Protein AF-0000000080309948 (afdb_homodimer)

Sequence (492 aa):
MNAFPRSSKAASVVRYSEANVPTEYGTFRVVVYREDLGARNGFHDHVAVVKGDVRGDDVLVRVHSECMTGEVLHSMKCDCREQLDLGLRRIAEEGRGAVFYLRQEGRGIGLGDKIRAYALQERGVDTVDANRMLGLPDDSRRYDVAAFMCADLGIRSVVLLTNNPLKVQALRAEGVPVARRVSAFVEPNEHNRGYLIAKTRRMGHHLDIAALVAGDHVGPIEPMMTETADGEPIAPDGDTKVRPLRMNAFPRSSKAASVVRYSEANVPTEYGTFRVVVYREDLGARNGFHDHVAVVKGDVRGDDVLVRVHSECMTGEVLHSMKCDCREQLDLGLRRIAEEGRGAVFYLRQEGRGIGLGDKIRAYALQERGVDTVDANRMLGLPDDSRRYDVAAFMCADLGIRSVVLLTNNPLKVQALRAEGVPVARRVSAFVEPNEHNRGYLIAKTRRMGHHLDIAALVAGDHVGPIEPMMTETADGEPIAPDGDTKVRPLR

Structure (mmCIF, N/CA/C/O backbone):
data_AF-0000000080309948-model_v1
#
loop_
_entity.id
_entity.type
_entity.pdbx_description
1 polymer 'GTP cyclohydrolase-2'
#
loop_
_atom_site.group_PDB
_atom_site.id
_atom_site.type_symbol
_atom_site.label_atom_id
_atom_site.label_alt_id
_atom_site.label_comp_id
_atom_site.label_asym_id
_atom_site.label_entity_id
_atom_site.label_seq_id
_atom_site.pdbx_PDB_ins_code
_atom_site.Cartn_x
_atom_site.Cartn_y
_atom_site.Cartn_z
_atom_site.occupancy
_atom_site.B_iso_or_equiv
_atom_site.auth_seq_id
_atom_site.auth_comp_id
_atom_site.auth_asym_id
_atom_site.auth_atom_id
_atom_site.pdbx_PDB_model_num
ATOM 1 N N . MET A 1 1 ? 0.689 27.828 25.781 1 27.39 1 MET A N 1
ATOM 2 C CA . MET A 1 1 ? 1.138 26.516 25.328 1 27.39 1 MET A CA 1
ATOM 3 C C . MET A 1 1 ? -0.052 25.594 25.062 1 27.39 1 MET A C 1
ATOM 5 O O . MET A 1 1 ? -0.622 25.016 25.984 1 27.39 1 MET A O 1
ATOM 9 N N . ASN A 1 2 ? -0.892 26.062 24.25 1 33.38 2 ASN A N 1
ATOM 10 C CA . ASN A 1 2 ? -2.201 25.469 24 1 33.38 2 ASN A CA 1
ATOM 11 C C . ASN A 1 2 ? -2.078 24.016 23.531 1 33.38 2 ASN A C 1
ATOM 13 O O . ASN A 1 2 ? -1.681 23.766 22.391 1 33.38 2 ASN A O 1
ATOM 17 N N . ALA A 1 3 ? -1.574 23.188 24.484 1 37.47 3 ALA A N 1
ATOM 18 C CA . ALA A 1 3 ? -1.369 21.75 24.312 1 37.47 3 ALA A CA 1
ATOM 19 C C . ALA A 1 3 ? -2.67 21.062 23.906 1 37.47 3 ALA A C 1
ATOM 21 O O . ALA A 1 3 ? -3.715 21.281 24.531 1 37.47 3 ALA A O 1
ATOM 22 N N . PHE A 1 4 ? -2.809 20.734 22.656 1 43.47 4 PHE A N 1
ATOM 23 C CA . PHE A 1 4 ? -3.939 19.875 22.312 1 43.47 4 PHE A CA 1
ATOM 24 C C . PHE A 1 4 ? -4.125 18.781 23.359 1 43.47 4 PHE A C 1
ATOM 26 O O . PHE A 1 4 ? -3.148 18.281 23.938 1 43.47 4 PHE A O 1
ATOM 33 N N . PRO A 1 5 ? -5.207 18.797 24.109 1 41.66 5 PRO A N 1
ATOM 34 C CA . PRO A 1 5 ? -5.387 17.688 25.047 1 41.66 5 PRO A CA 1
ATOM 35 C C . PRO A 1 5 ? -4.996 16.344 24.438 1 41.66 5 PRO A C 1
ATOM 37 O O . PRO A 1 5 ? -5.277 16.078 23.266 1 41.66 5 PRO A O 1
ATOM 40 N N . ARG A 1 6 ? -3.814 15.789 24.844 1 43.53 6 ARG A N 1
ATOM 41 C CA . ARG A 1 6 ? -3.359 14.477 24.406 1 43.53 6 ARG A CA 1
ATOM 42 C C . ARG A 1 6 ? -4.398 13.406 24.719 1 43.53 6 ARG A C 1
ATOM 44 O O . ARG A 1 6 ? -4.809 13.25 25.875 1 43.53 6 ARG A O 1
ATOM 51 N N . SER A 1 7 ? -5.242 13.141 23.969 1 42.81 7 SER A N 1
ATOM 52 C CA . SER A 1 7 ? -6.105 11.992 24.234 1 42.81 7 SER A CA 1
ATOM 53 C C . SER A 1 7 ? -5.297 10.789 24.719 1 42.81 7 SER A C 1
ATOM 55 O O . SER A 1 7 ? -4.148 10.609 24.312 1 42.81 7 SER A O 1
ATOM 57 N N . SER A 1 8 ? -5.602 10.25 25.922 1 46.5 8 SER A N 1
ATOM 58 C CA . SER A 1 8 ? -5.023 9.094 26.594 1 46.5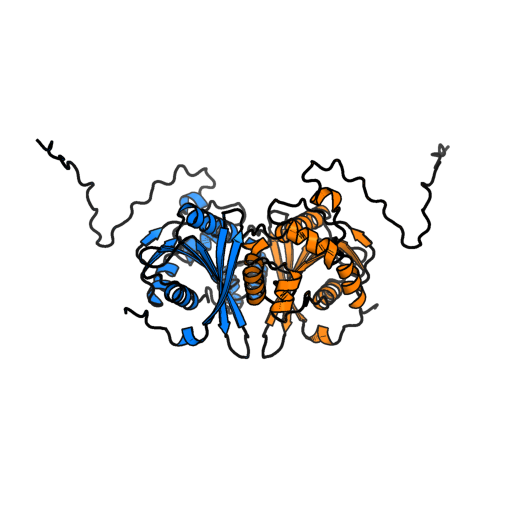 8 SER A CA 1
ATOM 59 C C . SER A 1 8 ? -4.586 8.031 25.594 1 46.5 8 SER A C 1
ATOM 61 O O . SER A 1 8 ? -3.617 7.305 25.828 1 46.5 8 SER A O 1
ATOM 63 N N . LYS A 1 9 ? -5.293 7.789 24.641 1 50.41 9 LYS A N 1
ATOM 64 C CA . LYS A 1 9 ? -5.051 6.695 23.703 1 50.41 9 LYS A CA 1
ATOM 65 C C . LYS A 1 9 ? -3.875 7.012 22.781 1 50.41 9 LYS A C 1
ATOM 67 O O . LYS A 1 9 ? -3.434 6.152 22.016 1 50.41 9 LYS A O 1
ATOM 72 N N . ALA A 1 10 ? -3.439 8.32 22.688 1 55.09 10 ALA A N 1
ATOM 73 C CA . ALA A 1 10 ? -2.289 8.781 21.922 1 55.09 10 ALA A CA 1
ATOM 74 C C . ALA A 1 10 ? -0.984 8.258 22.516 1 55.09 10 ALA A C 1
ATOM 76 O O . ALA A 1 10 ? 0.063 8.305 21.859 1 55.09 10 ALA A O 1
ATOM 77 N N . ALA A 1 11 ? -1.127 7.676 23.594 1 60.62 11 ALA A N 1
ATOM 78 C CA . ALA A 1 11 ? 0.062 7.203 24.297 1 60.62 11 ALA A CA 1
ATOM 79 C C . ALA A 1 11 ? 0.687 6.012 23.578 1 60.62 11 ALA A C 1
ATOM 81 O O . ALA A 1 11 ? 1.831 5.645 23.859 1 60.62 11 ALA A O 1
ATOM 82 N N . SER A 1 12 ? 0.131 5.719 22.422 1 87.94 12 SER A N 1
ATOM 83 C CA . SER A 1 12 ? 0.681 4.504 21.828 1 87.94 12 SER A CA 1
ATOM 84 C C . SER A 1 12 ? 1.293 4.781 20.469 1 87.94 12 SER A C 1
ATOM 86 O O . SER A 1 12 ? 1.782 3.865 19.797 1 87.94 12 SER A O 1
ATOM 88 N N . VAL A 1 13 ? 1.356 6.094 20.156 1 94.69 13 VAL A N 1
ATOM 89 C CA . VAL A 1 13 ? 1.908 6.457 18.859 1 94.69 13 VAL A CA 1
ATOM 90 C C . VAL A 1 13 ? 3.201 7.246 19.047 1 94.69 13 VAL A C 1
ATOM 92 O O . VAL A 1 13 ? 3.27 8.148 19.891 1 94.69 13 VAL A O 1
ATOM 95 N N . VAL A 1 14 ? 4.215 6.906 18.312 1 96.44 14 VAL A N 1
ATOM 96 C CA . VAL A 1 14 ? 5.477 7.629 18.375 1 96.44 14 VAL A CA 1
ATOM 97 C C . VAL A 1 14 ? 5.957 7.977 16.969 1 96.44 14 VAL A C 1
ATOM 99 O O . VAL A 1 14 ? 5.668 7.25 16.016 1 96.44 14 VAL A O 1
ATOM 102 N N . ARG A 1 15 ? 6.582 9.156 16.859 1 97.88 15 ARG A N 1
ATOM 103 C CA . ARG A 1 15 ? 7.336 9.43 15.633 1 97.88 15 ARG A CA 1
ATOM 104 C C . ARG A 1 15 ? 8.539 8.508 15.516 1 97.88 15 ARG A C 1
ATOM 106 O O . ARG A 1 15 ? 9.453 8.555 16.344 1 97.88 15 ARG A O 1
ATOM 113 N N . TYR A 1 16 ? 8.602 7.715 14.508 1 97.56 16 TYR A N 1
ATOM 114 C CA . TYR A 1 16 ? 9.578 6.633 14.445 1 97.56 16 TYR A CA 1
ATOM 115 C C . TYR A 1 16 ? 10.75 7.012 13.547 1 97.56 16 TYR A C 1
ATOM 117 O O . TYR A 1 16 ? 11.906 6.727 13.867 1 97.56 16 TYR A O 1
ATOM 125 N N . SER A 1 17 ? 10.492 7.594 12.406 1 97.81 17 SER A N 1
ATOM 126 C CA . SER A 1 17 ? 11.523 7.945 11.43 1 97.81 17 SER A CA 1
ATOM 127 C C . SER A 1 17 ? 11.008 8.984 10.438 1 97.81 17 SER A C 1
ATOM 129 O O . SER A 1 17 ? 9.805 9.234 10.359 1 97.81 17 SER A O 1
ATOM 131 N N . GLU A 1 18 ? 11.906 9.672 9.742 1 98.19 18 GLU A N 1
ATOM 132 C CA . GLU A 1 18 ? 11.562 10.586 8.664 1 98.19 18 GLU A CA 1
ATOM 133 C C . GLU A 1 18 ? 12.695 10.703 7.648 1 98.19 18 GLU A C 1
ATOM 135 O O . GLU A 1 18 ? 13.859 10.492 7.984 1 98.19 18 GLU A O 1
ATOM 140 N N . ALA A 1 19 ? 12.352 10.93 6.465 1 97.75 19 ALA A N 1
ATOM 141 C CA . ALA A 1 19 ? 13.297 11.172 5.375 1 97.75 19 ALA A CA 1
ATOM 142 C C . ALA A 1 19 ? 12.617 11.891 4.215 1 97.75 19 ALA A C 1
ATOM 144 O O . ALA A 1 19 ? 11.383 11.906 4.117 1 97.75 19 ALA A O 1
ATOM 145 N N . ASN A 1 20 ? 13.461 12.508 3.406 1 96.94 20 ASN A N 1
ATOM 146 C CA . ASN A 1 20 ? 12.938 13.062 2.16 1 96.94 20 ASN A CA 1
ATOM 147 C C . ASN A 1 20 ? 12.812 11.992 1.08 1 96.94 20 ASN A C 1
ATOM 149 O O . ASN A 1 20 ? 13.703 11.156 0.926 1 96.94 20 ASN A O 1
ATOM 153 N N . VAL A 1 21 ? 11.68 12.047 0.372 1 96.56 21 VAL A N 1
ATOM 154 C CA . VAL A 1 21 ? 11.422 11.086 -0.694 1 96.56 21 VAL A CA 1
ATOM 155 C C . VAL A 1 21 ? 11.016 11.828 -1.969 1 96.56 21 VAL A C 1
ATOM 157 O O . VAL A 1 21 ? 9.984 12.508 -1.999 1 96.56 21 VAL A O 1
ATOM 160 N N . PRO A 1 22 ? 11.812 11.68 -3.037 1 95.62 22 PRO A N 1
ATOM 161 C CA . PRO A 1 22 ? 11.367 12.211 -4.328 1 95.62 22 PRO A CA 1
ATOM 162 C C . PRO A 1 22 ? 10.234 11.406 -4.945 1 95.62 22 PRO A C 1
ATOM 164 O O . PRO A 1 22 ? 10.297 10.172 -4.973 1 95.62 22 PRO A O 1
ATOM 167 N N . THR A 1 23 ? 9.156 12.07 -5.363 1 96.69 23 THR A N 1
ATOM 168 C CA . THR A 1 23 ? 8.008 11.445 -6.008 1 96.69 23 THR A CA 1
ATOM 169 C C . THR A 1 23 ? 7.707 12.109 -7.344 1 96.69 23 THR A C 1
ATOM 171 O O . THR A 1 23 ? 8.336 13.109 -7.703 1 96.69 23 THR A O 1
ATOM 174 N N . GLU A 1 24 ? 6.73 11.539 -8.047 1 94.75 24 GLU A N 1
ATOM 175 C CA . GLU A 1 24 ? 6.266 12.133 -9.297 1 94.75 24 GLU A CA 1
ATOM 176 C C . GLU A 1 24 ? 5.652 13.508 -9.055 1 94.75 24 GLU A C 1
ATOM 178 O O . GLU A 1 24 ? 5.535 14.312 -9.984 1 94.75 24 GLU A O 1
ATOM 183 N N . TYR A 1 25 ? 5.328 13.875 -7.82 1 96.5 25 TYR A N 1
ATOM 184 C CA . TYR A 1 25 ? 4.648 15.125 -7.5 1 96.5 25 TYR A CA 1
ATOM 185 C C . TYR A 1 25 ? 5.62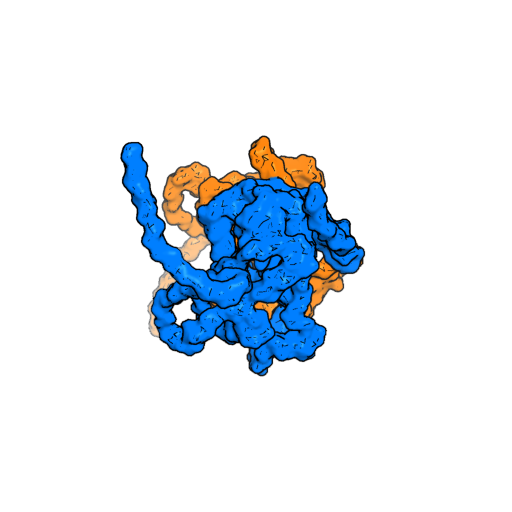1 16.141 -6.902 1 96.5 25 TYR A C 1
ATOM 187 O O . TYR A 1 25 ? 5.242 17.281 -6.621 1 96.5 25 TYR A O 1
ATOM 195 N N . GLY A 1 26 ? 6.828 15.711 -6.746 1 95.38 26 GLY A N 1
ATOM 196 C CA . GLY A 1 26 ? 7.836 16.484 -6.035 1 95.38 26 GLY A CA 1
ATOM 197 C C . GLY A 1 26 ? 8.406 15.766 -4.832 1 95.38 26 GLY A C 1
ATOM 198 O O . GLY A 1 26 ? 8.047 14.617 -4.559 1 95.38 26 GLY A O 1
ATOM 199 N N . THR A 1 27 ? 9.32 16.453 -4.16 1 96.75 27 THR A N 1
ATOM 200 C CA . THR A 1 27 ? 9.938 15.867 -2.979 1 96.75 27 THR A CA 1
ATOM 201 C C . THR A 1 27 ? 9.102 16.156 -1.732 1 96.75 27 THR A C 1
ATOM 203 O O . THR A 1 27 ? 8.672 17.297 -1.516 1 96.75 27 THR A O 1
ATOM 206 N N . PHE A 1 28 ? 8.812 15.117 -0.971 1 98.56 28 PHE A N 1
ATOM 207 C CA . PHE A 1 28 ? 8.086 15.234 0.29 1 98.56 28 PHE A CA 1
ATOM 208 C C . PHE A 1 28 ? 8.945 14.742 1.452 1 98.56 28 PHE A C 1
ATOM 210 O O . PHE A 1 28 ? 9.789 13.859 1.281 1 98.56 28 PHE A O 1
ATOM 217 N N . ARG A 1 29 ? 8.789 15.383 2.582 1 98.69 29 ARG A N 1
ATOM 218 C CA . ARG A 1 29 ? 9.242 14.781 3.83 1 98.69 29 ARG A CA 1
ATOM 219 C C . ARG A 1 29 ? 8.258 13.719 4.312 1 98.69 29 ARG A C 1
ATOM 221 O O . ARG A 1 29 ? 7.102 14.023 4.602 1 98.69 29 ARG A O 1
ATOM 228 N N . VAL A 1 30 ? 8.734 12.484 4.344 1 98.75 30 VAL A N 1
ATOM 229 C CA . VAL A 1 30 ? 7.914 11.367 4.789 1 98.75 30 VAL A CA 1
ATOM 230 C C . VAL A 1 30 ? 8.227 11.039 6.25 1 98.75 30 VAL A C 1
ATOM 232 O O . VAL A 1 30 ? 9.367 10.742 6.594 1 98.75 30 VAL A O 1
ATOM 235 N N . VAL A 1 31 ? 7.199 11.148 7.098 1 98.81 31 VAL A N 1
ATOM 236 C CA . VAL A 1 31 ? 7.344 10.891 8.523 1 98.81 31 VAL A CA 1
ATOM 237 C C . VAL A 1 31 ? 6.535 9.648 8.906 1 98.81 31 VAL A C 1
ATOM 239 O O . VAL A 1 31 ? 5.332 9.586 8.656 1 98.81 31 VAL A O 1
ATOM 242 N N . VAL A 1 32 ? 7.195 8.672 9.492 1 98.69 32 VAL A N 1
ATOM 243 C CA . VAL A 1 32 ? 6.531 7.441 9.906 1 98.69 32 VAL A CA 1
ATOM 244 C C . VAL A 1 32 ? 6.148 7.539 11.383 1 98.69 32 VAL A C 1
ATOM 246 O O . VAL A 1 32 ? 6.984 7.863 12.234 1 98.69 32 VAL A O 1
ATOM 249 N N . TYR A 1 33 ? 4.895 7.34 11.656 1 98.25 33 TYR A N 1
ATOM 250 C CA . TYR A 1 33 ? 4.371 7.234 13.008 1 98.25 33 TYR A CA 1
ATOM 251 C C . TYR A 1 33 ? 3.979 5.801 13.336 1 98.25 33 TYR A C 1
ATOM 253 O O . TYR A 1 33 ? 3.166 5.195 12.633 1 98.25 33 TYR A O 1
ATOM 261 N N . ARG A 1 34 ? 4.559 5.258 14.352 1 96.31 34 ARG A N 1
ATOM 262 C CA . ARG A 1 34 ? 4.309 3.875 14.742 1 96.31 34 ARG A CA 1
ATOM 263 C C . ARG A 1 34 ? 3.334 3.803 15.914 1 96.31 34 ARG A C 1
ATOM 265 O O . ARG A 1 34 ? 3.535 4.461 16.938 1 96.31 34 ARG A O 1
ATOM 272 N N . GLU A 1 35 ? 2.318 3.078 15.68 1 93.75 35 GLU A N 1
ATOM 273 C CA . GLU A 1 35 ? 1.316 2.846 16.719 1 93.75 35 GLU A CA 1
ATOM 274 C C . GLU A 1 35 ? 1.476 1.46 17.328 1 93.75 35 GLU A C 1
ATOM 276 O O . GLU A 1 35 ? 1.612 0.465 16.609 1 93.75 35 GLU A O 1
ATOM 281 N N . ASP A 1 36 ? 1.536 1.441 18.594 1 89.5 36 ASP A N 1
ATOM 282 C CA . ASP A 1 36 ? 1.519 0.178 19.312 1 89.5 36 ASP A CA 1
ATOM 283 C C . ASP A 1 36 ? 0.087 -0.261 19.625 1 89.5 36 ASP A C 1
ATOM 285 O O . ASP A 1 36 ? -0.596 0.355 20.438 1 89.5 36 ASP A O 1
ATOM 289 N N . LEU A 1 37 ? -0.361 -1.28 18.953 1 82.56 37 LEU A N 1
ATOM 290 C CA . LEU A 1 37 ? -1.734 -1.747 19.109 1 82.56 37 LEU A CA 1
ATOM 291 C C . LEU A 1 37 ? -1.811 -2.881 20.125 1 82.56 37 LEU A C 1
ATOM 293 O O . LEU A 1 37 ? -2.818 -3.586 20.203 1 82.56 37 LEU A O 1
ATOM 297 N N . GLY A 1 38 ? -0.724 -3.072 20.844 1 77.5 38 GLY A N 1
ATOM 298 C CA . GLY A 1 38 ? -0.697 -4.082 21.891 1 77.5 38 GLY A CA 1
ATOM 299 C C . GLY A 1 38 ? -0.249 -5.445 21.391 1 77.5 38 GLY A C 1
ATOM 300 O O . GLY A 1 38 ? 0.042 -5.613 20.203 1 77.5 38 GLY A O 1
ATOM 301 N N . ALA A 1 39 ? -0.14 -6.344 22.312 1 67.81 39 ALA A N 1
ATOM 302 C CA . ALA A 1 39 ? 0.476 -7.652 22.109 1 67.81 39 ALA A CA 1
ATOM 303 C C . ALA A 1 39 ? -0.248 -8.438 21.016 1 67.81 39 ALA A C 1
ATOM 305 O O . ALA A 1 39 ? 0.379 -9.188 20.266 1 67.81 39 ALA A O 1
ATOM 306 N N . ARG A 1 40 ? -1.497 -8.25 20.906 1 65.12 40 ARG A N 1
ATOM 307 C CA . ARG A 1 40 ? -2.262 -9.086 19.984 1 65.12 40 ARG A CA 1
ATOM 308 C C . ARG A 1 40 ? -2.191 -8.539 18.562 1 65.12 40 ARG A C 1
ATOM 310 O O . ARG A 1 40 ? -2.238 -9.305 17.594 1 65.12 40 ARG A O 1
ATOM 317 N N . ASN A 1 41 ? -1.987 -7.223 18.422 1 73.44 41 ASN A N 1
ATOM 318 C CA . ASN A 1 41 ? -2.109 -6.613 17.109 1 73.44 41 ASN A CA 1
ATOM 319 C C . ASN A 1 41 ? -0.778 -6.035 16.625 1 73.44 41 ASN A C 1
ATOM 321 O O . ASN A 1 41 ? -0.612 -5.746 15.438 1 73.44 41 ASN A O 1
ATOM 325 N N . GLY A 1 42 ? 0.136 -5.949 17.547 1 79.56 42 GLY A N 1
ATOM 326 C CA . GLY A 1 42 ? 1.486 -5.551 17.188 1 79.56 42 GLY A CA 1
ATOM 327 C C . GLY A 1 42 ? 1.605 -4.078 16.844 1 79.56 42 GLY A C 1
ATOM 328 O O . GLY A 1 42 ? 0.953 -3.238 17.469 1 79.56 42 GLY A O 1
ATOM 329 N N . PHE A 1 43 ? 2.553 -3.777 15.953 1 85.75 43 PHE A N 1
ATOM 330 C CA . PHE A 1 43 ? 2.828 -2.396 15.578 1 85.75 43 PHE A CA 1
ATOM 331 C C . PHE A 1 43 ? 2.277 -2.09 14.195 1 85.75 43 PHE A C 1
ATOM 333 O O . PHE A 1 43 ? 2.254 -2.963 13.32 1 85.75 43 PHE A O 1
ATOM 340 N N . HIS A 1 44 ? 1.794 -0.859 14.094 1 89.69 44 HIS A N 1
ATOM 341 C CA . HIS A 1 44 ? 1.301 -0.375 12.805 1 89.69 44 HIS A CA 1
ATOM 342 C C . HIS A 1 44 ? 1.913 0.978 12.453 1 89.69 44 HIS A C 1
ATOM 344 O O . HIS A 1 44 ? 1.918 1.894 13.281 1 89.69 44 HIS A O 1
ATOM 350 N N . ASP A 1 45 ? 2.428 1.045 11.242 1 95.5 45 ASP A N 1
ATOM 351 C CA . ASP A 1 45 ? 3.033 2.301 10.812 1 95.5 45 ASP A CA 1
ATOM 352 C C . ASP A 1 45 ? 2.055 3.121 9.977 1 95.5 45 ASP A C 1
ATOM 354 O O . ASP A 1 45 ? 1.456 2.607 9.023 1 95.5 45 ASP A O 1
ATOM 358 N N . HIS A 1 46 ? 1.797 4.34 10.398 1 98.12 46 HIS A N 1
ATOM 359 C CA . HIS A 1 46 ? 1.135 5.367 9.602 1 98.12 46 HIS A CA 1
ATOM 360 C C . HIS A 1 46 ? 2.141 6.383 9.07 1 98.12 46 HIS A C 1
ATOM 362 O O . HIS A 1 46 ? 3.287 6.418 9.516 1 98.12 46 HIS A O 1
ATOM 368 N N . VAL A 1 47 ? 1.64 7.219 8.102 1 98.81 47 VAL A N 1
ATOM 369 C CA . VAL A 1 47 ? 2.625 8.07 7.441 1 98.81 47 VAL A CA 1
ATOM 370 C C . VAL A 1 47 ? 2.061 9.477 7.281 1 98.81 47 VAL A C 1
ATOM 372 O O . VAL A 1 47 ? 0.896 9.648 6.914 1 98.81 47 VAL A O 1
ATOM 375 N N . ALA A 1 48 ? 2.863 10.461 7.625 1 98.94 48 ALA A N 1
ATOM 376 C CA . ALA A 1 48 ? 2.609 11.828 7.18 1 98.94 48 ALA A CA 1
ATOM 377 C C . ALA A 1 48 ? 3.512 12.203 6.012 1 98.94 48 ALA A C 1
ATOM 379 O O . ALA A 1 48 ? 4.734 12.062 6.09 1 98.94 48 ALA A O 1
ATOM 380 N N . VAL A 1 49 ? 2.934 12.586 4.934 1 98.88 49 VAL A N 1
ATOM 381 C CA . VAL A 1 49 ? 3.637 13.078 3.752 1 98.88 49 VAL A CA 1
ATOM 382 C C . VAL A 1 49 ? 3.588 14.602 3.715 1 98.88 49 VAL A C 1
ATOM 384 O O . VAL A 1 49 ? 2.551 15.188 3.391 1 98.88 49 VAL A O 1
ATOM 387 N N . VAL A 1 50 ? 4.711 15.258 3.959 1 98.94 50 VAL A N 1
ATOM 388 C CA . VAL A 1 50 ? 4.699 16.672 4.352 1 98.94 50 VAL A CA 1
ATOM 389 C C . VAL A 1 50 ? 5.426 17.5 3.297 1 98.94 50 VAL A C 1
ATOM 391 O O . VAL A 1 50 ? 6.484 17.109 2.803 1 98.94 50 VAL A O 1
ATOM 394 N N . LYS A 1 51 ? 4.855 18.594 2.941 1 98.81 51 LYS A N 1
ATOM 395 C CA . LYS A 1 51 ? 5.48 19.594 2.092 1 98.81 51 LYS A CA 1
ATOM 396 C C . LYS A 1 51 ? 5.633 20.922 2.832 1 98.81 51 LYS A C 1
ATOM 398 O O . LYS A 1 51 ? 4.668 21.438 3.402 1 98.81 51 LYS A O 1
ATOM 403 N N . GLY A 1 52 ? 6.895 21.438 2.85 1 98.56 52 GLY A N 1
ATOM 404 C CA . GLY A 1 52 ? 7.129 22.75 3.443 1 98.56 52 GLY A CA 1
ATOM 405 C C . GLY A 1 52 ? 7.086 22.734 4.961 1 98.56 52 GLY A C 1
ATOM 406 O O . GLY A 1 52 ? 7.102 21.656 5.574 1 98.56 52 GLY A O 1
ATOM 407 N N . ASP A 1 53 ? 7.172 23.906 5.539 1 98.62 53 ASP A N 1
ATOM 408 C CA . ASP A 1 53 ? 7.051 24.078 6.984 1 98.62 53 ASP A CA 1
ATOM 409 C C . ASP A 1 53 ? 5.586 24.188 7.398 1 98.62 53 ASP A C 1
ATOM 411 O O . ASP A 1 53 ? 4.953 25.219 7.18 1 98.62 53 ASP A O 1
ATOM 415 N N . VAL A 1 54 ? 5.098 23.141 8.086 1 98.81 54 VAL A N 1
ATOM 416 C CA . VAL A 1 54 ? 3.66 23.062 8.312 1 98.81 54 VAL A CA 1
ATOM 417 C C . VAL A 1 54 ? 3.332 23.547 9.727 1 98.81 54 VAL A C 1
ATOM 419 O O . VAL A 1 54 ? 2.193 23.422 10.18 1 98.81 54 VAL A O 1
ATOM 422 N N . ARG A 1 55 ? 4.266 24.062 10.414 1 98.62 55 ARG A N 1
ATOM 423 C CA . ARG A 1 55 ? 3.982 24.641 11.727 1 98.62 55 ARG A CA 1
ATOM 424 C C . ARG A 1 55 ? 3.051 25.828 11.617 1 98.62 55 ARG A C 1
ATOM 426 O O . ARG A 1 55 ? 3.246 26.703 10.766 1 98.62 55 ARG A O 1
ATOM 433 N N . GLY A 1 56 ? 2.012 25.828 12.406 1 98.25 56 GLY A N 1
ATOM 434 C CA . GLY A 1 56 ? 1.171 27.016 12.445 1 98.25 56 GLY A CA 1
ATOM 435 C C . GLY A 1 56 ? -0.271 26.734 12.062 1 98.25 56 GLY A C 1
ATOM 436 O O . GLY A 1 56 ? -0.789 25.641 12.328 1 98.25 56 GLY A O 1
ATOM 437 N N . ASP A 1 57 ? -0.976 27.812 11.547 1 98.44 57 ASP A N 1
ATOM 438 C CA . ASP A 1 57 ? -2.424 27.766 11.367 1 98.44 57 ASP A CA 1
ATOM 439 C C . ASP A 1 57 ? -2.789 27.484 9.906 1 98.44 57 ASP A C 1
ATOM 441 O O . ASP A 1 57 ? -1.997 27.75 9.008 1 98.44 57 ASP A O 1
ATOM 445 N N . ASP A 1 58 ? -3.92 26.953 9.766 1 98.44 58 ASP A N 1
ATOM 446 C CA . ASP A 1 58 ? -4.59 26.828 8.477 1 98.44 58 ASP A CA 1
ATOM 447 C C . ASP A 1 58 ? -3.711 26.078 7.469 1 98.44 58 ASP A C 1
ATOM 449 O O . ASP A 1 58 ? -3.494 26.562 6.355 1 98.44 58 ASP A O 1
ATOM 453 N N . VAL A 1 59 ? -3.209 24.969 7.926 1 98.81 59 VAL A N 1
ATOM 454 C CA . VAL A 1 59 ? -2.375 24.125 7.066 1 98.81 59 VAL A CA 1
ATOM 455 C C . VAL A 1 59 ? -3.258 23.219 6.211 1 98.81 59 VAL A C 1
ATOM 457 O O . VAL A 1 59 ? -4.207 22.609 6.715 1 98.81 59 VAL A O 1
ATOM 460 N N . LEU A 1 60 ? -3.035 23.125 4.898 1 98.81 60 LEU A N 1
ATOM 461 C CA . LEU A 1 60 ? -3.76 22.219 4.016 1 98.81 60 LEU A CA 1
ATOM 462 C C . LEU A 1 60 ? -3.434 20.766 4.344 1 98.81 60 LEU A C 1
ATOM 464 O O . LEU A 1 60 ? -2.27 20.359 4.285 1 98.81 60 LEU A O 1
ATOM 468 N N . VAL A 1 61 ? -4.484 20.016 4.699 1 98.81 61 VAL A N 1
ATOM 469 C CA . VAL A 1 61 ? -4.254 18.641 5.117 1 98.81 61 VAL A CA 1
ATOM 470 C C . VAL A 1 61 ? -5.297 17.719 4.477 1 98.81 61 VAL A C 1
ATOM 472 O O . VAL A 1 61 ? -6.48 18.062 4.414 1 98.81 61 VAL A O 1
ATOM 475 N N . ARG A 1 62 ? -4.887 16.672 3.996 1 98.44 62 ARG A N 1
ATOM 476 C CA . ARG A 1 62 ? -5.777 15.57 3.652 1 98.44 62 ARG A CA 1
ATOM 477 C C . ARG A 1 62 ? -5.539 14.367 4.566 1 98.44 62 ARG A C 1
ATOM 479 O O . ARG A 1 62 ? -4.398 13.945 4.762 1 98.44 62 ARG A O 1
ATOM 486 N N . VAL A 1 63 ? -6.609 13.852 5.125 1 98.38 63 VAL A N 1
ATOM 487 C CA . VAL A 1 63 ? -6.566 12.578 5.848 1 98.38 63 VAL A CA 1
ATOM 488 C C . VAL A 1 63 ? -7.074 11.453 4.949 1 98.38 63 VAL A C 1
ATOM 490 O O . VAL A 1 63 ? -8.211 11.492 4.48 1 98.38 63 VAL A O 1
ATOM 493 N N . HIS A 1 64 ? -6.227 10.516 4.691 1 98 64 HIS A N 1
ATOM 494 C CA . HIS A 1 64 ? -6.496 9.453 3.725 1 98 64 HIS A CA 1
ATOM 495 C C . HIS A 1 64 ? -6.277 8.078 4.34 1 98 64 HIS A C 1
ATOM 497 O O . HIS A 1 64 ? -5.242 7.828 4.961 1 98 64 HIS A O 1
ATOM 503 N N . SER A 1 65 ? -7.266 7.207 4.211 1 97.56 65 SER A N 1
ATOM 504 C CA . SER A 1 65 ? -7.121 5.832 4.684 1 97.56 65 SER A CA 1
ATOM 505 C C . SER A 1 65 ? -6.629 4.918 3.566 1 97.56 65 SER A C 1
ATOM 507 O O . SER A 1 65 ? -7.07 5.035 2.422 1 97.56 65 SER A O 1
ATOM 509 N N . GLU A 1 66 ? -5.785 4.055 3.895 1 97.88 66 GLU A N 1
ATOM 510 C CA . GLU A 1 66 ? -5.16 3.098 2.99 1 97.88 66 GLU A CA 1
ATOM 511 C C . GLU A 1 66 ? -6.207 2.309 2.209 1 97.88 66 GLU A C 1
ATOM 513 O O . GLU A 1 66 ? -7.215 1.876 2.773 1 97.88 66 GLU A O 1
ATOM 518 N N . CYS A 1 67 ? -5.93 2.145 0.959 1 97.38 67 CYS A N 1
ATOM 519 C CA . CYS A 1 67 ? -6.715 1.277 0.086 1 97.38 67 CYS A CA 1
ATOM 520 C C . CYS A 1 67 ? -5.812 0.519 -0.88 1 97.38 67 CYS A C 1
ATOM 522 O O . CYS A 1 67 ? -5.59 0.963 -2.008 1 97.38 67 CYS A O 1
ATOM 524 N N . MET A 1 68 ? -5.387 -0.593 -0.509 1 97.5 68 MET A N 1
ATOM 525 C CA . MET A 1 68 ? -4.418 -1.358 -1.285 1 97.5 68 MET A CA 1
ATOM 526 C C . MET A 1 68 ? -4.977 -1.718 -2.656 1 97.5 68 MET A C 1
ATOM 528 O O . MET A 1 68 ? -4.285 -1.586 -3.668 1 97.5 68 MET A O 1
ATOM 532 N N . THR A 1 69 ? -6.238 -2.148 -2.754 1 97.44 69 THR A N 1
ATOM 533 C CA . THR A 1 69 ? -6.801 -2.561 -4.035 1 97.44 69 THR A CA 1
ATOM 534 C C . THR A 1 69 ? -6.801 -1.398 -5.023 1 97.44 69 THR A C 1
ATOM 536 O O . THR A 1 69 ? -6.527 -1.588 -6.211 1 97.44 69 THR A O 1
ATOM 539 N N . GLY A 1 70 ? -7.113 -0.213 -4.535 1 96.88 70 GLY A N 1
ATOM 540 C CA . GLY A 1 70 ? -7.117 0.953 -5.406 1 96.88 70 GLY A CA 1
ATOM 541 C C . GLY A 1 70 ? -5.723 1.463 -5.727 1 96.88 70 GLY A C 1
ATOM 542 O O . GLY A 1 70 ? -5.355 1.588 -6.895 1 96.88 70 GLY A O 1
ATOM 543 N N . GLU A 1 71 ? -4.945 1.629 -4.711 1 98 71 GLU A N 1
ATOM 544 C CA . GLU A 1 71 ? -3.68 2.348 -4.832 1 98 71 GLU A CA 1
ATOM 545 C C . GLU A 1 71 ? -2.594 1.457 -5.422 1 98 71 GLU A C 1
ATOM 547 O O . GLU A 1 71 ? -1.738 1.929 -6.176 1 98 71 GLU A O 1
ATOM 552 N N . VAL A 1 72 ? -2.631 0.183 -5.145 1 98.06 72 VAL A N 1
ATOM 553 C CA . VAL A 1 72 ? -1.559 -0.725 -5.535 1 98.06 72 VAL A CA 1
ATOM 554 C C . VAL A 1 72 ? -1.98 -1.526 -6.766 1 98.06 72 VAL A C 1
ATOM 556 O O . VAL A 1 72 ? -1.225 -1.632 -7.734 1 98.06 72 VAL A O 1
ATOM 559 N N . LEU A 1 73 ? -3.258 -1.99 -6.793 1 97.62 73 LEU A N 1
ATOM 560 C CA . LEU A 1 73 ? -3.697 -2.879 -7.867 1 97.62 73 LEU A CA 1
ATOM 561 C C . LEU A 1 73 ? -4.457 -2.104 -8.938 1 97.62 73 LEU A C 1
ATOM 563 O O . LEU A 1 73 ? -4.852 -2.672 -9.961 1 97.62 73 LEU A O 1
ATOM 567 N N . HIS A 1 74 ? -4.75 -0.849 -8.672 1 96.94 74 HIS A N 1
ATOM 568 C CA . HIS A 1 74 ? -5.465 0.017 -9.602 1 96.94 74 HIS A CA 1
ATOM 569 C C . HIS A 1 74 ? -6.895 -0.466 -9.82 1 96.94 74 HIS A C 1
ATOM 571 O O . HIS A 1 74 ? -7.383 -0.49 -10.953 1 96.94 74 HIS A O 1
ATOM 577 N N . SER A 1 75 ? -7.441 -0.852 -8.75 1 96.12 75 SER A N 1
ATOM 578 C CA . SER A 1 75 ? -8.852 -1.221 -8.797 1 96.12 75 SER A CA 1
ATOM 579 C C . SER A 1 75 ? -9.711 -0.07 -9.32 1 96.12 75 SER A C 1
ATOM 581 O O . SER A 1 75 ? -9.445 1.095 -9.016 1 96.12 75 SER A O 1
ATOM 583 N N . MET A 1 76 ? -10.781 -0.432 -9.938 1 92.06 76 MET A N 1
ATOM 584 C CA . MET A 1 76 ? -11.703 0.553 -10.508 1 92.06 76 MET A CA 1
ATOM 585 C C . MET A 1 76 ? -13 0.601 -9.719 1 92.06 76 MET A C 1
ATOM 587 O O . MET A 1 76 ? -13.953 1.28 -10.117 1 92.06 76 MET A O 1
ATOM 591 N N . LYS A 1 77 ? -13.055 -0.054 -8.594 1 90.5 77 LYS A N 1
ATOM 592 C CA . LYS A 1 77 ? -14.266 -0.15 -7.789 1 90.5 77 LYS A CA 1
ATOM 593 C C . LYS A 1 77 ? -14.445 1.088 -6.91 1 90.5 77 LYS A C 1
ATOM 595 O O . LYS A 1 77 ? -15.539 1.333 -6.391 1 90.5 77 LYS A O 1
ATOM 600 N N . CYS A 1 78 ? -13.375 1.781 -6.73 1 89.38 78 CYS A N 1
ATOM 601 C CA . CYS A 1 78 ? -13.406 2.957 -5.867 1 89.38 78 CYS A CA 1
ATOM 602 C C . CYS A 1 78 ? -12.617 4.109 -6.484 1 89.38 78 CYS A C 1
ATOM 604 O O . CYS A 1 78 ? -12.164 4.016 -7.625 1 89.38 78 CYS A O 1
ATOM 606 N N . ASP A 1 79 ? -12.539 5.223 -5.766 1 90.06 79 ASP A N 1
ATOM 607 C CA . ASP A 1 79 ? -11.781 6.367 -6.262 1 90.06 79 ASP A CA 1
ATOM 608 C C . ASP A 1 79 ? -10.641 6.727 -5.309 1 90.06 79 ASP A C 1
ATOM 610 O O . ASP A 1 79 ? -10.172 7.867 -5.305 1 90.06 79 ASP A O 1
ATOM 614 N N . CYS A 1 80 ? -10.242 5.801 -4.457 1 94.56 80 CYS A N 1
ATOM 615 C CA . CYS A 1 80 ? -9.273 6.078 -3.41 1 94.56 80 CYS A CA 1
ATOM 616 C C . CYS A 1 80 ? -7.934 6.496 -4.008 1 94.56 80 CYS A C 1
ATOM 618 O O . CYS A 1 80 ? -7.289 7.422 -3.51 1 94.56 80 CYS A O 1
ATOM 620 N N . ARG A 1 81 ? -7.488 5.809 -5.023 1 95.5 81 ARG A N 1
ATOM 621 C CA . ARG A 1 81 ? -6.219 6.145 -5.664 1 95.5 81 ARG A CA 1
ATOM 622 C C . ARG A 1 81 ? -6.246 7.562 -6.219 1 95.5 81 ARG A C 1
ATOM 624 O O . ARG A 1 81 ? -5.332 8.352 -5.969 1 95.5 81 ARG A O 1
ATOM 631 N N . GLU A 1 82 ? -7.289 7.887 -6.988 1 93.88 82 GLU A N 1
ATOM 632 C CA . GLU A 1 82 ? -7.426 9.203 -7.602 1 93.88 82 GLU A CA 1
ATOM 633 C C . GLU A 1 82 ? -7.48 10.305 -6.543 1 93.88 82 GLU A C 1
ATOM 635 O O . GLU A 1 82 ? -6.922 11.383 -6.734 1 93.88 82 GLU A O 1
ATOM 640 N N . GLN A 1 83 ? -8.125 10.008 -5.473 1 95.06 83 GLN A N 1
ATOM 641 C CA . GLN A 1 83 ? -8.234 10.961 -4.379 1 95.06 83 GLN A CA 1
ATOM 642 C C . GLN A 1 83 ? -6.883 11.18 -3.705 1 95.06 83 GLN A C 1
ATOM 644 O O . GLN A 1 83 ? -6.539 12.312 -3.348 1 95.06 83 GLN A O 1
ATOM 649 N N . LEU A 1 84 ? -6.148 10.102 -3.506 1 97.75 84 LEU A N 1
ATOM 650 C CA . LEU A 1 84 ? -4.812 10.234 -2.939 1 97.75 84 LEU A CA 1
ATOM 651 C C . LEU A 1 84 ? -3.908 11.047 -3.863 1 97.75 84 LEU A C 1
ATOM 653 O O . LEU A 1 84 ? -3.217 11.961 -3.414 1 97.75 84 LEU A O 1
ATOM 657 N N . ASP A 1 85 ? -3.92 10.727 -5.129 1 96.94 85 ASP A N 1
ATOM 658 C CA . ASP A 1 85 ? -3.121 11.445 -6.113 1 96.94 85 ASP A CA 1
ATOM 659 C C . ASP A 1 85 ? -3.465 12.938 -6.113 1 96.94 85 ASP A C 1
ATOM 661 O O . ASP A 1 85 ? -2.57 13.789 -6.145 1 96.94 85 ASP A O 1
ATOM 665 N N . LEU A 1 86 ? -4.742 13.203 -6.105 1 95.88 86 LEU A N 1
ATOM 666 C CA . LEU A 1 86 ? -5.195 14.586 -6.055 1 95.88 86 LEU A CA 1
ATOM 667 C C . LEU A 1 86 ? -4.641 15.297 -4.82 1 95.88 86 LEU A C 1
ATOM 669 O O . LEU A 1 86 ? -4.152 16.422 -4.914 1 95.88 86 LEU A O 1
ATOM 673 N N . GLY A 1 87 ? -4.727 14.617 -3.682 1 97.62 87 GLY A N 1
ATOM 674 C CA . GLY A 1 87 ? -4.199 15.188 -2.453 1 97.62 87 GLY A CA 1
ATOM 675 C C . GLY A 1 87 ? -2.723 15.523 -2.535 1 97.62 87 GLY A C 1
ATOM 676 O O . GLY A 1 87 ? -2.303 16.609 -2.16 1 97.62 87 GLY A O 1
ATOM 677 N N . LEU A 1 88 ? -1.957 14.586 -3.027 1 98.25 88 LEU A N 1
ATOM 678 C CA . LEU A 1 88 ? -0.516 14.781 -3.148 1 98.25 88 LEU A CA 1
ATOM 679 C C . LEU A 1 88 ? -0.201 15.922 -4.113 1 98.25 88 LEU A C 1
ATOM 681 O O . LEU A 1 88 ? 0.65 16.766 -3.824 1 98.25 88 LEU A O 1
ATOM 685 N N . ARG A 1 89 ? -0.893 16 -5.207 1 97.75 89 ARG A N 1
ATOM 686 C CA . ARG A 1 89 ? -0.688 17.062 -6.195 1 97.75 89 ARG A CA 1
ATOM 687 C C . ARG A 1 89 ? -1.028 18.422 -5.613 1 97.75 89 ARG A C 1
ATOM 689 O O . ARG A 1 89 ? -0.27 19.391 -5.781 1 97.75 89 ARG A O 1
ATOM 696 N N . ARG A 1 90 ? -2.168 18.5 -4.941 1 97.5 90 ARG A N 1
ATOM 697 C CA . ARG A 1 90 ? -2.627 19.766 -4.379 1 97.5 90 ARG A CA 1
ATOM 698 C C . ARG A 1 90 ? -1.652 20.281 -3.326 1 97.5 90 ARG A C 1
ATOM 700 O O . ARG A 1 90 ? -1.363 21.484 -3.273 1 97.5 90 ARG A O 1
ATOM 707 N N . ILE A 1 91 ? -1.194 19.406 -2.482 1 98.12 91 ILE A N 1
ATOM 708 C CA . ILE A 1 91 ? -0.266 19.781 -1.421 1 98.12 91 ILE A CA 1
ATOM 709 C C . ILE A 1 91 ? 1.061 20.234 -2.029 1 98.12 91 ILE A C 1
ATOM 711 O O . ILE A 1 91 ? 1.655 21.219 -1.583 1 98.12 91 ILE A O 1
ATOM 715 N N . ALA A 1 92 ? 1.502 19.516 -3.016 1 97.94 92 ALA A N 1
ATOM 716 C CA . ALA A 1 92 ? 2.725 19.906 -3.717 1 97.94 92 ALA A CA 1
ATOM 717 C C . ALA A 1 92 ? 2.588 21.297 -4.328 1 97.94 92 ALA A C 1
ATOM 719 O O . ALA A 1 92 ? 3.498 22.125 -4.219 1 97.94 92 ALA A O 1
ATOM 720 N N . GLU A 1 93 ? 1.48 21.562 -4.965 1 97.44 93 GLU A N 1
ATOM 721 C CA . GLU A 1 93 ? 1.214 22.844 -5.602 1 97.44 93 GLU A CA 1
ATOM 722 C C . GLU A 1 93 ? 1.153 23.969 -4.57 1 97.44 93 GLU A C 1
ATOM 724 O O . GLU A 1 93 ? 1.646 25.078 -4.816 1 97.44 93 GLU A O 1
ATOM 729 N N . GLU A 1 94 ? 0.549 23.656 -3.447 1 97.25 94 GLU A N 1
ATOM 730 C CA . GLU A 1 94 ? 0.436 24.641 -2.371 1 97.25 94 GLU A CA 1
ATOM 731 C C . GLU A 1 94 ? 1.803 24.969 -1.777 1 97.25 94 GLU A C 1
ATOM 733 O O . GLU A 1 94 ? 2.045 26.094 -1.349 1 97.25 94 GLU A O 1
ATOM 738 N N . GLY A 1 95 ? 2.672 23.969 -1.7 1 98.19 95 GLY A N 1
ATOM 739 C CA . GLY A 1 95 ? 4.02 24.141 -1.18 1 98.19 95 GLY A CA 1
ATOM 740 C C . GLY A 1 95 ? 4.09 24.062 0.333 1 98.19 95 GLY A C 1
ATOM 741 O O . GLY A 1 95 ? 5.172 24.156 0.915 1 98.19 95 GLY A O 1
ATOM 742 N N . ARG A 1 96 ? 2.92 23.938 0.94 1 98.69 96 ARG A N 1
ATOM 743 C CA . ARG A 1 96 ? 2.807 23.797 2.389 1 98.69 96 ARG A CA 1
ATOM 744 C C . ARG A 1 96 ? 1.571 22.984 2.764 1 98.69 96 ARG A C 1
ATOM 746 O O . ARG A 1 96 ? 0.442 23.453 2.596 1 98.69 96 ARG A O 1
ATOM 753 N N . GLY A 1 97 ? 1.765 21.797 3.314 1 98.88 97 GLY A N 1
ATOM 754 C CA . GLY A 1 97 ? 0.665 20.906 3.662 1 98.88 97 GLY A CA 1
ATOM 755 C C . GLY A 1 97 ? 1.108 19.484 3.924 1 98.88 97 GLY A C 1
ATOM 756 O O . GLY A 1 97 ? 2.305 19.203 4.023 1 98.88 97 GLY A O 1
ATOM 757 N N . ALA A 1 98 ? 0.086 18.641 4.141 1 98.88 98 ALA A N 1
ATOM 758 C CA . ALA A 1 98 ? 0.422 17.25 4.445 1 98.88 98 ALA A CA 1
ATOM 759 C C . ALA A 1 98 ? -0.724 16.312 4.066 1 98.88 98 ALA A C 1
ATOM 761 O O . ALA A 1 98 ? -1.895 16.688 4.141 1 98.88 98 ALA A O 1
ATOM 762 N N . VAL A 1 99 ? -0.384 15.156 3.605 1 98.88 99 VAL A N 1
ATOM 763 C CA . VAL A 1 99 ? -1.306 14.031 3.559 1 98.88 99 VAL A CA 1
ATOM 764 C C . VAL A 1 99 ? -1.034 13.094 4.734 1 98.88 99 VAL A C 1
ATOM 766 O O . VAL A 1 99 ? 0.082 12.594 4.891 1 98.88 99 VAL A O 1
ATOM 769 N N . PHE A 1 100 ? -2.025 12.945 5.586 1 98.81 100 PHE A N 1
ATOM 770 C CA . PHE A 1 100 ? -1.968 11.906 6.609 1 98.81 100 PHE A CA 1
ATOM 771 C C . PHE A 1 100 ? -2.512 10.586 6.074 1 98.81 100 PHE A C 1
ATOM 773 O O . PHE A 1 100 ? -3.721 10.438 5.879 1 98.81 100 PHE A O 1
ATOM 780 N N . TYR A 1 101 ? -1.614 9.703 5.77 1 98.75 101 TYR A N 1
ATOM 781 C CA . TYR A 1 101 ? -1.942 8.383 5.254 1 98.75 101 TYR A CA 1
ATOM 782 C C . TYR A 1 101 ? -2.088 7.375 6.391 1 98.75 101 TYR A C 1
ATOM 784 O O . TYR A 1 101 ? -1.093 6.859 6.902 1 98.75 101 TYR A O 1
ATOM 792 N N . LEU A 1 102 ? -3.275 7.098 6.738 1 97.81 102 LEU A N 1
ATOM 793 C CA . LEU A 1 102 ? -3.586 6.168 7.82 1 97.81 102 LEU A CA 1
ATOM 794 C C . LEU A 1 102 ? -3.795 4.758 7.285 1 97.81 102 LEU A C 1
ATOM 796 O O . LEU A 1 102 ? -4.664 4.531 6.438 1 97.81 102 LEU A O 1
ATOM 800 N N . ARG A 1 103 ? -2.988 3.84 7.746 1 95.62 103 ARG A N 1
ATOM 801 C CA . ARG A 1 103 ? -3.055 2.482 7.215 1 95.62 103 ARG A CA 1
ATOM 802 C C . ARG A 1 103 ? -4.168 1.685 7.887 1 95.62 103 ARG A C 1
ATOM 804 O O . ARG A 1 103 ? -3.898 0.759 8.656 1 95.62 103 ARG A O 1
ATOM 811 N N . GLN A 1 104 ? -5.363 2.115 7.535 1 94.56 104 GLN A N 1
ATOM 812 C CA . GLN A 1 104 ? -6.598 1.481 7.984 1 94.56 104 GLN A CA 1
ATOM 813 C C . GLN A 1 104 ? -7.438 1.011 6.797 1 94.56 104 GLN A C 1
ATOM 815 O O . GLN A 1 104 ? -8.477 1.598 6.492 1 94.56 104 GLN A O 1
ATOM 820 N N . GLU A 1 105 ? -6.977 -0.052 6.195 1 95.19 105 GLU A N 1
ATOM 821 C CA . GLU A 1 105 ? -7.555 -0.682 5.012 1 95.19 105 GLU A CA 1
ATOM 822 C C . GLU A 1 105 ? -9.016 -1.06 5.246 1 95.19 105 GLU A C 1
ATOM 824 O O . GLU A 1 105 ? -9.383 -1.508 6.336 1 95.19 105 GLU A O 1
ATOM 829 N N . GLY A 1 106 ? -9.898 -0.809 4.148 1 93.25 106 GLY A N 1
ATOM 830 C CA . GLY A 1 106 ? -11.281 -1.244 4.219 1 93.25 106 GLY A CA 1
ATOM 831 C C . GLY A 1 106 ? -12.102 -0.463 5.227 1 93.25 106 GLY A C 1
ATOM 832 O O . GLY A 1 106 ? -12.938 -1.034 5.93 1 93.25 106 GLY A O 1
ATOM 833 N N . ARG A 1 107 ? -11.828 0.777 5.402 1 91.12 107 ARG A N 1
ATOM 834 C CA . ARG A 1 107 ? -12.477 1.62 6.398 1 91.12 107 ARG A CA 1
ATOM 835 C C . ARG A 1 107 ? -12.289 1.05 7.801 1 91.12 107 ARG A C 1
ATOM 837 O O . ARG A 1 107 ? -13.219 1.066 8.609 1 91.12 107 ARG A O 1
ATOM 844 N N . GLY A 1 108 ? -11.18 0.407 7.953 1 92.06 108 GLY A N 1
ATOM 845 C CA . GLY A 1 108 ? -10.789 -0.046 9.281 1 92.06 108 GLY A CA 1
ATOM 846 C C . GLY A 1 108 ? -11.047 -1.522 9.508 1 92.06 108 GLY A C 1
ATOM 847 O O . GLY A 1 108 ? -10.617 -2.088 10.508 1 92.06 108 GLY A O 1
ATOM 848 N N . ILE A 1 109 ? -11.703 -2.244 8.602 1 91.94 109 ILE A N 1
ATOM 849 C CA . ILE A 1 109 ? -12.07 -3.635 8.852 1 91.94 109 ILE A CA 1
ATOM 850 C C . ILE A 1 109 ? -10.938 -4.555 8.383 1 91.94 109 ILE A C 1
ATOM 852 O O . ILE A 1 109 ? -10.938 -5.75 8.688 1 91.94 109 ILE A O 1
ATOM 856 N N . GLY A 1 110 ? -9.992 -4.043 7.609 1 93.75 110 GLY A N 1
ATOM 857 C CA . GLY A 1 110 ? -8.875 -4.836 7.121 1 93.75 110 GLY A CA 1
ATOM 858 C C . GLY A 1 110 ? -9.086 -5.359 5.715 1 93.75 110 GLY A C 1
ATOM 859 O O . GLY A 1 110 ? -10.219 -5.363 5.211 1 93.75 110 GLY A O 1
ATOM 860 N N . LEU A 1 111 ? -8.016 -5.766 5.105 1 96 111 LEU A N 1
ATOM 861 C CA . LEU A 1 111 ? -8.023 -6.215 3.719 1 96 111 LEU A CA 1
ATOM 862 C C . LEU A 1 111 ? -8.82 -7.504 3.566 1 96 111 LEU A C 1
ATOM 864 O O . LEU A 1 111 ? -9.641 -7.625 2.656 1 96 111 LEU A O 1
ATOM 868 N N . GLY A 1 112 ? -8.57 -8.445 4.461 1 96.38 112 GLY A N 1
ATOM 869 C CA . GLY A 1 112 ? -9.273 -9.711 4.391 1 96.38 112 GLY A CA 1
ATOM 870 C C . GLY A 1 112 ? -10.789 -9.555 4.383 1 96.38 112 GLY A C 1
ATOM 871 O O . GLY A 1 112 ? -11.469 -10.109 3.523 1 96.38 112 GLY A O 1
ATOM 872 N N . ASP A 1 113 ? -11.273 -8.805 5.273 1 95.06 113 ASP A N 1
ATOM 873 C CA . ASP A 1 113 ? -12.719 -8.641 5.41 1 95.06 113 ASP A CA 1
ATOM 874 C C . ASP A 1 113 ? -13.281 -7.777 4.285 1 95.06 113 ASP A C 1
ATOM 876 O O . ASP A 1 113 ? -14.414 -7.988 3.84 1 95.06 113 ASP A O 1
ATOM 880 N N . LYS A 1 114 ? -12.531 -6.84 3.83 1 95.38 114 LYS A N 1
ATOM 881 C CA . LYS A 1 114 ? -12.93 -6.082 2.646 1 95.38 114 LYS A CA 1
ATOM 882 C C . LYS A 1 114 ? -13.188 -7.004 1.461 1 95.38 114 LYS A C 1
ATOM 884 O O . LYS A 1 114 ? -14.211 -6.875 0.777 1 95.38 114 LYS A O 1
ATOM 889 N N . ILE A 1 115 ? -12.297 -7.91 1.242 1 96.75 115 ILE A N 1
ATOM 890 C CA . ILE A 1 115 ? -12.414 -8.82 0.11 1 96.75 115 ILE A CA 1
ATOM 891 C C . ILE A 1 115 ? -13.578 -9.781 0.336 1 96.75 115 ILE A C 1
ATOM 893 O O . ILE A 1 115 ? -14.273 -10.156 -0.611 1 96.75 115 ILE A O 1
ATOM 897 N N . ARG A 1 116 ? -13.812 -10.156 1.579 1 95.5 116 ARG A N 1
ATOM 898 C CA . ARG A 1 116 ? -15.008 -10.922 1.886 1 95.5 116 ARG A CA 1
ATOM 899 C C . ARG A 1 116 ? -16.266 -10.164 1.483 1 95.5 116 ARG A C 1
ATOM 901 O O . ARG A 1 116 ? -17.203 -10.742 0.915 1 95.5 116 ARG A O 1
ATOM 908 N N . ALA A 1 117 ? -16.297 -8.93 1.827 1 92.69 117 ALA A N 1
ATOM 909 C CA . ALA A 1 117 ? -17.438 -8.086 1.471 1 92.69 117 ALA A CA 1
ATOM 910 C C . ALA A 1 117 ? -17.594 -7.984 -0.044 1 92.69 117 ALA A C 1
ATOM 912 O O . ALA A 1 117 ? -18.703 -8.031 -0.565 1 92.69 117 ALA A O 1
ATOM 913 N N . TYR A 1 118 ? -16.484 -7.809 -0.755 1 92.56 118 TYR A N 1
ATOM 914 C CA . TYR A 1 118 ? -16.516 -7.766 -2.213 1 92.56 118 TYR A CA 1
ATOM 915 C C . TYR A 1 118 ? -17.141 -9.023 -2.785 1 92.56 118 TYR A C 1
ATOM 917 O O . TYR A 1 118 ? -17.891 -8.961 -3.76 1 92.56 118 TYR A O 1
ATOM 925 N N . ALA A 1 119 ? -16.828 -10.133 -2.213 1 94.12 119 ALA A N 1
ATOM 926 C CA . ALA A 1 119 ? -17.375 -11.398 -2.676 1 94.12 119 ALA A CA 1
ATOM 927 C C . ALA A 1 119 ? -18.891 -11.414 -2.562 1 94.12 119 ALA A C 1
ATOM 929 O O . ALA A 1 119 ? -19.594 -11.914 -3.451 1 94.12 119 ALA A O 1
ATOM 930 N N . LEU A 1 120 ? -19.359 -10.867 -1.491 1 90.88 120 LEU A N 1
ATOM 931 C CA . LEU A 1 120 ? -20.812 -10.789 -1.296 1 90.88 120 LEU A CA 1
ATOM 932 C C . LEU A 1 120 ? -21.438 -9.812 -2.283 1 90.88 120 LEU A C 1
ATOM 934 O O . LEU A 1 120 ? -22.531 -10.047 -2.785 1 90.88 120 LEU A O 1
ATOM 938 N N . GLN A 1 121 ? -20.75 -8.766 -2.551 1 85 121 GLN A N 1
ATOM 939 C CA . GLN A 1 121 ? -21.234 -7.781 -3.514 1 85 121 GLN A CA 1
ATOM 940 C C . GLN A 1 121 ? -21.375 -8.398 -4.902 1 85 121 GLN A C 1
ATOM 942 O O . GLN A 1 121 ? -22.281 -8.031 -5.66 1 85 121 GLN A O 1
ATOM 947 N N . GLU A 1 122 ? -20.531 -9.305 -5.254 1 86.81 122 GLU A N 1
ATOM 948 C CA . GLU A 1 122 ? -20.609 -10.008 -6.527 1 86.81 122 GLU A CA 1
ATOM 949 C C . GLU A 1 122 ? -21.891 -10.812 -6.652 1 86.81 122 GLU A C 1
ATOM 951 O O . GLU A 1 122 ? -22.344 -11.117 -7.758 1 86.81 122 GLU A O 1
ATOM 956 N N . ARG A 1 123 ? -22.422 -11.094 -5.508 1 86.88 123 ARG A N 1
ATOM 957 C CA . ARG A 1 123 ? -23.656 -11.859 -5.492 1 86.88 123 ARG A CA 1
ATOM 958 C C . ARG A 1 123 ? -24.875 -10.938 -5.48 1 86.88 123 ARG A C 1
ATOM 960 O O . ARG A 1 123 ? -26 -11.391 -5.281 1 86.88 123 ARG A O 1
ATOM 967 N N . GLY A 1 124 ? -24.672 -9.641 -5.574 1 82.94 124 GLY A N 1
ATOM 968 C CA . GLY A 1 124 ? -25.766 -8.703 -5.738 1 82.94 124 GLY A CA 1
ATOM 969 C C . GLY A 1 124 ? -26.062 -7.902 -4.484 1 82.94 124 GLY A C 1
ATOM 970 O O . GLY A 1 124 ? -27.016 -7.121 -4.449 1 82.94 124 GLY A O 1
ATOM 971 N N . VAL A 1 125 ? -25.328 -8.07 -3.484 1 80.94 125 VAL A N 1
ATOM 972 C CA . VAL A 1 125 ? -25.5 -7.355 -2.227 1 80.94 125 VAL A CA 1
ATOM 973 C C . VAL A 1 125 ? -24.781 -6.016 -2.289 1 80.94 125 VAL A C 1
ATOM 975 O O . VAL A 1 125 ? -23.656 -5.93 -2.797 1 80.94 125 VAL A O 1
ATOM 978 N N . ASP A 1 126 ? -25.406 -4.965 -1.87 1 77.81 126 ASP A N 1
ATOM 979 C CA . ASP A 1 126 ? -24.719 -3.68 -1.896 1 77.81 126 ASP A CA 1
ATOM 980 C C . ASP A 1 126 ? -23.625 -3.617 -0.824 1 77.81 126 ASP A C 1
ATOM 982 O O . ASP A 1 126 ? -23.562 -4.484 0.048 1 77.81 126 ASP A O 1
ATOM 986 N N . THR A 1 127 ? -22.781 -2.576 -0.856 1 75.06 127 THR A N 1
ATOM 987 C CA . THR A 1 127 ? -21.594 -2.451 -0.013 1 75.06 127 THR A CA 1
ATOM 988 C C . THR A 1 127 ? -21.984 -2.451 1.464 1 75.06 127 THR A C 1
ATOM 990 O O . THR A 1 127 ? -21.391 -3.18 2.264 1 75.06 127 THR A O 1
ATOM 993 N N . VAL A 1 128 ? -22.938 -1.664 1.852 1 76 128 VAL A N 1
ATOM 994 C CA . VAL A 1 128 ? -23.328 -1.507 3.246 1 76 128 VAL A CA 1
ATOM 995 C C . VAL A 1 128 ? -23.938 -2.807 3.76 1 76 128 VAL A C 1
ATOM 997 O O . VAL A 1 128 ? -23.578 -3.293 4.832 1 76 128 VAL A O 1
ATOM 1000 N N . ASP A 1 129 ? -24.734 -3.396 2.992 1 82.62 129 ASP A N 1
ATOM 1001 C CA . ASP A 1 129 ? -25.375 -4.648 3.371 1 82.62 129 ASP A CA 1
ATOM 1002 C C . ASP A 1 129 ? -24.375 -5.789 3.445 1 82.62 129 ASP A C 1
ATOM 1004 O O . ASP A 1 129 ? -24.484 -6.668 4.305 1 82.62 129 ASP A O 1
ATOM 1008 N N . ALA A 1 130 ? -23.438 -5.742 2.557 1 84.94 130 ALA A N 1
ATOM 1009 C CA . ALA A 1 130 ? -22.406 -6.773 2.572 1 84.94 130 ALA A CA 1
ATOM 1010 C C . ALA A 1 130 ? -21.641 -6.762 3.895 1 84.94 130 ALA A C 1
ATOM 1012 O O . ALA A 1 130 ? -21.438 -7.812 4.508 1 84.94 130 ALA A O 1
ATOM 1013 N N . ASN A 1 131 ? -21.25 -5.594 4.367 1 85.62 131 ASN A N 1
ATOM 1014 C CA . ASN A 1 131 ? -20.562 -5.477 5.645 1 85.62 131 ASN A CA 1
ATOM 1015 C C . ASN A 1 131 ? -21.422 -5.977 6.797 1 85.62 131 ASN A C 1
ATOM 1017 O O . ASN A 1 131 ? -20.953 -6.738 7.645 1 85.62 131 ASN A O 1
ATOM 1021 N N . ARG A 1 132 ? -22.656 -5.609 6.797 1 85.75 132 ARG A N 1
ATOM 1022 C CA . ARG A 1 132 ? -23.562 -5.969 7.883 1 85.75 132 ARG A CA 1
ATOM 1023 C C . ARG A 1 132 ? -23.812 -7.477 7.922 1 85.75 132 ARG A C 1
ATOM 1025 O O . ARG A 1 132 ? -23.875 -8.07 9 1 85.75 132 ARG A O 1
ATOM 1032 N N . MET A 1 133 ? -23.938 -8.047 6.812 1 88.5 133 MET A N 1
ATOM 1033 C CA . MET A 1 133 ? -24.125 -9.492 6.727 1 88.5 133 MET A CA 1
ATOM 1034 C C . MET A 1 133 ? -22.922 -10.234 7.316 1 88.5 133 MET A C 1
ATOM 1036 O O . MET A 1 133 ? -23.078 -11.359 7.809 1 88.5 133 MET A O 1
ATOM 1040 N N . LEU A 1 134 ? -21.812 -9.609 7.293 1 91.25 134 LEU A N 1
ATOM 1041 C CA . LEU A 1 134 ? -20.594 -10.211 7.824 1 91.25 134 LEU A CA 1
ATOM 1042 C C . LEU A 1 134 ? -20.391 -9.828 9.289 1 91.25 134 LEU A C 1
ATOM 1044 O O . LEU A 1 134 ? -19.391 -10.219 9.906 1 91.25 134 LEU A O 1
ATOM 1048 N N . GLY A 1 135 ? -21.312 -9.016 9.836 1 91.88 135 GLY A N 1
ATOM 1049 C CA . GLY A 1 135 ? -21.188 -8.555 11.203 1 91.88 135 GLY A CA 1
ATOM 1050 C C . GLY A 1 135 ? -20.141 -7.477 11.383 1 91.88 135 GLY A C 1
ATOM 1051 O O . GLY A 1 135 ? -19.578 -7.312 12.469 1 91.88 135 GLY A O 1
ATOM 1052 N N . LEU A 1 136 ? -19.828 -6.855 10.344 1 90.12 136 LEU A N 1
ATOM 1053 C CA . LEU A 1 136 ? -18.797 -5.828 10.367 1 90.12 136 LEU A CA 1
ATOM 1054 C C . LEU A 1 136 ? -19.406 -4.434 10.406 1 90.12 136 LEU A C 1
ATOM 1056 O O . LEU A 1 136 ? -20.484 -4.215 9.852 1 90.12 136 LEU A O 1
ATOM 1060 N N . PRO A 1 137 ? -18.719 -3.523 11.109 1 88.75 137 PRO A N 1
ATOM 1061 C CA . PRO A 1 137 ? -19.203 -2.137 11.078 1 88.75 137 PRO A CA 1
ATOM 1062 C C . PRO A 1 137 ? -19.062 -1.498 9.703 1 88.75 137 PRO A C 1
ATOM 1064 O O . PRO A 1 137 ? -18.234 -1.932 8.891 1 88.75 137 PRO A O 1
ATOM 1067 N N . ASP A 1 138 ? -19.828 -0.427 9.43 1 82.62 138 ASP A N 1
ATOM 1068 C CA . ASP A 1 138 ? -19.75 0.307 8.172 1 82.62 138 ASP A CA 1
ATOM 1069 C C . ASP A 1 138 ? -18.453 1.119 8.086 1 82.62 138 ASP A C 1
ATOM 1071 O O . ASP A 1 138 ? -17.938 1.368 6.992 1 82.62 138 ASP A O 1
ATOM 1075 N N . ASP A 1 139 ? -18.031 1.568 9.211 1 87 139 ASP A N 1
ATOM 1076 C CA . ASP A 1 139 ? -16.844 2.406 9.312 1 87 139 ASP A CA 1
ATOM 1077 C C . ASP A 1 139 ? -16.188 2.283 10.688 1 87 139 ASP A C 1
ATOM 1079 O O . ASP A 1 139 ? -16.797 2.646 11.703 1 87 139 ASP A O 1
ATOM 1083 N N . SER A 1 140 ? -14.992 1.761 10.695 1 91.12 140 SER A N 1
ATOM 1084 C CA . SER A 1 140 ? -14.297 1.553 11.961 1 91.12 140 SER A CA 1
ATOM 1085 C C . SER A 1 140 ? -13 2.363 12.016 1 91.12 140 SER A C 1
ATOM 1087 O O . SER A 1 140 ? -12.102 2.045 12.789 1 91.12 140 SER A O 1
ATOM 1089 N N . ARG A 1 141 ? -12.914 3.365 11.234 1 92.81 141 ARG A N 1
ATOM 1090 C CA . ARG A 1 141 ? -11.711 4.184 11.18 1 92.81 141 ARG A CA 1
ATOM 1091 C C . ARG A 1 141 ? -11.578 5.047 12.438 1 92.81 141 ARG A C 1
ATOM 1093 O O . ARG A 1 141 ? -12.586 5.441 13.031 1 92.81 141 ARG A O 1
ATOM 1100 N N . ARG A 1 142 ? -10.352 5.289 12.773 1 93.88 142 ARG A N 1
ATOM 1101 C CA . ARG A 1 142 ? -9.984 6.168 13.875 1 93.88 142 ARG A CA 1
ATOM 1102 C C . ARG A 1 142 ? -9.164 7.355 13.383 1 93.88 142 ARG A C 1
ATOM 1104 O O . ARG A 1 142 ? -8.453 7.25 12.383 1 93.88 142 ARG A O 1
ATOM 1111 N N . TYR A 1 143 ? -9.242 8.5 14.133 1 95.69 143 TYR A N 1
ATOM 1112 C CA . TYR A 1 143 ? -8.586 9.719 13.664 1 95.69 143 TYR A CA 1
ATOM 1113 C C . TYR A 1 143 ? -7.676 10.297 14.734 1 95.69 143 TYR A C 1
ATOM 1115 O O . TYR A 1 143 ? -7.109 11.375 14.562 1 95.69 143 TYR A O 1
ATOM 1123 N N . ASP A 1 144 ? -7.527 9.57 15.852 1 96.12 144 ASP A N 1
ATOM 1124 C CA . ASP A 1 144 ? -6.652 10 16.938 1 96.12 144 ASP A CA 1
ATOM 1125 C C . ASP A 1 144 ? -5.199 10.086 16.469 1 96.12 144 ASP A C 1
ATOM 1127 O O . ASP A 1 144 ? -4.453 10.961 16.906 1 96.12 144 ASP A O 1
ATOM 1131 N N . VAL A 1 145 ? -4.789 9.188 15.602 1 96.75 145 VAL A N 1
ATOM 1132 C CA . VAL A 1 145 ? -3.43 9.219 15.07 1 96.75 145 VAL A CA 1
ATOM 1133 C C . VAL A 1 145 ? -3.221 10.484 14.258 1 96.75 145 VAL A C 1
ATOM 1135 O O . VAL A 1 145 ? -2.16 11.117 14.328 1 96.75 145 VAL A O 1
ATOM 1138 N N . ALA A 1 146 ? -4.219 10.867 13.492 1 98 146 ALA A N 1
ATOM 1139 C CA . ALA A 1 146 ? -4.133 12.109 12.727 1 98 146 ALA A CA 1
ATOM 1140 C C . ALA A 1 146 ? -3.967 13.312 13.648 1 98 146 ALA A C 1
ATOM 1142 O O . ALA A 1 146 ? -3.182 14.219 13.359 1 98 146 ALA A O 1
ATOM 1143 N N . ALA A 1 147 ? -4.66 13.297 14.719 1 97.62 147 ALA A N 1
ATOM 1144 C CA . ALA A 1 147 ? -4.535 14.375 15.695 1 97.62 147 ALA A CA 1
ATOM 1145 C C . ALA A 1 147 ? -3.131 14.406 16.297 1 97.62 147 ALA A C 1
ATOM 1147 O O . ALA A 1 147 ? -2.551 15.484 16.469 1 97.62 147 ALA A O 1
ATOM 1148 N N . PHE A 1 148 ? -2.652 13.25 16.578 1 97.69 148 PHE A N 1
ATOM 1149 C CA . PHE A 1 148 ? -1.288 13.164 17.094 1 97.69 148 PHE A CA 1
ATOM 1150 C C . PHE A 1 148 ? -0.296 13.734 16.078 1 97.69 148 PHE A C 1
ATOM 1152 O O . PHE A 1 148 ? 0.625 14.461 16.453 1 97.69 148 PHE A O 1
ATOM 1159 N N . MET A 1 149 ? -0.497 13.414 14.836 1 98.25 149 MET A N 1
ATOM 1160 C CA . MET A 1 149 ? 0.382 13.93 13.789 1 98.25 149 MET A CA 1
ATOM 1161 C C . MET A 1 149 ? 0.345 15.453 13.742 1 98.25 149 MET A C 1
ATOM 1163 O O . MET A 1 149 ? 1.387 16.094 13.617 1 98.25 149 MET A O 1
ATOM 1167 N N . CYS A 1 150 ? -0.801 16.016 13.844 1 98.25 150 CYS A N 1
ATOM 1168 C CA . CYS A 1 150 ? -0.935 17.469 13.867 1 98.25 150 CYS A CA 1
ATOM 1169 C C . CYS A 1 150 ? -0.125 18.078 15 1 98.25 150 CYS A C 1
ATOM 1171 O O . CYS A 1 150 ? 0.672 19 14.789 1 98.25 150 CYS A O 1
ATOM 1173 N N . ALA A 1 151 ? -0.337 17.531 16.156 1 97.88 151 ALA A N 1
ATOM 1174 C CA . ALA A 1 151 ? 0.347 18.062 17.328 1 97.88 151 ALA A CA 1
ATOM 1175 C C . ALA A 1 151 ? 1.861 17.938 17.188 1 97.88 151 ALA A C 1
ATOM 1177 O O . ALA A 1 151 ? 2.594 18.891 17.453 1 97.88 151 ALA A O 1
ATOM 1178 N N . ASP A 1 152 ? 2.287 16.797 16.781 1 98.06 152 ASP A N 1
ATOM 1179 C CA . ASP A 1 152 ? 3.717 16.547 16.656 1 98.06 152 ASP A CA 1
ATOM 1180 C C . ASP A 1 152 ? 4.355 17.484 15.641 1 98.06 152 ASP A C 1
ATOM 1182 O O . ASP A 1 152 ? 5.473 17.969 15.844 1 98.06 152 ASP A O 1
ATOM 1186 N N . LEU A 1 153 ? 3.637 17.734 14.555 1 98.62 153 LEU A N 1
ATOM 1187 C CA . LEU A 1 153 ? 4.172 18.531 13.453 1 98.62 153 LEU A CA 1
ATOM 1188 C C . LEU A 1 153 ? 4.004 20.016 13.734 1 98.62 153 LEU A C 1
ATOM 1190 O O . LEU A 1 153 ? 4.512 20.859 12.977 1 98.62 153 LEU A O 1
ATOM 1194 N N . GLY A 1 154 ? 3.266 20.375 14.758 1 98.56 154 GLY A N 1
ATOM 1195 C CA . GLY A 1 154 ? 3.068 21.766 15.133 1 98.56 154 GLY A CA 1
ATOM 1196 C C . GLY A 1 154 ? 1.948 22.438 14.359 1 98.56 154 GLY A C 1
ATOM 1197 O O . GLY A 1 154 ? 1.95 23.656 14.188 1 98.56 154 GLY A O 1
ATOM 1198 N N . ILE A 1 155 ? 1.035 21.672 13.844 1 98.69 155 ILE A N 1
ATOM 1199 C CA . ILE A 1 155 ? -0.114 22.203 13.125 1 98.69 155 ILE A CA 1
ATOM 1200 C C . ILE A 1 155 ? -1.2 22.625 14.117 1 98.69 155 ILE A C 1
ATOM 1202 O O . ILE A 1 155 ? -1.697 21.781 14.883 1 98.69 155 ILE A O 1
ATOM 1206 N N . ARG A 1 156 ? -1.566 23.812 14.07 1 98.44 156 ARG A N 1
ATOM 1207 C CA . ARG A 1 156 ? -2.504 24.328 15.062 1 98.44 156 ARG A CA 1
ATOM 1208 C C . ARG A 1 156 ? -3.934 24.297 14.531 1 98.44 156 ARG A C 1
ATOM 1210 O O . ARG A 1 156 ? -4.887 24.188 15.305 1 98.44 156 ARG A O 1
ATOM 1217 N N . SER A 1 157 ? -4.074 24.5 13.227 1 98.56 157 SER A N 1
ATOM 1218 C CA . SER A 1 157 ? -5.359 24.328 12.562 1 98.56 157 SER A CA 1
ATOM 1219 C C . SER A 1 157 ? -5.18 23.859 11.125 1 98.56 157 SER A C 1
ATOM 1221 O O . SER A 1 157 ? -4.129 24.094 10.516 1 98.56 157 SER A O 1
ATOM 1223 N N . VAL A 1 158 ? -6.332 23.219 10.609 1 98.62 158 VAL A N 1
ATOM 1224 C CA . VAL A 1 158 ? -6.164 22.641 9.281 1 98.62 158 VAL A CA 1
ATOM 1225 C C . VAL A 1 158 ? -7.23 23.188 8.336 1 98.62 158 VAL A C 1
ATOM 1227 O O . VAL A 1 158 ? -8.312 23.594 8.773 1 98.62 158 VAL A O 1
ATOM 1230 N N . VAL A 1 159 ? -6.848 23.391 7.117 1 98.56 159 VAL A N 1
ATOM 1231 C CA . VAL A 1 159 ? -7.762 23.391 5.98 1 98.56 159 VAL A CA 1
ATOM 1232 C C . VAL A 1 159 ? -7.867 21.984 5.395 1 98.56 159 VAL A C 1
ATOM 1234 O O . VAL A 1 159 ? -6.926 21.484 4.773 1 98.56 159 VAL A O 1
ATOM 1237 N N . LEU A 1 160 ? -9.047 21.375 5.594 1 98.06 160 LEU A N 1
ATOM 1238 C CA . LEU A 1 160 ? -9.164 19.953 5.328 1 98.06 160 LEU A CA 1
ATOM 1239 C C . LEU A 1 160 ? -9.633 19.703 3.898 1 98.06 160 LEU A C 1
ATOM 1241 O O . LEU A 1 160 ? -10.688 20.203 3.488 1 98.06 160 LEU A O 1
ATOM 1245 N N . LEU A 1 161 ? -8.859 18.984 3.17 1 97 161 LEU A N 1
ATOM 1246 C CA . LEU A 1 161 ? -9.195 18.578 1.81 1 97 161 LEU A CA 1
ATOM 1247 C C . LEU A 1 161 ? -10.039 17.312 1.814 1 97 161 LEU A C 1
ATOM 1249 O O . LEU A 1 161 ? -9.5 16.203 1.928 1 97 161 LEU A O 1
ATOM 1253 N N . THR A 1 162 ? -11.367 17.438 1.725 1 93.88 162 THR A N 1
ATOM 1254 C CA . THR A 1 162 ? -12.266 16.281 1.79 1 93.88 162 THR A CA 1
ATOM 1255 C C . THR A 1 162 ? -13.648 16.641 1.253 1 93.88 162 THR A C 1
ATOM 1257 O O . THR A 1 162 ? -14.031 17.812 1.254 1 93.88 162 THR A O 1
ATOM 1260 N N . ASN A 1 163 ? -14.305 15.609 0.784 1 86.31 163 ASN A N 1
ATOM 1261 C CA . ASN A 1 163 ? -15.719 15.766 0.47 1 86.31 163 ASN A CA 1
ATOM 1262 C C . ASN A 1 163 ? -16.609 15.141 1.542 1 86.31 163 ASN A C 1
ATOM 1264 O O . ASN A 1 163 ? -17.828 15.133 1.414 1 86.31 163 ASN A O 1
ATOM 1268 N N . ASN A 1 164 ? -15.914 14.617 2.584 1 85.25 164 ASN A N 1
ATOM 1269 C CA . ASN A 1 164 ? -16.625 13.922 3.65 1 85.25 164 ASN A CA 1
ATOM 1270 C C . ASN A 1 164 ? -16.766 14.789 4.891 1 85.25 164 ASN A C 1
ATOM 1272 O O . ASN A 1 164 ? -15.812 14.969 5.652 1 85.25 164 ASN A O 1
ATOM 1276 N N . PRO A 1 165 ? -18 15.281 5.148 1 86.88 165 PRO A N 1
ATOM 1277 C CA . PRO A 1 165 ? -18.188 16.141 6.32 1 86.88 165 PRO A CA 1
ATOM 1278 C C . PRO A 1 165 ? -17.906 15.406 7.633 1 86.88 165 PRO A C 1
ATOM 1280 O O . PRO A 1 165 ? -17.531 16.031 8.625 1 86.88 165 PRO A O 1
ATOM 1283 N N . LEU A 1 166 ? -18.062 14.117 7.594 1 87.5 166 LEU A N 1
ATOM 1284 C CA . LEU A 1 166 ? -17.844 13.336 8.812 1 87.5 166 LEU A CA 1
ATOM 1285 C C . LEU A 1 166 ? -16.375 13.391 9.227 1 87.5 166 LEU A C 1
ATOM 1287 O O . LEU A 1 166 ? -16.062 13.289 10.414 1 87.5 166 LEU A O 1
ATOM 1291 N N . LYS A 1 167 ? -15.562 13.57 8.289 1 91.88 167 LYS A N 1
ATOM 1292 C CA . LYS A 1 167 ? -14.141 13.68 8.617 1 91.88 167 LYS A CA 1
ATOM 1293 C C . LYS A 1 167 ? -13.852 14.977 9.367 1 91.88 167 LYS A C 1
ATOM 1295 O O . LYS A 1 167 ? -12.969 15.023 10.219 1 91.88 167 LYS A O 1
ATOM 1300 N N . VAL A 1 168 ? -14.547 16 9.008 1 93.19 168 VAL A N 1
ATOM 1301 C CA . VAL A 1 168 ? -14.398 17.281 9.711 1 93.19 168 VAL A CA 1
ATOM 1302 C C . VAL A 1 168 ? -14.773 17.109 11.18 1 93.19 168 VAL A C 1
ATOM 1304 O O . VAL A 1 168 ? -14.016 17.484 12.07 1 93.19 168 VAL A O 1
ATOM 1307 N N . GLN A 1 169 ? -15.867 16.438 11.352 1 93.62 169 GLN A N 1
ATOM 1308 C CA . GLN A 1 169 ? -16.359 16.203 12.703 1 93.62 169 GLN A CA 1
ATOM 1309 C C . GLN A 1 169 ? -15.406 15.305 13.492 1 93.62 169 GLN A C 1
ATOM 1311 O O . GLN A 1 169 ? -15.156 15.547 14.672 1 93.62 169 GLN A O 1
ATOM 1316 N N . ALA A 1 170 ? -14.914 14.336 12.836 1 94.06 170 ALA A N 1
ATOM 1317 C CA . ALA A 1 170 ? -14.031 13.375 13.492 1 94.06 170 ALA A CA 1
ATOM 1318 C C . ALA A 1 170 ? -12.742 14.047 13.961 1 94.06 170 ALA A C 1
ATOM 1320 O O . ALA A 1 170 ? -12.281 13.805 15.078 1 94.06 170 ALA A O 1
ATOM 1321 N N . LEU A 1 171 ? -12.211 14.906 13.164 1 96.25 171 LEU A N 1
ATOM 1322 C CA . LEU A 1 171 ? -10.984 15.602 13.547 1 96.25 171 LEU A CA 1
ATOM 1323 C C . LEU A 1 171 ? -11.242 16.578 14.68 1 96.25 171 LEU A C 1
ATOM 1325 O O . LEU A 1 171 ? -10.445 16.672 15.617 1 96.25 171 LEU A O 1
ATOM 1329 N N . ARG A 1 172 ? -12.328 17.266 14.602 1 96.5 172 ARG A N 1
ATOM 1330 C CA . ARG A 1 172 ? -12.672 18.203 15.672 1 96.5 172 ARG A CA 1
ATOM 1331 C C . ARG A 1 172 ? -12.859 17.469 17 1 96.5 172 ARG A C 1
ATOM 1333 O O . ARG A 1 172 ? -12.445 17.969 18.047 1 96.5 172 ARG A O 1
ATOM 1340 N N . ALA A 1 173 ? -13.469 16.328 16.859 1 95.94 173 ALA A N 1
ATOM 1341 C CA . ALA A 1 173 ? -13.711 15.531 18.047 1 95.94 173 ALA A CA 1
ATOM 1342 C C . ALA A 1 173 ? -12.398 15.109 18.703 1 95.94 173 ALA A C 1
ATOM 1344 O O . ALA A 1 173 ? -12.344 14.883 19.922 1 95.94 173 ALA A O 1
ATOM 1345 N N . GLU A 1 174 ? -11.367 15.055 17.906 1 96.12 174 GLU A N 1
ATOM 1346 C CA . GLU A 1 174 ? -10.055 14.695 18.438 1 96.12 174 GLU A CA 1
ATOM 1347 C C . GLU A 1 174 ? -9.281 15.93 18.891 1 96.12 174 GLU A C 1
ATOM 1349 O O . GLU A 1 174 ? -8.102 15.836 19.25 1 96.12 174 GLU A O 1
ATOM 1354 N N . GLY A 1 175 ? -9.875 17.094 18.766 1 96.44 175 GLY A N 1
ATOM 1355 C CA . GLY A 1 175 ? -9.266 18.312 19.25 1 96.44 175 GLY A CA 1
ATOM 1356 C C . GLY A 1 175 ? -8.516 19.078 18.172 1 96.44 175 GLY A C 1
ATOM 1357 O O . GLY A 1 175 ? -7.785 20.031 18.484 1 96.44 175 GLY A O 1
ATOM 1358 N N . VAL A 1 176 ? -8.672 18.703 16.953 1 97.5 176 VAL A N 1
ATOM 1359 C CA . VAL A 1 176 ? -7.996 19.406 15.859 1 97.5 176 VAL A CA 1
ATOM 1360 C C . VAL A 1 176 ? -8.914 20.484 15.289 1 97.5 176 VAL A C 1
ATOM 1362 O O . VAL A 1 176 ? -9.961 20.172 14.711 1 97.5 176 VAL A O 1
ATOM 1365 N N . PRO A 1 177 ? -8.516 21.734 15.438 1 97.94 177 PRO A N 1
ATOM 1366 C CA . PRO A 1 177 ? -9.328 22.781 14.812 1 97.94 177 PRO A CA 1
ATOM 1367 C C . PRO A 1 177 ? -9.32 22.703 13.281 1 97.94 177 PRO A C 1
ATOM 1369 O O . PRO A 1 177 ? -8.25 22.641 12.672 1 97.94 177 PRO A O 1
ATOM 1372 N N . VAL A 1 178 ? -10.453 22.641 12.75 1 97.94 178 VAL A N 1
ATOM 1373 C CA . VAL A 1 178 ? -10.617 22.688 11.297 1 97.94 178 VAL A CA 1
ATOM 1374 C C . VAL A 1 178 ? -11.148 24.062 10.883 1 97.94 178 VAL A C 1
ATOM 1376 O O . VAL A 1 178 ? -12.305 24.406 11.156 1 97.94 178 VAL A O 1
ATOM 1379 N N . ALA A 1 179 ? -10.32 24.812 10.219 1 97.81 179 ALA A N 1
ATOM 1380 C CA . ALA A 1 179 ? -10.68 26.172 9.828 1 97.81 179 ALA A CA 1
ATOM 1381 C C . ALA A 1 179 ? -11.711 26.172 8.703 1 97.81 179 ALA A C 1
ATOM 1383 O O . ALA A 1 179 ? -12.664 26.953 8.719 1 97.81 179 ALA A O 1
ATOM 1384 N N . ARG A 1 180 ? -11.469 25.344 7.695 1 95.19 180 ARG A N 1
ATOM 1385 C CA . ARG A 1 180 ? -12.406 25.172 6.598 1 95.19 180 ARG A CA 1
ATOM 1386 C C . ARG A 1 180 ? -12.148 23.859 5.848 1 95.19 180 ARG A C 1
ATOM 1388 O O . ARG A 1 180 ? -11.109 23.219 6.047 1 95.19 180 ARG A O 1
ATOM 1395 N N . ARG A 1 181 ? -13.141 23.531 5.07 1 94.44 181 ARG A N 1
ATOM 1396 C CA . ARG A 1 181 ? -13.062 22.375 4.176 1 94.44 181 ARG A CA 1
ATOM 1397 C C . ARG A 1 181 ? -12.898 22.828 2.725 1 94.44 181 ARG A C 1
ATOM 1399 O O . ARG A 1 181 ? -13.523 23.797 2.295 1 94.44 181 ARG A O 1
ATOM 1406 N N . VAL A 1 182 ? -12.07 22.188 1.998 1 93.88 182 VAL A N 1
ATOM 1407 C CA . VAL A 1 182 ? -11.953 22.375 0.558 1 93.88 182 VAL A CA 1
ATOM 1408 C C . VAL A 1 182 ? -12.297 21.094 -0.176 1 93.88 182 VAL A C 1
ATOM 1410 O O . VAL A 1 182 ? -11.953 20 0.28 1 93.88 182 VAL A O 1
ATOM 1413 N N . SER A 1 183 ? -12.898 21.203 -1.295 1 88.62 183 SER A N 1
ATOM 1414 C CA . SER A 1 183 ? -13.398 20.062 -2.041 1 88.62 183 SER A CA 1
ATOM 1415 C C . SER A 1 183 ? -12.25 19.25 -2.652 1 88.62 183 SER A C 1
ATOM 1417 O O . SER A 1 183 ? -11.258 19.828 -3.105 1 88.62 183 SER A O 1
ATOM 1419 N N . ALA A 1 184 ? -12.438 17.969 -2.68 1 85.19 184 ALA A N 1
ATOM 1420 C CA . ALA A 1 184 ? -11.539 17.016 -3.344 1 85.19 184 ALA A CA 1
ATOM 1421 C C . ALA A 1 184 ? -12.266 16.25 -4.445 1 85.19 184 ALA A C 1
ATOM 1423 O O . ALA A 1 184 ? -12.336 15.023 -4.41 1 85.19 184 ALA A O 1
ATOM 1424 N N . PHE A 1 185 ? -12.727 16.875 -5.395 1 77.62 185 PHE A N 1
ATOM 1425 C CA . PHE A 1 185 ? -13.57 16.234 -6.398 1 77.62 185 PHE A CA 1
ATOM 1426 C C . PHE A 1 185 ? -12.727 15.469 -7.406 1 77.62 185 PHE A C 1
ATOM 1428 O O . PHE A 1 185 ? -11.711 15.969 -7.887 1 77.62 185 PHE A O 1
ATOM 1435 N N . VAL A 1 186 ? -13.109 14.242 -7.637 1 81.69 186 VAL A N 1
ATOM 1436 C CA . VAL A 1 186 ? -12.539 13.398 -8.68 1 81.69 186 VAL A CA 1
ATOM 1437 C C . VAL A 1 186 ? -13.656 12.852 -9.57 1 81.69 186 VAL A C 1
ATOM 1439 O O . VAL A 1 186 ? -14.719 12.477 -9.086 1 81.69 186 VAL A O 1
ATOM 1442 N N . GLU A 1 187 ? -13.43 12.812 -10.898 1 78.62 187 GLU A N 1
ATOM 1443 C CA . GLU A 1 187 ? -14.422 12.32 -11.844 1 78.62 187 GLU A CA 1
ATOM 1444 C C . GLU A 1 187 ? -14.641 10.82 -11.688 1 78.62 187 GLU A C 1
ATOM 1446 O O . GLU A 1 187 ? -13.68 10.055 -11.57 1 78.62 187 GLU A O 1
ATOM 1451 N N . PRO A 1 188 ? -15.922 10.422 -11.68 1 78.81 188 PRO A N 1
ATOM 1452 C CA . PRO A 1 188 ? -16.219 8.992 -11.57 1 78.81 188 PRO A CA 1
ATOM 1453 C C . PRO A 1 188 ? -15.836 8.219 -12.828 1 78.81 188 PRO A C 1
ATOM 1455 O O . PRO A 1 188 ? -15.625 8.812 -13.891 1 78.81 188 PRO A O 1
ATOM 1458 N N . ASN A 1 189 ? -15.609 6.898 -12.688 1 77.44 189 ASN A N 1
ATOM 1459 C CA . ASN A 1 189 ? -15.445 5.996 -13.828 1 77.44 189 ASN A CA 1
ATOM 1460 C C . ASN A 1 189 ? -16.609 5.008 -13.93 1 77.44 189 ASN A C 1
ATOM 1462 O O . ASN A 1 189 ? -17.578 5.094 -13.164 1 77.44 189 ASN A O 1
ATOM 1466 N N . GLU A 1 190 ? -16.562 4.094 -14.844 1 75.69 190 GLU A N 1
ATOM 1467 C CA . GLU A 1 190 ? -17.688 3.209 -15.148 1 75.69 190 GLU A CA 1
ATOM 1468 C C . GLU A 1 190 ? -17.922 2.197 -14.031 1 75.69 190 GLU A C 1
ATOM 1470 O O . GLU A 1 190 ? -19.016 1.66 -13.883 1 75.69 190 GLU A O 1
ATOM 1475 N N . HIS A 1 191 ? -16.922 1.951 -13.227 1 77.75 191 HIS A N 1
ATOM 1476 C CA . HIS A 1 191 ? -17.016 0.86 -12.266 1 77.75 191 HIS A CA 1
ATOM 1477 C C . HIS A 1 191 ? -17.312 1.386 -10.867 1 77.75 191 HIS A C 1
ATOM 1479 O O . HIS A 1 191 ? -17.703 0.622 -9.984 1 77.75 191 HIS A O 1
ATOM 1485 N N . ASN A 1 192 ? -17.172 2.68 -10.656 1 76.19 192 ASN A N 1
ATOM 1486 C CA . ASN A 1 192 ? -17.219 3.104 -9.258 1 76.19 192 ASN A CA 1
ATOM 1487 C C . ASN A 1 192 ? -18.438 3.965 -8.969 1 76.19 192 ASN A C 1
ATOM 1489 O O . ASN A 1 192 ? -18.484 4.66 -7.953 1 76.19 192 ASN A O 1
ATOM 1493 N N . ARG A 1 193 ? -19.375 3.898 -9.797 1 73.12 193 ARG A N 1
ATOM 1494 C CA . ARG A 1 193 ? -20.594 4.695 -9.609 1 73.12 193 ARG A CA 1
ATOM 1495 C C . ARG A 1 193 ? -21.344 4.25 -8.359 1 73.12 193 ARG A C 1
ATOM 1497 O O . ARG A 1 193 ? -21.766 5.082 -7.559 1 73.12 193 ARG A O 1
ATOM 1504 N N . GLY A 1 194 ? -21.547 2.902 -8.32 1 69.81 194 GLY A N 1
ATOM 1505 C CA . GLY A 1 194 ? -22.234 2.389 -7.145 1 69.81 194 GLY A CA 1
ATOM 1506 C C . GLY A 1 194 ? -21.547 2.746 -5.844 1 69.81 194 GLY A C 1
ATOM 1507 O O . GLY A 1 194 ? -22.203 3.119 -4.867 1 69.81 194 GLY A O 1
ATOM 1508 N N . TYR A 1 195 ? -20.344 2.639 -5.938 1 73.75 195 TYR A N 1
ATOM 1509 C CA . TYR A 1 195 ? -19.547 3 -4.773 1 73.75 195 TYR A CA 1
ATOM 1510 C C . TYR A 1 195 ? -19.719 4.473 -4.43 1 73.75 195 TYR A C 1
ATOM 1512 O O . TYR A 1 195 ? -19.922 4.824 -3.262 1 73.75 195 TYR A O 1
ATOM 1520 N N . LEU A 1 196 ? -19.703 5.324 -5.336 1 74.5 196 LEU A N 1
ATOM 1521 C CA . LEU A 1 196 ? -19.797 6.766 -5.137 1 74.5 196 LEU A CA 1
ATOM 1522 C C . LEU A 1 196 ? -21.203 7.152 -4.68 1 74.5 196 LEU A C 1
ATOM 1524 O O . LEU A 1 196 ? -21.375 8.07 -3.871 1 74.5 196 LEU A O 1
ATOM 1528 N N . ILE A 1 197 ? -22.109 6.426 -5.152 1 71.31 197 ILE A N 1
ATOM 1529 C CA . ILE A 1 197 ? -23.484 6.66 -4.727 1 71.31 197 ILE A CA 1
ATOM 1530 C C . ILE A 1 197 ? -23.641 6.293 -3.254 1 71.31 197 ILE A C 1
ATOM 1532 O O . ILE A 1 197 ? -24.234 7.043 -2.479 1 71.31 197 ILE A O 1
ATOM 1536 N N . ALA A 1 198 ? -23.016 5.176 -2.904 1 73.5 198 ALA A N 1
ATOM 1537 C CA . ALA A 1 198 ? -23.078 4.758 -1.506 1 73.5 198 ALA A CA 1
ATOM 1538 C C . ALA A 1 198 ? -22.375 5.773 -0.602 1 73.5 198 ALA A C 1
ATOM 1540 O O . ALA A 1 198 ? -22.875 6.078 0.489 1 73.5 198 ALA A O 1
ATOM 1541 N N . LYS A 1 199 ? -21.312 6.266 -1.038 1 72.69 199 LYS A N 1
ATOM 1542 C CA . LYS A 1 199 ? -20.578 7.289 -0.291 1 72.69 199 LYS A CA 1
ATOM 1543 C C . LYS A 1 199 ? -21.453 8.516 -0.055 1 72.69 199 LYS A C 1
ATOM 1545 O O . LYS A 1 199 ? -21.422 9.102 1.031 1 72.69 199 LYS A O 1
ATOM 1550 N N . THR A 1 200 ? -22.172 8.875 -1.048 1 69.31 200 THR A N 1
ATOM 1551 C CA . THR A 1 200 ? -22.984 10.086 -0.984 1 69.31 200 THR A CA 1
ATOM 1552 C C . THR A 1 200 ? -24.25 9.844 -0.179 1 69.31 200 THR A C 1
ATOM 1554 O O . THR A 1 200 ? -24.547 10.586 0.764 1 69.31 200 THR A O 1
ATOM 1557 N N . ARG A 1 201 ? -24.891 8.758 -0.417 1 67.62 201 ARG A N 1
ATOM 1558 C CA . ARG A 1 201 ? -26.234 8.547 0.127 1 67.62 201 ARG A CA 1
ATOM 1559 C C . ARG A 1 201 ? -26.156 7.973 1.538 1 67.62 201 ARG A C 1
ATOM 1561 O O . ARG A 1 201 ? -26.984 8.312 2.391 1 67.62 201 ARG A O 1
ATOM 1568 N N . ARG A 1 202 ? -25.094 7.25 1.656 1 68 202 ARG A N 1
ATOM 1569 C CA . ARG A 1 202 ? -25.125 6.473 2.891 1 68 202 ARG A CA 1
ATOM 1570 C C . ARG A 1 202 ? -24.094 6.98 3.889 1 68 202 ARG A C 1
ATOM 1572 O O . ARG A 1 202 ? -24.203 6.73 5.09 1 68 202 ARG A O 1
ATOM 1579 N N . MET A 1 203 ? -23.219 7.809 3.285 1 67.62 203 MET A N 1
ATOM 1580 C CA . MET A 1 203 ? -22.141 8.219 4.184 1 67.62 203 MET A CA 1
ATOM 1581 C C . MET A 1 203 ? -22.016 9.734 4.223 1 67.62 203 MET A C 1
ATOM 1583 O O . MET A 1 203 ? -21.078 10.273 4.824 1 67.62 203 MET A O 1
ATOM 1587 N N . GLY A 1 204 ? -22.906 10.391 3.562 1 68.25 204 GLY A N 1
ATOM 1588 C CA . GLY A 1 204 ? -23.031 11.836 3.701 1 68.25 204 GLY A CA 1
ATOM 1589 C C . GLY A 1 204 ? -21.984 12.609 2.924 1 68.25 204 GLY A C 1
ATOM 1590 O O . GLY A 1 204 ? -21.75 13.781 3.207 1 68.25 204 GLY A O 1
ATOM 1591 N N . HIS A 1 205 ? -21.344 11.883 1.945 1 74.31 205 HIS A N 1
ATOM 1592 C CA . HIS A 1 205 ? -20.328 12.586 1.166 1 74.31 205 HIS A CA 1
ATOM 1593 C C . HIS A 1 205 ? -20.969 13.602 0.223 1 74.31 205 HIS A C 1
ATOM 1595 O O . HIS A 1 205 ? -22.016 13.344 -0.352 1 74.31 205 HIS A O 1
ATOM 1601 N N . HIS A 1 206 ? -20.391 14.797 0.201 1 66.06 206 HIS A N 1
ATOM 1602 C CA . HIS A 1 206 ? -20.875 15.852 -0.684 1 66.06 206 HIS A CA 1
ATOM 1603 C C . HIS A 1 206 ? -20.312 15.688 -2.094 1 66.06 206 HIS A C 1
ATOM 1605 O O . HIS A 1 206 ? -19.234 16.188 -2.396 1 66.06 206 HIS A O 1
ATOM 1611 N N . LEU A 1 207 ? -20.906 14.828 -2.906 1 68.88 207 LEU A N 1
ATOM 1612 C CA . LEU A 1 207 ? -20.578 14.648 -4.316 1 68.88 207 LEU A CA 1
ATOM 1613 C C . LEU A 1 207 ? -21.719 15.102 -5.211 1 68.88 207 LEU A C 1
ATOM 1615 O O . LEU A 1 207 ? -22.891 14.969 -4.836 1 68.88 207 LEU A O 1
ATOM 1619 N N . ASP A 1 208 ? -21.453 15.938 -6.18 1 52.38 208 ASP A N 1
ATOM 1620 C CA . ASP A 1 208 ? -22.5 16.328 -7.121 1 52.38 208 ASP A CA 1
ATOM 1621 C C . ASP A 1 208 ? -23.078 15.102 -7.824 1 52.38 208 ASP A C 1
ATOM 1623 O O . ASP A 1 208 ? -22.469 14.562 -8.75 1 52.38 208 ASP A O 1
ATOM 1627 N N . ILE A 1 209 ? -24.094 14.562 -7.258 1 52.94 209 ILE A N 1
ATOM 1628 C CA . ILE A 1 209 ? -24.766 13.352 -7.715 1 52.94 209 ILE A CA 1
ATOM 1629 C C . ILE A 1 209 ? -25.312 13.555 -9.125 1 52.94 209 ILE A C 1
ATOM 1631 O O . ILE A 1 209 ? -25.391 12.602 -9.906 1 52.94 209 ILE A O 1
ATOM 1635 N N . ALA A 1 210 ? -25.844 14.766 -9.32 1 45.97 210 ALA A N 1
ATOM 1636 C CA . ALA A 1 210 ? -26.391 14.992 -10.656 1 45.97 210 ALA A CA 1
ATOM 1637 C C . ALA A 1 210 ? -25.359 14.641 -11.734 1 45.97 210 ALA A C 1
ATOM 1639 O O . ALA A 1 210 ? -25.719 14.078 -12.773 1 45.97 210 ALA A O 1
ATOM 1640 N N . ALA A 1 211 ? -24.156 14.891 -11.477 1 45.25 211 ALA A N 1
ATOM 1641 C CA . ALA A 1 211 ? -23.094 14.57 -12.43 1 45.25 211 ALA A CA 1
ATOM 1642 C C . ALA A 1 211 ? -22.844 13.07 -12.477 1 45.25 211 ALA A C 1
ATOM 1644 O O . ALA A 1 211 ? -22.406 12.539 -13.5 1 45.25 211 ALA A O 1
ATOM 1645 N N . LEU A 1 212 ? -23.188 12.398 -11.398 1 52.5 212 LEU A N 1
ATOM 1646 C CA . LEU A 1 212 ? -22.922 10.961 -11.289 1 52.5 212 LEU A CA 1
ATOM 1647 C C . LEU A 1 212 ? -23.984 10.164 -12.047 1 52.5 212 LEU A C 1
ATOM 1649 O O . LEU A 1 212 ? -23.672 9.109 -12.609 1 52.5 212 LEU A O 1
ATOM 1653 N N . VAL A 1 213 ? -25.25 10.609 -11.961 1 44.78 213 VAL A N 1
ATOM 1654 C CA . VAL A 1 213 ? -26.344 9.875 -12.578 1 44.78 213 VAL A CA 1
ATOM 1655 C C . VAL A 1 213 ? -26.406 10.18 -14.078 1 44.78 213 VAL A C 1
ATOM 1657 O O . VAL A 1 213 ? -26.938 9.398 -14.859 1 44.78 213 VAL A O 1
ATOM 1660 N N . ALA A 1 214 ? -26.344 11.539 -14.406 1 38.5 214 ALA A N 1
ATOM 1661 C CA . ALA A 1 214 ? -26.688 11.922 -15.773 1 38.5 214 ALA A CA 1
ATOM 1662 C C . ALA A 1 214 ? -25.641 11.406 -16.766 1 38.5 214 ALA A C 1
ATOM 1664 O O . ALA A 1 214 ? -25.859 11.406 -17.969 1 38.5 214 ALA A O 1
ATOM 1665 N N . GLY A 1 215 ? -25 10.258 -16.578 1 36.66 215 GLY A N 1
ATOM 1666 C CA . GLY A 1 215 ? -24.062 9.805 -17.594 1 36.66 215 GLY A CA 1
ATOM 1667 C C . GLY A 1 215 ? -23.562 10.922 -18.484 1 36.66 215 GLY A C 1
ATOM 1668 O O . GLY A 1 215 ? -22.875 10.68 -19.469 1 36.66 215 GLY A O 1
ATOM 1669 N N . ASP A 1 216 ? -24.281 12.102 -18.672 1 32.47 216 ASP A N 1
ATOM 1670 C CA . ASP A 1 216 ? -24 13.227 -19.562 1 32.47 216 ASP A CA 1
ATOM 1671 C C . ASP A 1 216 ? -22.875 14.094 -19.031 1 32.47 216 ASP A C 1
ATOM 1673 O O . ASP A 1 216 ? -22.641 14.148 -17.828 1 32.47 216 ASP A O 1
ATOM 1677 N N . HIS A 1 217 ? -21.969 14.695 -19.906 1 33.97 217 HIS A N 1
ATOM 1678 C CA . HIS A 1 217 ? -20.828 15.586 -19.719 1 33.97 217 HIS A CA 1
ATOM 1679 C C . HIS A 1 217 ? -21.172 16.734 -18.766 1 33.97 217 HIS A C 1
ATOM 1681 O O . HIS A 1 217 ? -22.094 17.516 -19.031 1 33.97 217 HIS A O 1
ATOM 1687 N N . VAL A 1 218 ? -21.203 16.641 -17.625 1 34.5 218 VAL A N 1
ATOM 1688 C CA . VAL A 1 218 ? -21.484 17.734 -16.688 1 34.5 218 VAL A CA 1
ATOM 1689 C C . VAL A 1 218 ? -20.625 18.953 -17.062 1 34.5 218 VAL A C 1
ATOM 1691 O O . VAL A 1 218 ? -19.438 18.812 -17.375 1 34.5 218 VAL A O 1
ATOM 1694 N N . GLY A 1 219 ? -21.219 20.078 -17.438 1 28.91 219 GLY A N 1
ATOM 1695 C CA . GLY A 1 219 ? -20.594 21.375 -17.594 1 28.91 219 GLY A CA 1
ATOM 1696 C C . GLY A 1 219 ? -19.781 21.812 -16.391 1 28.91 219 GLY A C 1
ATOM 1697 O O . GLY A 1 219 ? -19.797 21.156 -15.352 1 28.91 219 GLY A O 1
ATOM 1698 N N . PRO A 1 220 ? -19.062 22.922 -16.391 1 28.59 220 PRO A N 1
ATOM 1699 C CA . PRO A 1 220 ? -18.156 23.469 -15.391 1 28.59 220 PRO A CA 1
ATOM 1700 C C . PRO A 1 220 ? -18.797 23.609 -14.008 1 28.59 220 PRO A C 1
ATOM 1702 O O . PRO A 1 220 ? -19.969 23.969 -13.906 1 28.59 220 PRO A O 1
ATOM 1705 N N . ILE A 1 221 ? -18.469 22.797 -13.117 1 34.16 221 ILE A N 1
ATOM 1706 C CA . ILE A 1 221 ? -18.922 22.891 -11.727 1 34.16 221 ILE A CA 1
ATOM 1707 C C . ILE A 1 221 ? -18.828 24.344 -11.266 1 34.16 221 ILE A C 1
ATOM 1709 O O . ILE A 1 221 ? -17.781 24.984 -11.383 1 34.16 221 ILE A O 1
ATOM 1713 N N . GLU A 1 222 ? -19.938 25.047 -11.156 1 29.7 222 GLU A N 1
ATOM 1714 C CA . GLU A 1 222 ? -19.938 26.359 -10.523 1 29.7 222 GLU A CA 1
ATOM 1715 C C . GLU A 1 222 ? -19.328 26.297 -9.133 1 29.7 222 GLU A C 1
ATOM 1717 O O . GLU A 1 222 ? -19.5 25.312 -8.406 1 29.7 222 GLU A O 1
ATOM 1722 N N . PRO A 1 223 ? -18.359 27.109 -8.82 1 29.05 223 PRO A N 1
ATOM 1723 C CA . PRO A 1 223 ? -17.734 27.25 -7.504 1 29.05 223 PRO A CA 1
ATOM 1724 C C . PRO A 1 223 ? -18.75 27.266 -6.367 1 29.05 223 PRO A C 1
ATOM 1726 O O . PRO A 1 223 ? -19.719 28.031 -6.418 1 29.05 223 PRO A O 1
ATOM 1729 N N . MET A 1 224 ? -19.078 26.172 -5.816 1 33.03 224 MET A N 1
ATOM 1730 C CA . MET A 1 224 ? -20 26.266 -4.688 1 33.03 224 MET A CA 1
ATOM 1731 C C . MET A 1 224 ? -19.594 27.391 -3.744 1 33.03 224 MET A C 1
ATOM 1733 O O . MET A 1 224 ? -18.438 27.5 -3.361 1 33.03 224 MET A O 1
ATOM 1737 N N . MET A 1 225 ? -20.391 28.391 -3.547 1 29.03 225 MET A N 1
ATOM 1738 C CA . MET A 1 225 ? -20.297 29.516 -2.625 1 29.03 225 MET A CA 1
ATOM 1739 C C . MET A 1 225 ? -19.938 29.047 -1.221 1 29.03 225 MET A C 1
ATOM 1741 O O . MET A 1 225 ? -20.422 28 -0.773 1 29.03 225 MET A O 1
ATOM 1745 N N . THR A 1 226 ? -18.766 29.484 -0.751 1 31.41 226 THR A N 1
ATOM 1746 C CA . THR A 1 226 ? -18.219 29.359 0.591 1 31.41 226 THR A CA 1
ATOM 1747 C C . THR A 1 226 ? -19.234 29.797 1.641 1 31.41 226 THR A C 1
ATOM 1749 O O . THR A 1 226 ? -19.734 30.922 1.594 1 31.41 226 THR A O 1
ATOM 1752 N N . GLU A 1 227 ? -20.188 29.047 2.031 1 30.89 227 GLU A N 1
ATOM 1753 C CA . GLU A 1 227 ? -21.062 29.5 3.107 1 30.89 227 GLU A CA 1
ATOM 1754 C C . GLU A 1 227 ? -20.281 29.812 4.371 1 30.89 227 GLU A C 1
ATOM 1756 O O . GLU A 1 227 ? -19.422 29.031 4.801 1 30.89 227 GLU A O 1
ATOM 1761 N N . THR A 1 228 ? -20.141 31.172 4.742 1 31.61 228 THR A N 1
ATOM 1762 C CA . THR A 1 228 ? -19.578 31.641 6.008 1 31.61 228 THR A CA 1
ATOM 1763 C C . THR A 1 228 ? -20.266 30.953 7.188 1 31.61 228 THR A C 1
ATOM 1765 O O . THR A 1 228 ? -21.359 30.422 7.047 1 31.61 228 THR A O 1
ATOM 1768 N N . ALA A 1 229 ? -19.594 30.859 8.273 1 33.25 229 ALA A N 1
ATOM 1769 C CA . ALA A 1 229 ? -20.172 30.25 9.469 1 33.25 229 ALA A CA 1
ATOM 1770 C C . ALA A 1 229 ? -21.562 30.812 9.75 1 33.25 229 ALA A C 1
ATOM 1772 O O . ALA A 1 229 ? -22.453 30.094 10.203 1 33.25 229 ALA A O 1
ATOM 1773 N N . ASP A 1 230 ? -21.688 32.156 9.984 1 28.66 230 ASP A N 1
ATOM 1774 C CA . ASP A 1 230 ? -22.859 32.812 10.57 1 28.66 230 ASP A CA 1
ATOM 1775 C C . ASP A 1 230 ? -23.875 33.188 9.492 1 28.66 230 ASP A C 1
ATOM 1777 O O . ASP A 1 230 ? -23.625 34.031 8.656 1 28.66 230 ASP A O 1
ATOM 1781 N N . GLY A 1 231 ? -24.719 32.156 8.961 1 30.5 231 GLY A N 1
ATOM 1782 C CA . GLY A 1 231 ? -25.891 32.031 8.094 1 30.5 231 GLY A CA 1
ATOM 1783 C C . GLY A 1 231 ? -26.031 33.219 7.129 1 30.5 231 GLY A C 1
ATOM 1784 O O . GLY A 1 231 ? -27.016 33.281 6.391 1 30.5 231 GLY A O 1
ATOM 1785 N N . GLU A 1 232 ? -25.609 34.469 7.473 1 29.03 232 GLU A N 1
ATOM 1786 C CA . GLU A 1 232 ? -26.047 35.625 6.695 1 29.03 232 GLU A CA 1
ATOM 1787 C C . GLU A 1 232 ? -25.312 35.719 5.359 1 29.03 232 GLU A C 1
ATOM 1789 O O . GLU A 1 232 ? -24.109 35.469 5.289 1 29.03 232 GLU A O 1
ATOM 1794 N N . PRO A 1 233 ? -25.984 35.688 4.199 1 32.28 233 PRO A N 1
ATOM 1795 C CA . PRO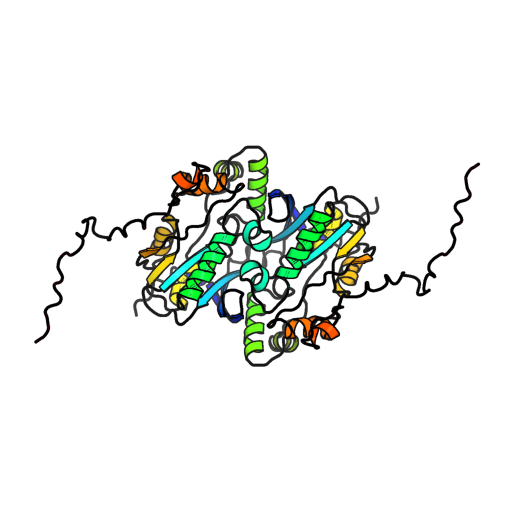 A 1 233 ? -25.453 35.875 2.85 1 32.28 233 PRO A CA 1
ATOM 1796 C C . PRO A 1 233 ? -24.547 37.094 2.719 1 32.28 233 PRO A C 1
ATOM 1798 O O . PRO A 1 233 ? -24.922 38.188 3.158 1 32.28 233 PRO A O 1
ATOM 1801 N N . ILE A 1 234 ? -23.219 37.094 3.004 1 29.17 234 ILE A N 1
ATOM 1802 C CA . ILE A 1 234 ? -22.422 38.312 2.943 1 29.17 234 ILE A CA 1
ATOM 1803 C C . ILE A 1 234 ? -22.453 38.875 1.528 1 29.17 234 ILE A C 1
ATOM 1805 O O . ILE A 1 234 ? -22.141 38.188 0.561 1 29.17 234 ILE A O 1
ATOM 1809 N N . ALA A 1 235 ? -23.25 39.969 1.363 1 29.83 235 ALA A N 1
ATOM 1810 C CA . ALA A 1 235 ? -23.406 40.812 0.176 1 29.83 235 ALA A CA 1
ATOM 1811 C C . ALA A 1 235 ? -22.062 41.219 -0.396 1 29.83 235 ALA A C 1
ATOM 1813 O O . ALA A 1 235 ? -21.094 41.438 0.351 1 29.83 235 ALA A O 1
ATOM 1814 N N . PRO A 1 236 ? -21.797 40.938 -1.639 1 29.33 236 PRO A N 1
ATOM 1815 C CA . PRO A 1 236 ? -20.594 41.406 -2.328 1 29.33 236 PRO A CA 1
ATOM 1816 C C . PRO A 1 236 ? -20.266 42.875 -2.055 1 29.33 236 PRO A C 1
ATOM 1818 O O . PRO A 1 236 ? -21.156 43.719 -2.102 1 29.33 236 PRO A O 1
ATOM 1821 N N . ASP A 1 237 ? -19.453 43.156 -0.986 1 25.66 237 ASP A N 1
ATOM 1822 C CA . ASP A 1 237 ? -19.109 44.531 -0.653 1 25.66 237 ASP A CA 1
ATOM 1823 C C . ASP A 1 237 ? -18.719 45.312 -1.904 1 25.66 237 ASP A C 1
ATOM 1825 O O . ASP A 1 237 ? -17.875 44.875 -2.682 1 25.66 237 ASP A O 1
ATOM 1829 N N . GLY A 1 238 ? -19.641 46.156 -2.367 1 25.03 238 GLY A N 1
ATOM 1830 C CA . GLY A 1 238 ? -19.578 47.156 -3.432 1 25.03 238 GLY A CA 1
ATOM 1831 C C . GLY A 1 238 ? -18.281 47.938 -3.451 1 25.03 238 GLY A C 1
ATOM 1832 O O . GLY A 1 238 ? -17.266 47.469 -2.902 1 25.03 238 GLY A O 1
ATOM 1833 N N . ASP A 1 239 ? -18.359 49.25 -3.328 1 27.25 239 ASP A N 1
ATOM 1834 C CA . ASP A 1 239 ? -17.719 50.406 -3.912 1 27.25 239 ASP A CA 1
ATOM 1835 C C . ASP A 1 239 ? -16.484 50.812 -3.113 1 27.25 239 ASP A C 1
ATOM 1837 O O . ASP A 1 239 ? -16.594 51.531 -2.121 1 27.25 239 ASP A O 1
ATOM 1841 N N . THR A 1 240 ? -15.609 50 -2.584 1 22.64 240 THR A N 1
ATOM 1842 C CA . THR A 1 240 ? -14.594 50.719 -1.829 1 22.64 240 THR A CA 1
ATOM 1843 C C . THR A 1 240 ? -13.82 51.688 -2.734 1 22.64 240 THR A C 1
ATOM 1845 O O . THR A 1 240 ? -13.117 51.25 -3.648 1 22.64 240 THR A O 1
ATOM 1848 N N . LYS A 1 241 ? -14.383 52.938 -2.863 1 27.53 241 LYS A N 1
ATOM 1849 C CA . LYS A 1 241 ? -13.781 54.156 -3.393 1 27.53 241 LYS A CA 1
ATOM 1850 C C . LYS A 1 241 ? -12.438 54.438 -2.725 1 27.53 241 LYS A C 1
ATOM 1852 O O . LYS A 1 241 ? -12.391 54.781 -1.537 1 27.53 241 LYS A O 1
ATOM 1857 N N . VAL A 1 242 ? -11.445 53.594 -3.018 1 25.28 242 VAL A N 1
ATOM 1858 C CA . VAL A 1 242 ? -10.094 53.969 -2.619 1 25.28 242 VAL A CA 1
ATOM 1859 C C . VAL A 1 242 ? -9.812 55.406 -3.062 1 25.28 242 VAL A C 1
ATOM 1861 O O . VAL A 1 242 ? -9.977 55.75 -4.238 1 25.28 242 VAL A O 1
ATOM 1864 N N . ARG A 1 243 ? -10.016 56.375 -2.135 1 25.86 243 ARG A N 1
ATOM 1865 C CA . ARG A 1 243 ? -9.703 57.781 -2.23 1 25.86 243 ARG A CA 1
ATOM 1866 C C . ARG A 1 243 ? -8.305 58 -2.801 1 25.86 243 ARG A C 1
ATOM 1868 O O . ARG A 1 243 ? -7.363 57.312 -2.418 1 25.86 243 ARG A O 1
ATOM 1875 N N . PRO A 1 244 ? -8.219 58.781 -3.918 1 27.33 244 PRO A N 1
ATOM 1876 C CA . PRO A 1 244 ? -7.004 59.219 -4.609 1 27.33 244 PRO A CA 1
ATOM 1877 C C . PRO A 1 244 ? -6.008 59.906 -3.674 1 27.33 244 PRO A C 1
ATOM 1879 O O . PRO A 1 244 ? -6.375 60.812 -2.926 1 27.33 244 PRO A O 1
ATOM 1882 N N . LEU A 1 245 ? -5.344 59.094 -2.836 1 24.5 245 LEU A N 1
ATOM 1883 C CA . LEU A 1 245 ? -4.43 59.844 -1.988 1 24.5 245 LEU A CA 1
ATOM 1884 C C . LEU A 1 245 ? -3.818 61 -2.754 1 24.5 245 LEU A C 1
ATOM 1886 O O . LEU A 1 245 ? -3.303 60.844 -3.861 1 24.5 245 LEU A O 1
ATOM 1890 N N . ARG A 1 246 ? -4.215 62.25 -2.412 1 25.19 246 ARG A N 1
ATOM 1891 C CA . ARG A 1 246 ? -3.578 63.531 -2.775 1 25.19 246 ARG A CA 1
ATOM 1892 C C . ARG A 1 246 ? -2.08 63.469 -2.494 1 25.19 246 ARG A C 1
ATOM 1894 O O . ARG A 1 246 ? -1.648 62.906 -1.486 1 25.19 246 ARG A O 1
ATOM 1901 N N . MET B 1 1 ? -0.065 -37.906 -5.664 1 27.28 1 MET B N 1
ATOM 1902 C CA . MET B 1 1 ? -0.467 -36.75 -4.855 1 27.28 1 MET B CA 1
ATOM 1903 C C . MET B 1 1 ? 0.749 -35.938 -4.414 1 27.28 1 MET B C 1
ATOM 1905 O O . MET B 1 1 ? 1.442 -36.312 -3.469 1 27.28 1 MET B O 1
ATOM 1909 N N . ASN B 1 2 ? 1.5 -35.562 -5.34 1 33.28 2 ASN B N 1
ATOM 1910 C CA . ASN B 1 2 ? 2.812 -34.938 -5.125 1 33.28 2 ASN B CA 1
ATOM 1911 C C . ASN B 1 2 ? 2.719 -33.688 -4.262 1 33.28 2 ASN B C 1
ATOM 1913 O O . ASN B 1 2 ? 2.252 -32.656 -4.723 1 33.28 2 ASN B O 1
ATOM 1917 N N . ALA B 1 3 ? 2.32 -33.938 -2.979 1 36.81 3 ALA B N 1
ATOM 1918 C CA . ALA B 1 3 ? 2.168 -32.938 -1.935 1 36.81 3 ALA B CA 1
ATOM 1919 C C . ALA B 1 3 ? 3.469 -32.188 -1.717 1 36.81 3 ALA B C 1
ATOM 1921 O O . ALA B 1 3 ? 4.535 -32.781 -1.566 1 36.81 3 ALA B O 1
ATOM 1922 N N . PHE B 1 4 ? 3.566 -31 -2.254 1 42.91 4 PHE B N 1
ATOM 1923 C CA . PHE B 1 4 ? 4.703 -30.172 -1.858 1 42.91 4 PHE B CA 1
ATOM 1924 C C . PHE B 1 4 ? 4.965 -30.297 -0.362 1 42.91 4 PHE B C 1
ATOM 1926 O O . PHE B 1 4 ? 4.031 -30.438 0.427 1 42.91 4 PHE B O 1
ATOM 1933 N N . PRO B 1 5 ? 6.09 -30.859 0.035 1 41.59 5 PRO B N 1
ATOM 1934 C CA . PRO B 1 5 ? 6.34 -30.891 1.478 1 41.59 5 PRO B CA 1
ATOM 1935 C C . PRO B 1 5 ? 5.953 -29.578 2.176 1 41.59 5 PRO B C 1
ATOM 1937 O O . PRO B 1 5 ? 6.188 -28.5 1.639 1 41.59 5 PRO B O 1
ATOM 1940 N N . ARG B 1 6 ? 4.812 -29.578 2.918 1 43.22 6 ARG B N 1
ATOM 1941 C CA . ARG B 1 6 ? 4.359 -28.438 3.701 1 43.22 6 ARG B CA 1
ATOM 1942 C C . ARG B 1 6 ? 5.438 -27.984 4.68 1 43.22 6 ARG B C 1
ATOM 1944 O O . ARG B 1 6 ? 5.906 -28.766 5.504 1 43.22 6 ARG B O 1
ATOM 1951 N N . SER B 1 7 ? 6.258 -27.234 4.375 1 42.16 7 SER B N 1
ATOM 1952 C CA . SER B 1 7 ? 7.164 -26.703 5.387 1 42.16 7 SER B CA 1
ATOM 1953 C C . SER B 1 7 ? 6.418 -26.328 6.664 1 42.16 7 SER B C 1
ATOM 1955 O O . SER B 1 7 ? 5.254 -25.922 6.613 1 42.16 7 SER B O 1
ATOM 1957 N N . SER B 1 8 ? 6.812 -26.891 7.848 1 46.31 8 SER B N 1
ATOM 1958 C CA . SER B 1 8 ? 6.297 -26.688 9.195 1 46.31 8 SER B CA 1
ATOM 1959 C C . SER B 1 8 ? 5.824 -25.266 9.398 1 46.31 8 SER B C 1
ATOM 1961 O O . SER B 1 8 ? 4.887 -25.016 10.164 1 46.31 8 SER B O 1
ATOM 1963 N N . LYS B 1 9 ? 6.477 -24.359 8.93 1 50.19 9 LYS B N 1
ATOM 1964 C CA . LYS B 1 9 ? 6.215 -22.938 9.172 1 50.19 9 LYS B CA 1
ATOM 1965 C C . LYS B 1 9 ? 4.984 -22.469 8.406 1 50.19 9 LYS B C 1
ATOM 1967 O O . LYS B 1 9 ? 4.551 -21.328 8.555 1 50.19 9 LYS B O 1
ATOM 1972 N N . ALA B 1 10 ? 4.504 -23.234 7.395 1 54.81 10 ALA B N 1
ATOM 1973 C CA . ALA B 1 10 ? 3.305 -23 6.602 1 54.81 10 ALA B CA 1
ATOM 1974 C C . ALA B 1 10 ? 2.047 -23.125 7.457 1 54.81 10 ALA B C 1
ATOM 1976 O O . ALA B 1 10 ? 0.966 -22.688 7.047 1 54.81 10 ALA B O 1
ATOM 1977 N N . ALA B 1 11 ? 2.25 -23.562 8.602 1 61.22 11 ALA B N 1
ATOM 1978 C CA . ALA B 1 11 ? 1.116 -23.828 9.484 1 61.22 11 ALA B CA 1
ATOM 1979 C C . ALA B 1 11 ? 0.501 -22.516 9.984 1 61.22 11 ALA B C 1
ATOM 1981 O O . ALA B 1 11 ? -0.606 -22.516 10.523 1 61.22 11 ALA B O 1
ATOM 1982 N N . SER B 1 12 ? 0.995 -21.422 9.43 1 87.88 12 SER B N 1
ATOM 1983 C CA . SER B 1 12 ? 0.455 -20.219 10.031 1 87.88 12 SER B CA 1
ATOM 1984 C C . SER B 1 12 ? -0.234 -19.344 8.984 1 87.88 12 SER B C 1
ATOM 1986 O O . SER B 1 12 ? -0.734 -18.266 9.305 1 87.88 12 SER B O 1
ATOM 1988 N N . VAL B 1 13 ? -0.359 -19.938 7.773 1 94.75 13 VAL B N 1
ATOM 1989 C CA . VAL B 1 13 ? -0.988 -19.172 6.703 1 94.75 13 VAL B CA 1
ATOM 1990 C C . VAL B 1 13 ? -2.291 -19.844 6.281 1 94.75 13 VAL B C 1
ATOM 1992 O O . VAL B 1 13 ? -2.338 -21.078 6.113 1 94.75 13 VAL B O 1
ATOM 1995 N N . VAL B 1 14 ? -3.328 -19.078 6.125 1 96.5 14 VAL B N 1
ATOM 1996 C CA . VAL B 1 14 ? -4.605 -19.625 5.676 1 96.5 14 VAL B CA 1
ATOM 1997 C C . VAL B 1 14 ? -5.168 -18.75 4.551 1 96.5 14 VAL B C 1
ATOM 1999 O O . VAL B 1 14 ? -4.914 -17.547 4.5 1 96.5 14 VAL B O 1
ATOM 2002 N N . ARG B 1 15 ? -5.828 -19.422 3.588 1 97.81 15 ARG B N 1
ATOM 2003 C CA . ARG B 1 15 ? -6.652 -18.672 2.65 1 97.81 15 ARG B CA 1
ATOM 2004 C C . ARG B 1 15 ? -7.84 -18.031 3.361 1 97.81 15 ARG B C 1
ATOM 2006 O O . ARG B 1 15 ? -8.711 -18.734 3.885 1 97.81 15 ARG B O 1
ATOM 2013 N N . TYR B 1 16 ? -7.926 -16.75 3.35 1 97.5 16 TYR B N 1
ATOM 2014 C CA . TYR B 1 16 ? -8.883 -16.047 4.199 1 97.5 16 TYR B CA 1
ATOM 2015 C C . TYR B 1 16 ? -10.109 -15.617 3.404 1 97.5 16 TYR B C 1
ATOM 2017 O O . TYR B 1 16 ? -11.234 -15.719 3.887 1 97.5 16 TYR B O 1
ATOM 2025 N N . SER B 1 17 ? -9.93 -15.086 2.221 1 97.75 17 SER B N 1
ATOM 2026 C CA . SER B 1 17 ? -11.016 -14.586 1.39 1 97.75 17 SER B CA 1
ATOM 2027 C C . SER B 1 17 ? -10.586 -14.453 -0.067 1 97.75 17 SER B C 1
ATOM 2029 O O . SER B 1 17 ? -9.398 -14.523 -0.375 1 97.75 17 SER B O 1
ATOM 2031 N N . GLU B 1 18 ? -11.531 -14.367 -0.987 1 98.19 18 GLU B N 1
ATOM 2032 C CA . GLU B 1 18 ? -11.266 -14.094 -2.395 1 98.19 18 GLU B CA 1
ATOM 2033 C C . GLU B 1 18 ? -12.453 -13.398 -3.061 1 98.19 18 GLU B C 1
ATOM 2035 O O . GLU B 1 18 ? -13.594 -13.562 -2.627 1 98.19 18 GLU B O 1
ATOM 2040 N N . ALA B 1 19 ? -12.188 -12.625 -3.996 1 97.69 19 ALA B N 1
ATOM 2041 C CA . ALA B 1 19 ? -13.188 -11.953 -4.816 1 97.69 19 ALA B CA 1
ATOM 2042 C C . ALA B 1 19 ? -12.594 -11.484 -6.141 1 97.69 19 ALA B C 1
ATOM 2044 O O . ALA B 1 19 ? -11.367 -11.391 -6.277 1 97.69 19 ALA B O 1
ATOM 2045 N N . ASN B 1 20 ? -13.492 -11.266 -7.086 1 96.81 20 ASN B N 1
ATOM 2046 C CA . ASN B 1 20 ? -13.055 -10.633 -8.328 1 96.81 20 ASN B CA 1
ATOM 2047 C C . ASN B 1 20 ? -12.961 -9.117 -8.18 1 96.81 20 ASN B C 1
ATOM 2049 O O . ASN B 1 20 ? -13.836 -8.492 -7.582 1 96.81 20 ASN B O 1
ATOM 2053 N N . VAL B 1 21 ? -11.867 -8.57 -8.719 1 96.5 21 VAL B N 1
ATOM 2054 C CA . VAL B 1 21 ? -11.641 -7.129 -8.656 1 96.5 21 VAL B CA 1
ATOM 2055 C C . VAL B 1 21 ? -11.32 -6.59 -10.047 1 96.5 21 VAL B C 1
ATOM 2057 O O . VAL B 1 21 ? -10.32 -6.973 -10.656 1 96.5 21 VAL B O 1
ATOM 2060 N N . PRO B 1 22 ? -12.172 -5.688 -10.562 1 95.56 22 PRO B N 1
ATOM 2061 C CA . PRO B 1 22 ? -11.812 -5.012 -11.805 1 95.56 22 PRO B CA 1
ATOM 2062 C C . PRO B 1 22 ? -10.68 -3.996 -11.625 1 95.56 22 PRO B C 1
ATOM 2064 O O . PRO B 1 22 ? -10.703 -3.205 -10.68 1 95.56 22 PRO B O 1
ATOM 2067 N N . THR B 1 23 ? -9.648 -4.066 -12.469 1 96.69 23 THR B N 1
ATOM 2068 C CA . THR B 1 23 ? -8.516 -3.145 -12.445 1 96.69 23 THR B CA 1
ATOM 2069 C C . THR B 1 23 ? -8.305 -2.521 -13.82 1 96.69 23 THR B C 1
ATOM 2071 O O . THR B 1 23 ? -8.969 -2.891 -14.789 1 96.69 23 THR B O 1
ATOM 2074 N N . GLU B 1 24 ? -7.355 -1.583 -13.859 1 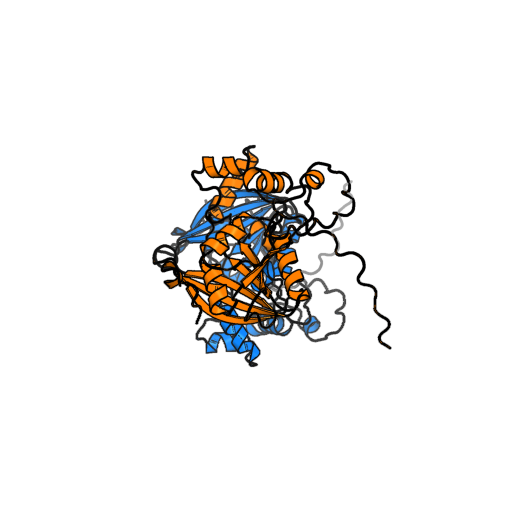94.75 24 GLU B N 1
ATOM 2075 C CA . GLU B 1 24 ? -6.973 -0.976 -15.133 1 94.75 24 GLU B CA 1
ATOM 2076 C C . GLU B 1 24 ? -6.383 -2.012 -16.078 1 94.75 24 GLU B C 1
ATOM 2078 O O . GLU B 1 24 ? -6.34 -1.794 -17.297 1 94.75 24 GLU B O 1
ATOM 2083 N N . TYR B 1 25 ? -5.988 -3.195 -15.609 1 96.44 25 TYR B N 1
ATOM 2084 C CA . TYR B 1 25 ? -5.328 -4.215 -16.422 1 96.44 25 TYR B CA 1
ATOM 2085 C C . TYR B 1 25 ? -6.293 -5.336 -16.781 1 96.44 25 TYR B C 1
ATOM 2087 O O . TYR B 1 25 ? -5.934 -6.262 -17.516 1 96.44 25 TYR B O 1
ATOM 2095 N N . GLY B 1 26 ? -7.48 -5.23 -16.297 1 95.19 26 GLY B N 1
ATOM 2096 C CA . GLY B 1 26 ? -8.469 -6.289 -16.391 1 95.19 26 GLY B CA 1
ATOM 2097 C C . GLY B 1 26 ? -8.961 -6.785 -15.047 1 95.19 26 GLY B C 1
ATOM 2098 O O . GLY B 1 26 ? -8.555 -6.266 -14 1 95.19 26 GLY B O 1
ATOM 2099 N N . THR B 1 27 ? -9.852 -7.762 -15.125 1 96.69 27 THR B N 1
ATOM 2100 C CA . THR B 1 27 ? -10.391 -8.32 -13.891 1 96.69 27 THR B CA 1
ATOM 2101 C C . THR B 1 27 ? -9.5 -9.453 -13.375 1 96.69 27 THR B C 1
ATOM 2103 O O . THR B 1 27 ? -9.086 -10.32 -14.148 1 96.69 27 THR B O 1
ATOM 2106 N N . PHE B 1 28 ? -9.148 -9.383 -12.094 1 98.5 28 PHE B N 1
ATOM 2107 C CA . PHE B 1 28 ? -8.367 -10.422 -11.43 1 98.5 28 PHE B CA 1
ATOM 2108 C C . PHE B 1 28 ? -9.148 -11.039 -10.281 1 98.5 28 PHE B C 1
ATOM 2110 O O . PHE B 1 28 ? -9.969 -10.367 -9.656 1 98.5 28 PHE B O 1
ATOM 2117 N N . ARG B 1 29 ? -8.953 -12.312 -10.078 1 98.69 29 ARG B N 1
ATOM 2118 C CA . ARG B 1 29 ? -9.32 -12.914 -8.805 1 98.69 29 ARG B CA 1
ATOM 2119 C C . ARG B 1 29 ? -8.289 -12.602 -7.73 1 98.69 29 ARG B C 1
ATOM 2121 O O . ARG B 1 29 ? -7.125 -12.984 -7.852 1 98.69 29 ARG B O 1
ATOM 2128 N N . VAL B 1 30 ? -8.727 -11.859 -6.727 1 98.75 30 VAL B N 1
ATOM 2129 C CA . VAL B 1 30 ? -7.852 -11.484 -5.621 1 98.75 30 VAL B CA 1
ATOM 2130 C C . VAL B 1 30 ? -8.078 -12.422 -4.441 1 98.75 30 VAL B C 1
ATOM 2132 O O . VAL B 1 30 ? -9.195 -12.531 -3.928 1 98.75 30 VAL B O 1
ATOM 2135 N N . VAL B 1 31 ? -7.008 -13.117 -4.039 1 98.81 31 VAL B N 1
ATOM 2136 C CA . VAL B 1 31 ? -7.07 -14.062 -2.93 1 98.81 31 VAL B CA 1
ATOM 2137 C C . VAL B 1 31 ? -6.211 -13.562 -1.771 1 98.81 31 VAL B C 1
ATOM 2139 O O . VAL B 1 31 ? -5.023 -13.289 -1.944 1 98.81 31 VAL B O 1
ATOM 2142 N N . VAL B 1 32 ? -6.82 -13.422 -0.618 1 98.69 32 VAL B N 1
ATOM 2143 C CA . VAL B 1 32 ? -6.102 -12.953 0.564 1 98.69 32 VAL B CA 1
ATOM 2144 C C . VAL B 1 32 ? -5.645 -14.156 1.394 1 98.69 32 VAL B C 1
ATOM 2146 O O . VAL B 1 32 ? -6.441 -15.039 1.714 1 98.69 32 VAL B O 1
ATOM 2149 N N . TYR B 1 33 ? -4.371 -14.203 1.659 1 98.19 33 TYR B N 1
ATOM 2150 C CA . TYR B 1 33 ? -3.773 -15.18 2.559 1 98.19 33 TYR B CA 1
ATOM 2151 C C . TYR B 1 33 ? -3.326 -14.523 3.861 1 98.19 33 TYR B C 1
ATOM 2153 O O . TYR B 1 33 ? -2.535 -13.578 3.848 1 98.19 33 TYR B O 1
ATOM 2161 N N . ARG B 1 34 ? -3.84 -14.984 4.945 1 96.31 34 ARG B N 1
ATOM 2162 C CA . ARG B 1 34 ? -3.535 -14.414 6.25 1 96.31 34 ARG B CA 1
ATOM 2163 C C . ARG B 1 34 ? -2.5 -15.258 6.992 1 96.31 34 ARG B C 1
ATOM 2165 O O . ARG B 1 34 ? -2.666 -16.469 7.133 1 96.31 34 ARG B O 1
ATOM 2172 N N . GLU B 1 35 ? -1.48 -14.594 7.355 1 93.75 35 GLU B N 1
ATOM 2173 C CA . GLU B 1 35 ? -0.419 -15.227 8.133 1 93.75 35 GLU B CA 1
ATOM 2174 C C . GLU B 1 35 ? -0.511 -14.844 9.609 1 93.75 35 GLU B C 1
ATOM 2176 O O . GLU B 1 35 ? -0.663 -13.664 9.938 1 93.75 35 GLU B O 1
ATOM 2181 N N . ASP B 1 36 ? -0.5 -15.805 10.414 1 89.56 36 ASP B N 1
ATOM 2182 C CA . ASP B 1 36 ? -0.413 -15.578 11.852 1 89.56 36 ASP B CA 1
ATOM 2183 C C . ASP B 1 36 ? 1.042 -15.5 12.312 1 89.56 36 ASP B C 1
ATOM 2185 O O . ASP B 1 36 ? 1.751 -16.516 12.312 1 89.56 36 ASP B O 1
ATOM 2189 N N . LEU B 1 37 ? 1.471 -14.328 12.648 1 82.75 37 LEU B N 1
ATOM 2190 C CA . LEU B 1 37 ? 2.861 -14.125 13.039 1 82.75 37 LEU B CA 1
ATOM 2191 C C . LEU B 1 37 ? 3.021 -14.211 14.555 1 82.75 37 LEU B C 1
ATOM 2193 O O . LEU B 1 37 ? 4.051 -13.805 15.094 1 82.75 37 LEU B O 1
ATOM 2197 N N . GLY B 1 38 ? 1.981 -14.672 15.203 1 77.56 38 GLY B N 1
ATOM 2198 C CA . GLY B 1 38 ? 2.035 -14.852 16.641 1 77.56 38 GLY B CA 1
ATOM 2199 C C . GLY B 1 38 ? 1.598 -13.625 17.422 1 77.56 38 GLY B C 1
ATOM 2200 O O . GLY B 1 38 ? 1.261 -12.594 16.828 1 77.56 38 GLY B O 1
ATOM 2201 N N . ALA B 1 39 ? 1.553 -13.773 18.703 1 67.62 39 ALA B N 1
ATOM 2202 C CA . ALA B 1 39 ? 0.959 -12.812 19.625 1 67.62 39 ALA B CA 1
ATOM 2203 C C . ALA B 1 39 ? 1.644 -11.453 19.516 1 67.62 39 ALA B C 1
ATOM 2205 O O . ALA B 1 39 ? 0.998 -10.414 19.656 1 67.62 39 ALA B O 1
ATOM 2206 N N . ARG B 1 40 ? 2.879 -11.445 19.234 1 65.06 40 ARG B N 1
ATOM 2207 C CA . ARG B 1 40 ? 3.611 -10.18 19.281 1 65.06 40 ARG B CA 1
ATOM 2208 C C . ARG B 1 40 ? 3.457 -9.422 17.953 1 65.06 40 ARG B C 1
ATOM 2210 O O . ARG B 1 40 ? 3.475 -8.188 17.938 1 65.06 40 ARG B O 1
ATOM 2217 N N . ASN B 1 41 ? 3.215 -10.141 16.859 1 73.62 41 ASN B N 1
ATOM 2218 C CA . ASN B 1 41 ? 3.252 -9.5 15.555 1 73.62 41 ASN B CA 1
ATOM 2219 C C . ASN B 1 41 ? 1.886 -9.523 14.875 1 73.62 41 ASN B C 1
ATOM 2221 O O . ASN B 1 41 ? 1.65 -8.789 13.914 1 73.62 41 ASN B O 1
ATOM 2225 N N . GLY B 1 42 ? 1.011 -10.312 15.43 1 79.69 42 GLY B N 1
ATOM 2226 C CA . GLY B 1 42 ? -0.366 -10.312 14.969 1 79.69 42 GLY B CA 1
ATOM 2227 C C . GLY B 1 42 ? -0.54 -10.984 13.617 1 79.69 42 GLY B C 1
ATOM 2228 O O . GLY B 1 42 ? 0.122 -11.984 13.32 1 79.69 42 GLY B O 1
ATOM 2229 N N . PHE B 1 43 ? -1.535 -10.5 12.875 1 85.88 43 PHE B N 1
ATOM 2230 C CA . PHE B 1 43 ? -1.863 -11.086 11.578 1 85.88 43 PHE B CA 1
ATOM 2231 C C . PHE B 1 43 ? -1.393 -10.188 10.438 1 85.88 43 PHE B C 1
ATOM 2233 O O . PHE B 1 43 ? -1.39 -8.961 10.57 1 85.88 43 PHE B O 1
ATOM 2240 N N . HIS B 1 44 ? -0.952 -10.867 9.398 1 89.75 44 HIS B N 1
ATOM 2241 C CA . HIS B 1 44 ? -0.533 -10.164 8.188 1 89.75 44 HIS B CA 1
ATOM 2242 C C . HIS B 1 44 ? -1.191 -10.758 6.949 1 89.75 44 HIS B C 1
ATOM 2244 O O . HIS B 1 44 ? -1.173 -11.977 6.75 1 89.75 44 HIS B O 1
ATOM 2250 N N . ASP B 1 45 ? -1.77 -9.867 6.164 1 95.5 45 ASP B N 1
ATOM 2251 C CA . ASP B 1 45 ? -2.428 -10.336 4.949 1 95.5 45 ASP B CA 1
ATOM 2252 C C . ASP B 1 45 ? -1.516 -10.172 3.734 1 95.5 45 ASP B C 1
ATOM 2254 O O . ASP B 1 45 ? -0.957 -9.102 3.508 1 95.5 45 ASP B O 1
ATOM 2258 N N . HIS B 1 46 ? -1.263 -11.258 3.041 1 98.12 46 HIS B N 1
ATOM 2259 C CA . HIS B 1 46 ? -0.668 -11.273 1.709 1 98.12 46 HIS B CA 1
ATOM 2260 C C . HIS B 1 46 ? -1.725 -11.523 0.638 1 98.12 46 HIS B C 1
ATOM 2262 O O . HIS B 1 46 ? -2.85 -11.922 0.95 1 98.12 46 HIS B O 1
ATOM 2268 N N . VAL B 1 47 ? -1.299 -11.297 -0.652 1 98.81 47 VAL B N 1
ATOM 2269 C CA . VAL B 1 47 ? -2.34 -11.344 -1.675 1 98.81 47 VAL B CA 1
ATOM 2270 C C . VAL B 1 47 ? -1.823 -12.094 -2.902 1 98.81 47 VAL B C 1
ATOM 2272 O O . VAL B 1 47 ? -0.684 -11.883 -3.326 1 98.81 47 VAL B O 1
ATOM 2275 N N . ALA B 1 48 ? -2.627 -12.984 -3.404 1 98.94 48 ALA B N 1
ATOM 2276 C CA . ALA B 1 48 ? -2.432 -13.5 -4.758 1 98.94 48 ALA B CA 1
ATOM 2277 C C . ALA B 1 48 ? -3.406 -12.852 -5.738 1 98.94 48 ALA B C 1
ATOM 2279 O O . ALA B 1 48 ? -4.617 -12.852 -5.512 1 98.94 48 ALA B O 1
ATOM 2280 N N . VAL B 1 49 ? -2.898 -12.242 -6.746 1 98.88 49 VAL B N 1
ATOM 2281 C CA . VAL B 1 49 ? -3.676 -11.648 -7.828 1 98.88 49 VAL B CA 1
ATOM 2282 C C . VAL B 1 49 ? -3.666 -12.578 -9.039 1 98.88 49 VAL B C 1
ATOM 2284 O O . VAL B 1 49 ? -2.664 -12.664 -9.75 1 98.88 49 VAL B O 1
ATOM 2287 N N . VAL B 1 50 ? -4.789 -13.195 -9.336 1 98.94 50 VAL B N 1
ATOM 2288 C CA . VAL B 1 50 ? -4.797 -14.383 -10.188 1 98.94 50 VAL B CA 1
ATOM 2289 C C . VAL B 1 50 ? -5.602 -14.109 -11.453 1 98.94 50 VAL B C 1
ATOM 2291 O O . VAL B 1 50 ? -6.672 -13.5 -11.398 1 98.94 50 VAL B O 1
ATOM 2294 N N . LYS B 1 51 ? -5.086 -14.508 -12.562 1 98.81 51 LYS B N 1
ATOM 2295 C CA . LYS B 1 51 ? -5.781 -14.5 -13.844 1 98.81 51 LYS B CA 1
ATOM 2296 C C . LYS B 1 51 ? -5.926 -15.906 -14.406 1 98.81 51 LYS B C 1
ATOM 2298 O O . LYS B 1 51 ? -4.945 -16.656 -14.492 1 98.81 51 LYS B O 1
ATOM 2303 N N . GLY B 1 52 ? -7.191 -16.281 -14.727 1 98.5 52 GLY B N 1
ATOM 2304 C CA . GLY B 1 52 ? -7.43 -17.578 -15.352 1 98.5 52 GLY B CA 1
ATOM 2305 C C . GLY B 1 52 ? -7.305 -18.734 -14.391 1 98.5 52 GLY B C 1
ATOM 2306 O O . GLY B 1 52 ? -7.262 -18.547 -13.172 1 98.5 52 GLY B O 1
ATOM 2307 N N . ASP B 1 53 ? -7.387 -19.922 -14.938 1 98.62 53 ASP B N 1
ATOM 2308 C CA . ASP B 1 53 ? -7.188 -21.156 -14.172 1 98.62 53 ASP B CA 1
ATOM 2309 C C . ASP B 1 53 ? -5.707 -21.516 -14.086 1 98.62 53 ASP B C 1
ATOM 2311 O O . ASP B 1 53 ? -5.113 -21.969 -15.062 1 98.62 53 ASP B O 1
ATOM 2315 N N . VAL B 1 54 ? -5.164 -21.375 -12.867 1 98.81 54 VAL B N 1
ATOM 2316 C CA . VAL B 1 54 ? -3.711 -21.469 -12.742 1 98.81 54 VAL B CA 1
ATOM 2317 C C . VAL B 1 54 ? -3.322 -22.859 -12.25 1 98.81 54 VAL B C 1
ATOM 2319 O O . VAL B 1 54 ? -2.154 -23.109 -11.945 1 98.81 54 VAL B O 1
ATOM 2322 N N . ARG B 1 55 ? -4.215 -23.734 -12.172 1 98.62 55 ARG B N 1
ATOM 2323 C CA . ARG B 1 55 ? -3.879 -25.109 -11.797 1 98.62 55 ARG B CA 1
ATOM 2324 C C . ARG B 1 55 ? -2.984 -25.766 -12.852 1 98.62 55 ARG B C 1
ATOM 2326 O O . ARG B 1 55 ? -3.246 -25.641 -14.047 1 98.62 55 ARG B O 1
ATOM 2333 N N . GLY B 1 56 ? -1.91 -26.344 -12.406 1 98.25 56 GLY B N 1
ATOM 2334 C CA . GLY B 1 56 ? -1.098 -27.094 -13.344 1 98.25 56 GLY B CA 1
ATOM 2335 C C . GLY B 1 56 ? 0.328 -26.594 -13.445 1 98.25 56 GLY B C 1
ATOM 2336 O O . GLY B 1 56 ? 0.887 -26.094 -12.461 1 98.25 56 GLY B O 1
ATOM 2337 N N . ASP B 1 57 ? 0.984 -26.844 -14.633 1 98.44 57 ASP B N 1
ATOM 2338 C CA . ASP B 1 57 ? 2.42 -26.641 -14.789 1 98.44 57 ASP B CA 1
ATOM 2339 C C . ASP B 1 57 ? 2.713 -25.328 -15.508 1 98.44 57 ASP B C 1
ATOM 2341 O O . ASP B 1 57 ? 1.87 -24.812 -16.25 1 98.44 57 ASP B O 1
ATOM 2345 N N . ASP B 1 58 ? 3.846 -24.859 -15.234 1 98.44 58 ASP B N 1
ATOM 2346 C CA . ASP B 1 58 ? 4.449 -23.75 -15.977 1 98.44 58 ASP B CA 1
ATOM 2347 C C . ASP B 1 58 ? 3.533 -22.531 -15.992 1 98.44 58 ASP B C 1
ATOM 2349 O O . ASP B 1 58 ? 3.246 -21.969 -17.047 1 98.44 58 ASP B O 1
ATOM 2353 N N . VAL B 1 59 ? 3.086 -22.203 -14.805 1 98.81 59 VAL B N 1
ATOM 2354 C CA . VAL B 1 59 ? 2.229 -21.031 -14.648 1 98.81 59 VAL B CA 1
ATOM 2355 C C . VAL B 1 59 ? 3.088 -19.766 -14.531 1 98.81 59 VAL B C 1
ATOM 2357 O O . VAL B 1 59 ? 4.078 -19.75 -13.797 1 98.81 59 VAL B O 1
ATOM 2360 N N . LEU B 1 60 ? 2.791 -18.688 -15.273 1 98.81 60 LEU B N 1
ATOM 2361 C CA . LEU B 1 60 ? 3.492 -17.422 -15.164 1 98.81 60 LEU B CA 1
ATOM 2362 C C . LEU B 1 60 ? 3.217 -16.766 -13.812 1 98.81 60 LEU B C 1
ATOM 2364 O O . LEU B 1 60 ? 2.062 -16.5 -13.469 1 98.81 60 LEU B O 1
ATOM 2368 N N . VAL B 1 61 ? 4.312 -16.547 -13.055 1 98.81 61 VAL B N 1
ATOM 2369 C CA . VAL B 1 61 ? 4.141 -16.016 -11.711 1 98.81 61 VAL B CA 1
ATOM 2370 C C . VAL B 1 61 ? 5.168 -14.914 -11.461 1 98.81 61 VAL B C 1
ATOM 2372 O O . VAL B 1 61 ? 6.336 -15.047 -11.836 1 98.81 61 VAL B O 1
ATOM 2375 N N . ARG B 1 62 ? 4.758 -13.891 -10.922 1 98.44 62 ARG B N 1
ATOM 2376 C CA . ARG B 1 62 ? 5.652 -12.906 -10.328 1 98.44 62 ARG B CA 1
ATOM 2377 C C . ARG B 1 62 ? 5.496 -12.867 -8.812 1 98.44 62 ARG B C 1
ATOM 2379 O O . ARG B 1 62 ? 4.379 -12.773 -8.305 1 98.44 62 ARG B O 1
ATOM 2386 N N . VAL B 1 63 ? 6.605 -12.945 -8.109 1 98.38 63 VAL B N 1
ATOM 2387 C CA . VAL B 1 63 ? 6.633 -12.711 -6.672 1 98.38 63 VAL B CA 1
ATOM 2388 C C . VAL B 1 63 ? 7.121 -11.289 -6.387 1 98.38 63 VAL B C 1
ATOM 2390 O O . VAL B 1 63 ? 8.234 -10.922 -6.77 1 98.38 63 VAL B O 1
ATOM 2393 N N . HIS B 1 64 ? 6.285 -10.516 -5.781 1 98 64 HIS B N 1
ATOM 2394 C CA . HIS B 1 64 ? 6.535 -9.094 -5.578 1 98 64 HIS B CA 1
ATOM 2395 C C . HIS B 1 64 ? 6.383 -8.711 -4.109 1 98 64 HIS B C 1
ATOM 2397 O O . HIS B 1 64 ? 5.387 -9.062 -3.471 1 98 64 HIS B O 1
ATOM 2403 N N . SER B 1 65 ? 7.387 -8.039 -3.557 1 97.56 65 SER B N 1
ATOM 2404 C CA . SER B 1 65 ? 7.297 -7.547 -2.186 1 97.56 65 SER B CA 1
ATOM 2405 C C . SER B 1 65 ? 6.773 -6.113 -2.148 1 97.56 65 SER B C 1
ATOM 2407 O O . SER B 1 65 ? 7.152 -5.285 -2.979 1 97.56 65 SER B O 1
ATOM 2409 N N . GLU B 1 66 ? 5.977 -5.848 -1.23 1 97.88 66 GLU B N 1
ATOM 2410 C CA . GLU B 1 66 ? 5.328 -4.559 -1.018 1 97.88 66 GLU B CA 1
ATOM 2411 C C . GLU B 1 66 ? 6.352 -3.432 -0.951 1 97.88 66 GLU B C 1
ATOM 2413 O O . GLU B 1 66 ? 7.402 -3.574 -0.318 1 97.88 66 GLU B O 1
ATOM 2418 N N . CYS B 1 67 ? 6.016 -2.355 -1.584 1 97.44 67 CYS B N 1
ATOM 2419 C CA . CYS B 1 67 ? 6.773 -1.113 -1.498 1 97.44 67 CYS B CA 1
ATOM 2420 C C . CYS B 1 67 ? 5.84 0.093 -1.467 1 97.44 67 CYS B C 1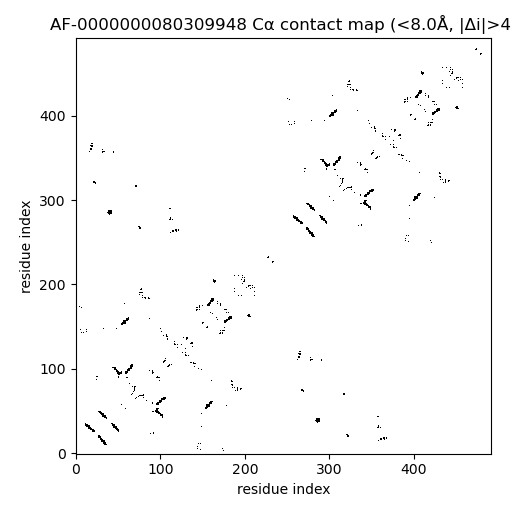
ATOM 2422 O O . CYS B 1 67 ? 5.551 0.688 -2.508 1 97.44 67 CYS B O 1
ATOM 2424 N N . MET B 1 68 ? 5.457 0.49 -0.345 1 97.56 68 MET B N 1
ATOM 2425 C CA . MET B 1 68 ? 4.465 1.548 -0.183 1 97.56 68 MET B CA 1
ATOM 2426 C C . MET B 1 68 ? 4.961 2.855 -0.793 1 97.56 68 MET B C 1
ATOM 2428 O O . MET B 1 68 ? 4.211 3.541 -1.492 1 97.56 68 MET B O 1
ATOM 2432 N N . THR B 1 69 ? 6.219 3.236 -0.585 1 97.44 69 THR B N 1
ATOM 2433 C CA . THR B 1 69 ? 6.723 4.504 -1.099 1 97.44 69 THR B CA 1
ATOM 2434 C C . THR B 1 69 ? 6.645 4.543 -2.621 1 97.44 69 THR B C 1
ATOM 2436 O O . THR B 1 69 ? 6.312 5.574 -3.207 1 97.44 69 THR B O 1
ATOM 2439 N N . GLY B 1 70 ? 6.953 3.426 -3.258 1 96.88 70 GLY B N 1
ATOM 2440 C CA . GLY B 1 70 ? 6.887 3.367 -4.707 1 96.88 70 GLY B CA 1
ATOM 2441 C C . GLY B 1 70 ? 5.469 3.258 -5.238 1 96.88 70 GLY B C 1
ATOM 2442 O O . GLY B 1 70 ? 5.043 4.07 -6.059 1 96.88 70 GLY B O 1
ATOM 2443 N N . GLU B 1 71 ? 4.746 2.344 -4.684 1 98 71 GLU B N 1
ATOM 2444 C CA . GLU B 1 71 ? 3.459 1.956 -5.25 1 98 71 GLU B CA 1
ATOM 2445 C C . GLU B 1 71 ? 2.365 2.953 -4.875 1 98 71 GLU B C 1
ATOM 2447 O O . GLU B 1 71 ? 1.465 3.225 -5.672 1 98 71 GLU B O 1
ATOM 2452 N N . VAL B 1 72 ? 2.445 3.531 -3.703 1 98.06 72 VAL B N 1
ATOM 2453 C CA . VAL B 1 72 ? 1.375 4.379 -3.184 1 98.06 72 VAL B CA 1
ATOM 2454 C C . VAL B 1 72 ? 1.751 5.848 -3.352 1 98.06 72 VAL B C 1
ATOM 2456 O O . VAL B 1 72 ? 0.949 6.648 -3.84 1 98.06 72 VAL B O 1
ATOM 2459 N N . LEU B 1 73 ? 3.029 6.199 -3.078 1 97.62 73 LEU B N 1
ATOM 2460 C CA . LEU B 1 73 ? 3.434 7.602 -3.084 1 97.62 73 LEU B CA 1
ATOM 2461 C C . LEU B 1 73 ? 4.117 7.965 -4.395 1 97.62 73 LEU B C 1
ATOM 2463 O O . LEU B 1 73 ? 4.473 9.125 -4.617 1 97.62 73 LEU B O 1
ATOM 2467 N N . HIS B 1 74 ? 4.395 6.98 -5.223 1 97 74 HIS B N 1
ATOM 2468 C CA . HIS B 1 74 ? 5.035 7.176 -6.52 1 97 74 HIS B CA 1
ATOM 2469 C C . HIS B 1 74 ? 6.465 7.684 -6.355 1 97 74 HIS B C 1
ATOM 2471 O O . HIS B 1 74 ? 6.891 8.586 -7.074 1 97 74 HIS B O 1
ATOM 2477 N N . SER B 1 75 ? 7.078 7.113 -5.41 1 96.25 75 SER B N 1
ATOM 2478 C CA . SER B 1 75 ? 8.492 7.422 -5.234 1 96.25 75 SER B CA 1
ATOM 2479 C C . SER B 1 75 ? 9.289 7.125 -6.5 1 96.25 75 SER B C 1
ATOM 2481 O O . SER B 1 75 ? 9.008 6.148 -7.199 1 96.25 75 SER B O 1
ATOM 2483 N N . MET B 1 76 ? 10.328 7.859 -6.668 1 92.12 76 MET B N 1
ATOM 2484 C CA . MET B 1 76 ? 11.188 7.707 -7.84 1 92.12 76 MET B CA 1
ATOM 2485 C C . MET B 1 76 ? 12.531 7.098 -7.449 1 92.12 76 MET B C 1
ATOM 2487 O O . MET B 1 76 ? 13.445 7.004 -8.281 1 92.12 76 MET B O 1
ATOM 2491 N N . LYS B 1 77 ? 12.664 6.629 -6.238 1 90.56 77 LYS B N 1
ATOM 2492 C CA . LYS B 1 77 ? 13.922 6.098 -5.727 1 90.56 77 LYS B CA 1
ATOM 2493 C C . LYS B 1 77 ? 14.117 4.641 -6.148 1 90.56 77 LYS B C 1
ATOM 2495 O O . LYS B 1 77 ? 15.227 4.109 -6.062 1 90.56 77 LYS B O 1
ATOM 2500 N N . CYS B 1 78 ? 13.039 4.043 -6.523 1 89.5 78 CYS B N 1
ATOM 2501 C CA . CYS B 1 78 ? 13.086 2.633 -6.895 1 89.5 78 CYS B CA 1
ATOM 2502 C C . CYS B 1 78 ? 12.242 2.365 -8.133 1 89.5 78 CYS B C 1
ATOM 2504 O O . CYS B 1 78 ? 11.734 3.301 -8.758 1 89.5 78 CYS B O 1
ATOM 2506 N N . ASP B 1 79 ? 12.164 1.104 -8.547 1 90.06 79 ASP B N 1
ATOM 2507 C CA . ASP B 1 79 ? 11.352 0.75 -9.703 1 90.06 79 ASP B CA 1
ATOM 2508 C C . ASP B 1 79 ? 10.258 -0.247 -9.328 1 90.06 79 ASP B C 1
ATOM 2510 O O . ASP B 1 79 ? 9.766 -0.987 -10.18 1 90.06 79 ASP B O 1
ATOM 2514 N N . CYS B 1 80 ? 9.93 -0.332 -8.047 1 94.56 80 CYS B N 1
ATOM 2515 C CA . CYS B 1 80 ? 9.008 -1.344 -7.555 1 94.56 80 CYS B CA 1
ATOM 2516 C C . CYS B 1 80 ? 7.629 -1.181 -8.188 1 94.56 80 CYS B C 1
ATOM 2518 O O . CYS B 1 80 ? 6.992 -2.168 -8.562 1 94.56 80 CYS B O 1
ATOM 2520 N N . ARG B 1 81 ? 7.148 0.03 -8.273 1 95.56 81 ARG B N 1
ATOM 2521 C CA . ARG B 1 81 ? 5.84 0.282 -8.875 1 95.56 81 ARG B CA 1
ATOM 2522 C C . ARG B 1 81 ? 5.805 -0.18 -10.328 1 95.56 81 ARG B C 1
ATOM 2524 O O . ARG B 1 81 ? 4.891 -0.898 -10.727 1 95.56 81 ARG B O 1
ATOM 2531 N N . GLU B 1 82 ? 6.801 0.24 -11.109 1 93.94 82 GLU B N 1
ATOM 2532 C CA . GLU B 1 82 ? 6.875 -0.114 -12.523 1 93.94 82 GLU B CA 1
ATOM 2533 C C . GLU B 1 82 ? 6.957 -1.626 -12.711 1 93.94 82 GLU B C 1
ATOM 2535 O O . GLU B 1 82 ? 6.363 -2.174 -13.641 1 93.94 82 GLU B O 1
ATOM 2540 N N . GLN B 1 83 ? 7.668 -2.254 -11.844 1 95 83 GLN B N 1
ATOM 2541 C CA . GLN B 1 83 ? 7.809 -3.705 -11.898 1 95 83 GLN B CA 1
ATOM 2542 C C . GLN B 1 83 ? 6.488 -4.398 -11.578 1 95 83 GLN B C 1
ATOM 2544 O O . GLN B 1 83 ? 6.137 -5.395 -12.211 1 95 83 GLN B O 1
ATOM 2549 N N . LEU B 1 84 ? 5.785 -3.893 -10.578 1 97.75 84 LEU B N 1
ATOM 2550 C CA . LEU B 1 84 ? 4.473 -4.449 -10.266 1 97.75 84 LEU B CA 1
ATOM 2551 C C . LEU B 1 84 ? 3.508 -4.27 -11.43 1 97.75 84 LEU B C 1
ATOM 2553 O O . LEU B 1 84 ? 2.818 -5.211 -11.82 1 97.75 84 LEU B O 1
ATOM 2557 N N . ASP B 1 85 ? 3.463 -3.076 -11.969 1 96.94 85 ASP B N 1
ATOM 2558 C CA . ASP B 1 85 ? 2.596 -2.787 -13.109 1 96.94 85 ASP B CA 1
ATOM 2559 C C . ASP B 1 85 ? 2.9 -3.719 -14.281 1 96.94 85 ASP B C 1
ATOM 2561 O O . ASP B 1 85 ? 1.985 -4.25 -14.906 1 96.94 85 ASP B O 1
ATOM 2565 N N . LEU B 1 86 ? 4.168 -3.857 -14.547 1 95.81 86 LEU B N 1
ATOM 2566 C CA . LEU B 1 86 ? 4.586 -4.762 -15.609 1 95.81 86 LEU B CA 1
ATOM 2567 C C . LEU B 1 86 ? 4.078 -6.176 -15.359 1 95.81 86 LEU B C 1
ATOM 2569 O O . LEU B 1 86 ? 3.561 -6.828 -16.266 1 95.81 86 LEU B O 1
ATOM 2573 N N . GLY B 1 87 ? 4.246 -6.641 -14.125 1 97.62 87 GLY B N 1
ATOM 2574 C CA . GLY B 1 87 ? 3.768 -7.969 -13.773 1 97.62 87 GLY B CA 1
ATOM 2575 C C . GLY B 1 87 ? 2.279 -8.148 -14.008 1 97.62 87 GLY B C 1
ATOM 2576 O O . GLY B 1 87 ? 1.853 -9.141 -14.602 1 97.62 87 GLY B O 1
ATOM 2577 N N . LEU B 1 88 ? 1.51 -7.191 -13.539 1 98.25 88 LEU B N 1
ATOM 2578 C CA . LEU B 1 88 ? 0.061 -7.254 -13.695 1 98.25 88 LEU B CA 1
ATOM 2579 C C . LEU B 1 88 ? -0.332 -7.234 -15.172 1 98.25 88 LEU B C 1
ATOM 2581 O O . LEU B 1 88 ? -1.187 -8.008 -15.602 1 98.25 88 LEU B O 1
ATOM 2585 N N . ARG B 1 89 ? 0.306 -6.414 -15.961 1 97.69 89 ARG B N 1
ATOM 2586 C CA . ARG B 1 89 ? 0.022 -6.316 -17.391 1 97.69 89 ARG B CA 1
ATOM 2587 C C . ARG B 1 89 ? 0.357 -7.621 -18.109 1 97.69 89 ARG B C 1
ATOM 2589 O O . ARG B 1 89 ? -0.432 -8.109 -18.922 1 97.69 89 ARG B O 1
ATOM 2596 N N . ARG B 1 90 ? 1.528 -8.164 -17.797 1 97.5 90 ARG B N 1
ATOM 2597 C CA . ARG B 1 90 ? 1.981 -9.383 -18.453 1 97.5 90 ARG B CA 1
ATOM 2598 C C . ARG B 1 90 ? 1.051 -10.547 -18.156 1 97.5 90 ARG B C 1
ATOM 2600 O O . ARG B 1 90 ? 0.729 -11.344 -19.031 1 97.5 90 ARG B O 1
ATOM 2607 N N . ILE B 1 91 ? 0.656 -10.664 -16.922 1 98.06 91 ILE B N 1
ATOM 2608 C CA . ILE B 1 91 ? -0.226 -11.75 -16.5 1 98.06 91 ILE B CA 1
ATOM 2609 C C . ILE B 1 91 ? -1.593 -11.586 -17.156 1 98.06 91 ILE B C 1
ATOM 2611 O O . ILE B 1 91 ? -2.188 -12.57 -17.609 1 98.06 91 ILE B O 1
ATOM 2615 N N . ALA B 1 92 ? -2.068 -10.383 -17.188 1 97.94 92 ALA B N 1
ATOM 2616 C CA . ALA B 1 92 ? -3.334 -10.109 -17.859 1 97.94 92 ALA B CA 1
ATOM 2617 C C . ALA B 1 92 ? -3.268 -10.508 -19.328 1 97.94 92 ALA B C 1
ATOM 2619 O O . ALA B 1 92 ? -4.191 -11.133 -19.859 1 97.94 92 ALA B O 1
ATOM 2620 N N . GLU B 1 93 ? -2.197 -10.148 -20 1 97.44 93 GLU B N 1
ATOM 2621 C CA . GLU B 1 93 ? -1.999 -10.461 -21.422 1 97.44 93 GLU B CA 1
ATOM 2622 C C . GLU B 1 93 ? -1.915 -11.961 -21.641 1 97.44 93 GLU B C 1
ATOM 2624 O O . GLU B 1 93 ? -2.451 -12.477 -22.625 1 97.44 93 GLU B O 1
ATOM 2629 N N . GLU B 1 94 ? -1.249 -12.625 -20.734 1 97.19 94 GLU B N 1
ATOM 2630 C CA . GLU B 1 94 ? -1.106 -14.07 -20.828 1 97.19 94 GLU B CA 1
ATOM 2631 C C . GLU B 1 94 ? -2.449 -14.773 -20.641 1 97.19 94 GLU B C 1
ATOM 2633 O O . GLU B 1 94 ? -2.701 -15.82 -21.234 1 97.19 94 GLU B O 1
ATOM 2638 N N . GLY B 1 95 ? -3.285 -14.227 -19.766 1 98.19 95 GLY B N 1
ATOM 2639 C CA . GLY B 1 95 ? -4.605 -14.781 -19.5 1 98.19 95 GLY B CA 1
ATOM 2640 C C . GLY B 1 95 ? -4.598 -15.898 -18.484 1 98.19 95 GLY B C 1
ATOM 2641 O O . GLY B 1 95 ? -5.648 -16.438 -18.141 1 98.19 95 GLY B O 1
ATOM 2642 N N . ARG B 1 96 ? -3.398 -16.266 -18.078 1 98.69 96 ARG B N 1
ATOM 2643 C CA . ARG B 1 96 ? -3.203 -17.312 -17.062 1 98.69 96 ARG B CA 1
ATOM 2644 C C . ARG B 1 96 ? -1.929 -17.062 -16.266 1 98.69 96 ARG B C 1
ATOM 2646 O O . ARG B 1 96 ? -0.822 -17.188 -16.797 1 98.69 96 ARG B O 1
ATOM 2653 N N . GLY B 1 97 ? -2.059 -16.75 -14.984 1 98.88 97 GLY B N 1
ATOM 2654 C CA . GLY B 1 97 ? -0.919 -16.438 -14.133 1 98.88 97 GLY B CA 1
ATOM 2655 C C . GLY B 1 97 ? -1.311 -15.75 -12.836 1 98.88 97 GLY B C 1
ATOM 2656 O O . GLY B 1 97 ? -2.492 -15.688 -12.492 1 98.88 97 GLY B O 1
ATOM 2657 N N . ALA B 1 98 ? -0.246 -15.352 -12.094 1 98.88 98 ALA B N 1
ATOM 2658 C CA . ALA B 1 98 ? -0.529 -14.727 -10.812 1 98.88 98 ALA B CA 1
ATOM 2659 C C . ALA B 1 98 ? 0.618 -13.812 -10.383 1 98.88 98 ALA B C 1
ATOM 2661 O O . ALA B 1 98 ? 1.78 -14.078 -10.695 1 98.88 98 ALA B O 1
ATOM 2662 N N . VAL B 1 99 ? 0.278 -12.742 -9.75 1 98.88 99 VAL B N 1
ATOM 2663 C CA . VAL B 1 99 ? 1.226 -11.977 -8.953 1 98.88 99 VAL B CA 1
ATOM 2664 C C . VAL B 1 99 ? 1.04 -12.305 -7.473 1 98.88 99 VAL B C 1
ATOM 2666 O O . VAL B 1 99 ? -0.054 -12.141 -6.926 1 98.88 99 VAL B O 1
ATOM 2669 N N . PHE B 1 100 ? 2.074 -12.844 -6.871 1 98.81 100 PHE B N 1
ATOM 2670 C CA . PHE B 1 100 ? 2.1 -12.984 -5.422 1 98.81 100 PHE B CA 1
ATOM 2671 C C . PHE B 1 100 ? 2.648 -11.727 -4.762 1 98.81 100 PHE B C 1
ATOM 2673 O O . PHE B 1 100 ? 3.848 -11.453 -4.84 1 98.81 100 PHE B O 1
ATOM 2680 N N . TYR B 1 101 ? 1.76 -10.961 -4.219 1 98.75 101 TYR B N 1
ATOM 2681 C CA . TYR B 1 101 ? 2.096 -9.719 -3.531 1 98.75 101 TYR B CA 1
ATOM 2682 C C . TYR B 1 101 ? 2.324 -9.961 -2.045 1 98.75 101 TYR B C 1
ATOM 2684 O O . TYR B 1 101 ? 1.37 -10.062 -1.271 1 98.75 101 TYR B O 1
ATOM 2692 N N . LEU B 1 102 ? 3.535 -10.031 -1.674 1 97.81 102 LEU B N 1
ATOM 2693 C CA . LEU B 1 102 ? 3.924 -10.281 -0.291 1 97.81 102 LEU B CA 1
ATOM 2694 C C . LEU B 1 102 ? 4.141 -8.969 0.46 1 97.81 102 LEU B C 1
ATOM 2696 O O . LEU B 1 102 ? 4.969 -8.148 0.058 1 97.81 102 LEU B O 1
ATOM 2700 N N . ARG B 1 103 ? 3.387 -8.773 1.513 1 95.69 103 ARG B N 1
ATOM 2701 C CA . ARG B 1 103 ? 3.461 -7.508 2.234 1 95.69 103 ARG B CA 1
ATOM 2702 C C . ARG B 1 103 ? 4.625 -7.504 3.217 1 95.69 103 ARG B C 1
ATOM 2704 O O . ARG B 1 103 ? 4.422 -7.547 4.434 1 95.69 103 ARG B O 1
ATOM 2711 N N . GLN B 1 104 ? 5.793 -7.461 2.611 1 94.69 104 GLN B N 1
ATOM 2712 C CA . GLN B 1 104 ? 7.066 -7.379 3.324 1 94.69 104 GLN B CA 1
ATOM 2713 C C . GLN B 1 104 ? 7.859 -6.148 2.898 1 94.69 104 GLN B C 1
ATOM 2715 O O . GLN B 1 104 ? 8.883 -6.266 2.221 1 94.69 104 GLN B O 1
ATOM 2720 N N . GLU B 1 105 ? 7.379 -5.012 3.342 1 95.31 105 GLU B N 1
ATOM 2721 C CA . GLU B 1 105 ? 7.91 -3.684 3.057 1 95.31 105 GLU B CA 1
ATOM 2722 C C . GLU B 1 105 ? 9.391 -3.592 3.424 1 95.31 105 GLU B C 1
ATOM 2724 O O . GLU B 1 105 ? 9.82 -4.145 4.438 1 95.31 105 GLU B O 1
ATOM 2729 N N . GLY B 1 106 ? 10.203 -2.883 2.5 1 93.38 106 GLY B N 1
ATOM 2730 C CA . GLY B 1 106 ? 11.602 -2.627 2.811 1 93.38 106 GLY B CA 1
ATOM 2731 C C . GLY B 1 106 ? 12.453 -3.881 2.797 1 93.38 106 GLY B C 1
ATOM 2732 O O . GLY B 1 106 ? 13.336 -4.047 3.641 1 93.38 106 GLY B O 1
ATOM 2733 N N . ARG B 1 107 ? 12.164 -4.805 1.958 1 91.25 107 ARG B N 1
ATOM 2734 C CA . ARG B 1 107 ? 12.844 -6.098 1.893 1 91.25 107 ARG B CA 1
ATOM 2735 C C . ARG B 1 107 ? 12.75 -6.832 3.225 1 91.25 107 ARG B C 1
ATOM 2737 O O . ARG B 1 107 ? 13.719 -7.449 3.67 1 91.25 107 ARG B O 1
ATOM 2744 N N . GLY B 1 108 ? 11.664 -6.578 3.879 1 92.25 108 GLY B N 1
ATOM 2745 C CA . GLY B 1 108 ? 11.359 -7.332 5.086 1 92.25 108 GLY B CA 1
ATOM 2746 C C . GLY B 1 108 ? 11.664 -6.57 6.359 1 92.25 108 GLY B C 1
ATOM 2747 O O . GLY B 1 108 ? 11.297 -7.004 7.453 1 92.25 108 GLY B O 1
ATOM 2748 N N . ILE B 1 109 ? 12.281 -5.395 6.316 1 92 109 ILE B N 1
ATOM 2749 C CA . ILE B 1 109 ? 12.695 -4.699 7.531 1 92 109 ILE B CA 1
ATOM 2750 C C . ILE B 1 109 ? 11.57 -3.789 8.016 1 92 109 ILE B C 1
ATOM 2752 O O . ILE B 1 109 ? 11.609 -3.275 9.133 1 92 109 ILE B O 1
ATOM 2756 N N . GLY B 1 110 ? 10.57 -3.543 7.18 1 93.88 110 GLY B N 1
ATOM 2757 C CA . GLY B 1 110 ? 9.445 -2.691 7.551 1 93.88 110 GLY B CA 1
ATOM 2758 C C . GLY B 1 110 ? 9.602 -1.262 7.062 1 93.88 110 GLY B C 1
ATOM 2759 O O . GLY B 1 110 ? 10.695 -0.838 6.695 1 93.88 110 GLY B O 1
ATOM 2760 N N . LEU B 1 111 ? 8.508 -0.557 7.062 1 96.12 111 LEU B N 1
ATOM 2761 C CA . LEU B 1 111 ? 8.453 0.805 6.539 1 96.12 111 LEU B CA 1
ATOM 2762 C C . LEU B 1 111 ? 9.281 1.751 7.406 1 96.12 111 LEU B C 1
ATOM 2764 O O . LEU B 1 111 ? 10.055 2.555 6.887 1 96.12 111 LEU B O 1
ATOM 2768 N N . GLY B 1 112 ? 9.094 1.642 8.711 1 96.5 112 GLY B N 1
ATOM 2769 C CA . GLY B 1 112 ? 9.828 2.512 9.609 1 96.5 112 GLY B CA 1
ATOM 2770 C C . GLY B 1 112 ? 11.328 2.455 9.406 1 96.5 112 GLY B C 1
ATOM 2771 O O . GLY B 1 112 ? 11.977 3.492 9.266 1 96.5 112 GLY B O 1
ATOM 2772 N N . ASP B 1 113 ? 11.852 1.312 9.359 1 95.19 113 ASP B N 1
ATOM 2773 C CA . ASP B 1 113 ? 13.297 1.139 9.234 1 95.19 113 ASP B CA 1
ATOM 2774 C C . ASP B 1 113 ? 13.773 1.488 7.832 1 95.19 113 ASP B C 1
ATOM 2776 O O . ASP B 1 113 ? 14.891 1.993 7.656 1 95.19 113 ASP B O 1
ATOM 2780 N N . LYS B 1 114 ? 12.977 1.225 6.859 1 95.44 114 LYS B N 1
ATOM 2781 C CA . LYS B 1 114 ? 13.297 1.676 5.508 1 95.44 114 LYS B CA 1
ATOM 2782 C C . LYS B 1 114 ? 13.516 3.186 5.469 1 95.44 114 LYS B C 1
ATOM 2784 O O . LYS B 1 114 ? 14.492 3.662 4.887 1 95.44 114 LYS B O 1
ATOM 2789 N N . ILE B 1 115 ? 12.633 3.898 6.082 1 96.88 115 ILE B N 1
ATOM 2790 C CA . ILE B 1 115 ? 12.711 5.355 6.074 1 96.88 115 ILE B CA 1
ATOM 2791 C C . ILE B 1 115 ? 13.914 5.816 6.898 1 96.88 115 ILE B C 1
ATOM 2793 O O . ILE B 1 115 ? 14.562 6.805 6.559 1 96.88 115 ILE B O 1
ATOM 2797 N N . ARG B 1 116 ? 14.219 5.094 7.957 1 95.62 116 ARG B N 1
ATOM 2798 C CA . ARG B 1 116 ? 15.453 5.375 8.688 1 95.62 116 ARG B CA 1
ATOM 2799 C C . ARG B 1 116 ? 16.672 5.242 7.773 1 95.62 116 ARG B C 1
ATOM 2801 O O . ARG B 1 116 ? 17.578 6.07 7.82 1 95.62 116 ARG B O 1
ATOM 2808 N N . ALA B 1 117 ? 16.688 4.195 7.023 1 92.88 117 ALA B N 1
ATOM 2809 C CA . ALA B 1 117 ? 17.781 3.973 6.082 1 92.88 117 ALA B CA 1
ATOM 2810 C C . ALA B 1 117 ? 17.859 5.09 5.043 1 92.88 117 ALA B C 1
ATOM 2812 O O . ALA B 1 117 ? 18.938 5.555 4.695 1 92.88 117 ALA B O 1
ATOM 2813 N N . TYR B 1 118 ? 16.703 5.504 4.531 1 92.81 118 TYR B N 1
ATOM 2814 C CA . TYR B 1 118 ? 16.656 6.609 3.578 1 92.81 118 TYR B CA 1
ATOM 2815 C C . TYR B 1 118 ? 17.281 7.867 4.172 1 92.81 118 TYR B C 1
ATOM 2817 O O . TYR B 1 118 ? 17.969 8.609 3.473 1 92.81 118 TYR B O 1
ATOM 2825 N N . ALA B 1 119 ? 17.016 8.109 5.402 1 94.25 119 ALA B N 1
ATOM 2826 C CA . ALA B 1 119 ? 17.578 9.281 6.074 1 94.25 119 ALA B CA 1
ATOM 2827 C C . ALA B 1 119 ? 19.094 9.242 6.07 1 94.25 119 ALA B C 1
ATOM 2829 O O . ALA B 1 119 ? 19.75 10.266 5.867 1 94.25 119 ALA B O 1
ATOM 2830 N N . LEU B 1 120 ? 19.609 8.078 6.297 1 91.12 120 LEU B N 1
ATOM 2831 C CA . LEU B 1 120 ? 21.047 7.914 6.281 1 91.12 120 LEU B CA 1
ATOM 2832 C C . LEU B 1 120 ? 21.609 8.086 4.867 1 91.12 120 LEU B C 1
ATOM 2834 O O . LEU B 1 120 ? 22.688 8.656 4.68 1 91.12 120 LEU B O 1
ATOM 2838 N N . GLN B 1 121 ? 20.891 7.617 3.918 1 85.19 121 GLN B N 1
ATOM 2839 C CA . GLN B 1 121 ? 21.297 7.762 2.525 1 85.19 121 GLN B CA 1
ATOM 2840 C C . GLN B 1 121 ? 21.375 9.234 2.125 1 85.19 121 GLN B C 1
ATOM 2842 O O . GLN B 1 121 ? 22.234 9.609 1.318 1 85.19 121 GLN B O 1
ATOM 2847 N N . GLU B 1 122 ? 20.531 10.047 2.656 1 87.19 122 GLU B N 1
ATOM 2848 C CA . GLU B 1 122 ? 20.547 11.484 2.402 1 87.19 122 GLU B CA 1
ATOM 2849 C C . GLU B 1 122 ? 21.844 12.117 2.879 1 87.19 122 GLU B C 1
ATOM 2851 O O . GLU B 1 122 ? 22.234 13.188 2.402 1 87.19 122 GLU B O 1
ATOM 2856 N N . ARG B 1 123 ? 22.438 11.422 3.785 1 87.12 123 ARG B N 1
ATOM 2857 C CA . ARG B 1 123 ? 23.703 11.922 4.328 1 87.12 123 ARG B CA 1
ATOM 2858 C C . ARG B 1 123 ? 24.891 11.375 3.553 1 87.12 123 ARG B C 1
ATOM 2860 O O . ARG B 1 123 ? 26.031 11.539 3.971 1 87.12 123 ARG B O 1
ATOM 2867 N N . GLY B 1 124 ? 24.641 10.625 2.488 1 83.12 124 GLY B N 1
ATOM 2868 C CA . GLY B 1 124 ? 25.719 10.195 1.598 1 83.12 124 GLY B CA 1
ATOM 2869 C C . GLY B 1 124 ? 26.062 8.727 1.747 1 83.12 124 GLY B C 1
ATOM 2870 O O . GLY B 1 124 ? 26.984 8.234 1.105 1 83.12 124 GLY B O 1
ATOM 2871 N N . VAL B 1 125 ? 25.375 8.039 2.553 1 81.12 125 VAL B N 1
ATOM 2872 C CA . VAL B 1 125 ? 25.609 6.617 2.773 1 81.12 125 VAL B CA 1
ATOM 2873 C C . VAL B 1 125 ? 24.859 5.801 1.73 1 81.12 125 VAL B C 1
ATOM 2875 O O . VAL B 1 125 ? 23.703 6.109 1.406 1 81.12 125 VAL B O 1
ATOM 2878 N N . ASP B 1 126 ? 25.484 4.828 1.151 1 77.94 126 ASP B N 1
ATOM 2879 C CA . ASP B 1 126 ? 24.766 4.02 0.171 1 77.94 126 ASP B CA 1
ATOM 2880 C C . ASP B 1 126 ? 23.734 3.115 0.851 1 77.94 126 ASP B C 1
ATOM 2882 O O . ASP B 1 126 ? 23.75 2.975 2.076 1 77.94 126 ASP B O 1
ATOM 2886 N N . THR B 1 127 ? 22.859 2.465 0.062 1 75.19 127 THR B N 1
ATOM 2887 C CA . THR B 1 127 ? 21.719 1.7 0.556 1 75.19 127 THR B CA 1
ATOM 2888 C C . THR B 1 127 ? 22.172 0.56 1.458 1 75.19 127 THR B C 1
ATOM 2890 O O . THR B 1 127 ? 21.641 0.375 2.555 1 75.19 127 THR B O 1
ATOM 2893 N N . VAL B 1 128 ? 23.125 -0.202 1.048 1 75.81 128 VAL B N 1
ATOM 2894 C CA . VAL B 1 128 ? 23.594 -1.376 1.777 1 75.81 128 VAL B CA 1
ATOM 2895 C C . VAL B 1 128 ? 24.266 -0.942 3.076 1 75.81 128 VAL B C 1
ATOM 2897 O O . VAL B 1 128 ? 23.984 -1.485 4.145 1 75.81 128 VAL B O 1
ATOM 2900 N N . ASP B 1 129 ? 25.031 0.043 3.006 1 82.56 129 ASP B N 1
ATOM 2901 C CA . ASP B 1 129 ? 25.734 0.551 4.184 1 82.56 129 ASP B CA 1
ATOM 2902 C C . ASP B 1 129 ? 24.766 1.185 5.172 1 82.56 129 ASP B C 1
ATOM 2904 O O . ASP B 1 129 ? 24.938 1.072 6.387 1 82.56 129 ASP B O 1
ATOM 2908 N N . ALA B 1 130 ? 23.781 1.822 4.617 1 85 130 ALA B N 1
ATOM 2909 C CA . ALA B 1 130 ? 22.781 2.432 5.484 1 85 130 ALA B CA 1
ATOM 2910 C C . ALA B 1 130 ? 22.078 1.377 6.344 1 85 130 ALA B C 1
ATOM 2912 O O . ALA B 1 130 ? 21.938 1.553 7.559 1 85 130 ALA B O 1
ATOM 2913 N N . ASN B 1 131 ? 21.688 0.267 5.746 1 85.62 131 ASN B N 1
ATOM 2914 C CA . ASN B 1 131 ? 21.062 -0.82 6.492 1 85.62 131 ASN B CA 1
ATOM 2915 C C . ASN B 1 131 ? 22 -1.38 7.559 1 85.62 131 ASN B C 1
ATOM 2917 O O . ASN B 1 131 ? 21.594 -1.566 8.711 1 85.62 131 ASN B O 1
ATOM 2921 N N . ARG B 1 132 ? 23.219 -1.58 7.215 1 85.88 132 ARG B N 1
ATOM 2922 C CA . ARG B 1 132 ? 24.188 -2.176 8.125 1 85.88 132 ARG B CA 1
ATOM 2923 C C . ARG B 1 132 ? 24.469 -1.253 9.312 1 85.88 132 ARG B C 1
ATOM 2925 O O . ARG B 1 132 ? 24.609 -1.715 10.445 1 85.88 132 ARG B O 1
ATOM 2932 N N . MET B 1 133 ? 24.562 -0.022 9.055 1 88.56 133 MET B N 1
ATOM 2933 C CA . MET B 1 133 ? 24.781 0.959 10.109 1 88.56 133 MET B CA 1
ATOM 2934 C C . MET B 1 133 ? 23.641 0.935 11.125 1 88.56 133 MET B C 1
ATOM 2936 O O . MET B 1 133 ? 23.828 1.26 12.297 1 88.56 133 MET B O 1
ATOM 2940 N N . LEU B 1 134 ? 22.5 0.524 10.672 1 91.44 134 LEU B N 1
ATOM 2941 C CA . LEU B 1 134 ? 21.328 0.458 11.539 1 91.44 134 LEU B CA 1
ATOM 2942 C C . LEU B 1 134 ? 21.188 -0.926 12.164 1 91.44 134 LEU B C 1
ATOM 2944 O O . LEU B 1 134 ? 20.234 -1.186 12.898 1 91.44 134 LEU B O 1
ATOM 2948 N N . GLY B 1 135 ? 22.125 -1.834 11.836 1 91.94 135 GLY B N 1
ATOM 2949 C CA . GLY B 1 135 ? 22.062 -3.197 12.344 1 91.94 135 GLY B CA 1
ATOM 2950 C C . GLY B 1 135 ? 20.984 -4.035 11.672 1 91.94 135 GLY B C 1
ATOM 2951 O O . GLY B 1 135 ? 20.484 -4.996 12.258 1 91.94 135 GLY B O 1
ATOM 2952 N N . LEU B 1 136 ? 20.609 -3.631 10.547 1 90.25 136 LEU B N 1
ATOM 2953 C CA . LEU B 1 136 ? 19.562 -4.324 9.812 1 90.25 136 LEU B CA 1
ATOM 2954 C C . LEU B 1 136 ? 20.141 -5.215 8.727 1 90.25 136 LEU B C 1
ATOM 2956 O O . LEU B 1 136 ? 21.188 -4.895 8.148 1 90.25 136 LEU B O 1
ATOM 2960 N N . PRO B 1 137 ? 19.469 -6.352 8.5 1 88.81 137 PRO B N 1
ATOM 2961 C CA . PRO B 1 137 ? 19.906 -7.188 7.379 1 88.81 137 PRO B CA 1
ATOM 2962 C C . PRO B 1 137 ? 19.688 -6.52 6.023 1 88.81 137 PRO B C 1
ATOM 2964 O O . PRO B 1 137 ? 18.828 -5.648 5.895 1 88.81 137 PRO B O 1
ATOM 2967 N N . ASP B 1 138 ? 20.406 -6.957 4.988 1 82.69 138 ASP B N 1
ATOM 2968 C CA . ASP B 1 138 ? 20.25 -6.441 3.633 1 82.69 138 ASP B CA 1
ATOM 2969 C C . ASP B 1 138 ? 18.938 -6.922 3.016 1 82.69 138 ASP B C 1
ATOM 2971 O O . ASP B 1 138 ? 18.359 -6.242 2.16 1 82.69 138 ASP B O 1
ATOM 2975 N N . ASP B 1 139 ? 18.547 -8.102 3.393 1 87.06 139 ASP B N 1
ATOM 2976 C CA . ASP B 1 139 ? 17.344 -8.734 2.865 1 87.06 139 ASP B CA 1
ATOM 2977 C C . ASP B 1 139 ? 16.781 -9.75 3.857 1 87.06 139 ASP B C 1
ATOM 2979 O O . ASP B 1 139 ? 17.438 -10.742 4.176 1 87.06 139 ASP B O 1
ATOM 2983 N N . SER B 1 140 ? 15.602 -9.453 4.324 1 91.25 140 SER B N 1
ATOM 2984 C CA . SER B 1 140 ? 14.977 -10.32 5.312 1 91.25 140 SER B CA 1
ATOM 2985 C C . SER B 1 140 ? 13.664 -10.906 4.785 1 91.25 140 SER B C 1
ATOM 2987 O O . SER B 1 140 ? 12.812 -11.328 5.566 1 91.25 140 SER B O 1
ATOM 2989 N N . ARG B 1 141 ? 13.516 -10.922 3.52 1 92.94 141 ARG B N 1
ATOM 2990 C CA . ARG B 1 141 ? 12.289 -11.43 2.914 1 92.94 141 ARG B CA 1
ATOM 2991 C C . ARG B 1 141 ? 12.203 -12.945 3.043 1 92.94 141 ARG B C 1
ATOM 2993 O O . ARG B 1 141 ? 13.227 -13.633 3.062 1 92.94 141 ARG B O 1
ATOM 3000 N N . ARG B 1 142 ? 10.977 -13.391 3.127 1 94 142 ARG B N 1
ATOM 3001 C CA . ARG B 1 142 ? 10.648 -14.805 3.158 1 94 142 ARG B CA 1
ATOM 3002 C C . ARG B 1 142 ? 9.766 -15.188 1.971 1 94 142 ARG B C 1
ATOM 3004 O O . ARG B 1 142 ? 9.016 -14.359 1.454 1 94 142 ARG B O 1
ATOM 3011 N N . TYR B 1 143 ? 9.852 -16.5 1.551 1 95.75 143 TYR B N 1
ATOM 3012 C CA . TYR B 1 143 ? 9.141 -16.922 0.348 1 95.75 143 TYR B CA 1
ATOM 3013 C C . TYR B 1 143 ? 8.273 -18.141 0.625 1 95.75 143 TYR B C 1
ATOM 3015 O O . TYR B 1 143 ? 7.676 -18.703 -0.294 1 95.75 143 TYR B O 1
ATOM 3023 N N . ASP B 1 144 ? 8.195 -18.547 1.899 1 96.19 144 ASP B N 1
ATOM 3024 C CA . ASP B 1 144 ? 7.367 -19.688 2.287 1 96.19 144 ASP B CA 1
ATOM 3025 C C . ASP B 1 144 ? 5.891 -19.406 2.004 1 96.19 144 ASP B C 1
ATOM 3027 O O . ASP B 1 144 ? 5.145 -20.328 1.636 1 96.19 144 ASP B O 1
ATOM 3031 N N . VAL B 1 145 ? 5.465 -18.188 2.178 1 96.75 145 VAL B N 1
ATOM 3032 C CA . VAL B 1 145 ? 4.078 -17.828 1.895 1 96.75 145 VAL B CA 1
ATOM 3033 C C . VAL B 1 145 ? 3.795 -18 0.404 1 96.75 145 VAL B C 1
ATOM 3035 O O . VAL B 1 145 ? 2.727 -18.484 0.021 1 96.75 145 VAL B O 1
ATOM 3038 N N . ALA B 1 146 ? 4.734 -17.625 -0.417 1 98 146 ALA B N 1
ATOM 3039 C CA . ALA B 1 146 ? 4.578 -17.812 -1.857 1 98 146 ALA B CA 1
ATO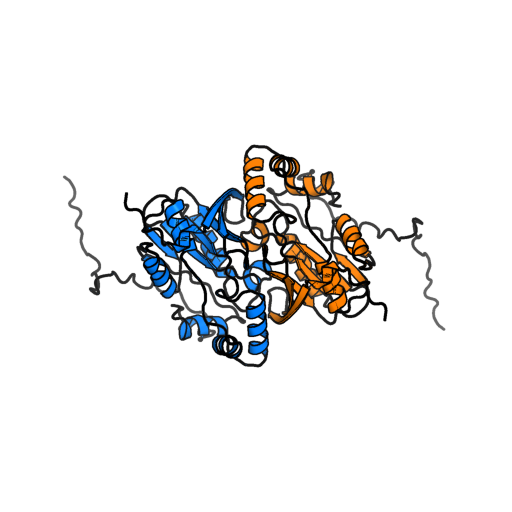M 3040 C C . ALA B 1 146 ? 4.43 -19.281 -2.205 1 98 146 ALA B C 1
ATOM 3042 O O . ALA B 1 146 ? 3.607 -19.656 -3.045 1 98 146 ALA B O 1
ATOM 3043 N N . ALA B 1 147 ? 5.184 -20.078 -1.566 1 97.56 147 ALA B N 1
ATOM 3044 C CA . ALA B 1 147 ? 5.082 -21.531 -1.782 1 97.56 147 ALA B CA 1
ATOM 3045 C C . ALA B 1 147 ? 3.715 -22.047 -1.359 1 97.56 147 ALA B C 1
ATOM 3047 O O . ALA B 1 147 ? 3.117 -22.875 -2.055 1 97.56 147 ALA B O 1
ATOM 3048 N N . PHE B 1 148 ? 3.285 -21.547 -0.259 1 97.69 148 PHE B N 1
ATOM 3049 C CA . PHE B 1 148 ? 1.955 -21.922 0.205 1 97.69 148 PHE B CA 1
ATOM 3050 C C . PHE B 1 148 ? 0.895 -21.531 -0.818 1 97.69 148 PHE B C 1
ATOM 3052 O O . PHE B 1 148 ? -0.022 -22.312 -1.098 1 97.69 148 PHE B O 1
ATOM 3059 N N . MET B 1 149 ? 1.031 -20.359 -1.361 1 98.25 149 MET B N 1
ATOM 3060 C CA . MET B 1 149 ? 0.084 -19.891 -2.369 1 98.25 149 MET B CA 1
ATOM 3061 C C . MET B 1 149 ? 0.08 -20.812 -3.582 1 98.25 149 MET B C 1
ATOM 3063 O O . MET B 1 149 ? -0.982 -21.156 -4.105 1 98.25 149 MET B O 1
ATOM 3067 N N . CYS B 1 150 ? 1.222 -21.219 -4.023 1 98.25 150 CYS B N 1
ATOM 3068 C CA . CYS B 1 150 ? 1.319 -22.156 -5.148 1 98.25 150 CYS B CA 1
ATOM 3069 C C . CYS B 1 150 ? 0.558 -23.438 -4.863 1 98.25 150 CYS B C 1
ATOM 3071 O O . CYS B 1 150 ? -0.272 -23.875 -5.668 1 98.25 150 CYS B O 1
ATOM 3073 N N . ALA B 1 151 ? 0.839 -23.984 -3.736 1 97.88 151 ALA B N 1
ATOM 3074 C CA . ALA B 1 151 ? 0.207 -25.234 -3.361 1 97.88 151 ALA B CA 1
ATOM 3075 C C . ALA B 1 151 ? -1.31 -25.094 -3.279 1 97.88 151 ALA B C 1
ATOM 3077 O O . ALA B 1 151 ? -2.051 -25.922 -3.812 1 97.88 151 ALA B O 1
ATOM 3078 N N . ASP B 1 152 ? -1.731 -24.078 -2.621 1 98.06 152 ASP B N 1
ATOM 3079 C CA . ASP B 1 152 ? -3.16 -23.844 -2.428 1 98.06 152 ASP B CA 1
ATOM 3080 C C . ASP B 1 152 ? -3.875 -23.672 -3.766 1 98.06 152 ASP B C 1
ATOM 3082 O O . ASP B 1 152 ? -4.988 -24.172 -3.949 1 98.06 152 ASP B O 1
ATOM 3086 N N . LEU B 1 153 ? -3.223 -22.969 -4.68 1 98.62 153 LEU B N 1
ATOM 3087 C CA . LEU B 1 153 ? -3.836 -22.641 -5.961 1 98.62 153 LEU B CA 1
ATOM 3088 C C . LEU B 1 153 ? -3.691 -23.781 -6.953 1 98.62 153 LEU B C 1
ATOM 3090 O O . LEU B 1 153 ? -4.258 -23.734 -8.047 1 98.62 153 LEU B O 1
ATOM 3094 N N . GLY B 1 154 ? -2.91 -24.781 -6.621 1 98.56 154 GLY B N 1
ATOM 3095 C CA . GLY B 1 154 ? -2.729 -25.938 -7.477 1 98.56 154 GLY B CA 1
ATOM 3096 C C . GLY B 1 154 ? -1.668 -25.734 -8.547 1 98.56 154 GLY B C 1
ATOM 3097 O O . GLY B 1 154 ? -1.711 -26.375 -9.602 1 98.56 154 GLY B O 1
ATOM 3098 N N . ILE B 1 155 ? -0.765 -24.828 -8.32 1 98.69 155 ILE B N 1
ATOM 3099 C CA . ILE B 1 155 ? 0.332 -24.578 -9.25 1 98.69 155 ILE B CA 1
ATOM 3100 C C . ILE B 1 155 ? 1.458 -25.578 -9 1 98.69 155 ILE B C 1
ATOM 3102 O O . ILE B 1 155 ? 2.016 -25.641 -7.902 1 98.69 155 ILE B O 1
ATOM 3106 N N . ARG B 1 156 ? 1.799 -26.281 -9.969 1 98.44 156 ARG B N 1
ATOM 3107 C CA . ARG B 1 156 ? 2.775 -27.344 -9.805 1 98.44 156 ARG B CA 1
ATOM 3108 C C . ARG B 1 156 ? 4.176 -26.875 -10.18 1 98.44 156 ARG B C 1
ATOM 3110 O O . ARG B 1 156 ? 5.168 -27.391 -9.656 1 98.44 156 ARG B O 1
ATOM 3117 N N . SER B 1 157 ? 4.242 -26 -11.164 1 98.56 157 SER B N 1
ATOM 3118 C CA . SER B 1 157 ? 5.496 -25.344 -11.516 1 98.56 157 SER B CA 1
ATOM 3119 C C . SER B 1 157 ? 5.25 -23.938 -12.062 1 98.56 157 SER B C 1
ATOM 3121 O O . SER B 1 157 ? 4.164 -23.641 -12.562 1 98.56 157 SER B O 1
ATOM 3123 N N . VAL B 1 158 ? 6.383 -23.109 -11.93 1 98.62 158 VAL B N 1
ATOM 3124 C CA . VAL B 1 158 ? 6.16 -21.719 -12.312 1 98.62 158 VAL B CA 1
ATOM 3125 C C . VAL B 1 158 ? 7.16 -21.312 -13.391 1 98.62 158 VAL B C 1
ATOM 3127 O O . VAL B 1 158 ? 8.25 -21.875 -13.477 1 98.62 158 VAL B O 1
ATOM 3130 N N . VAL B 1 159 ? 6.711 -20.484 -14.281 1 98.56 159 VAL B N 1
ATOM 3131 C CA . VAL B 1 159 ? 7.562 -19.594 -15.055 1 98.56 159 VAL B CA 1
ATOM 3132 C C . VAL B 1 159 ? 7.672 -18.25 -14.336 1 98.56 159 VAL B C 1
ATOM 3134 O O . VAL B 1 159 ? 6.707 -17.484 -14.289 1 98.56 159 VAL B O 1
ATOM 3137 N N . LEU B 1 160 ? 8.875 -17.984 -13.812 1 98.06 160 LEU B N 1
ATOM 3138 C CA . LEU B 1 160 ? 9.023 -16.875 -12.875 1 98.06 160 LEU B CA 1
ATOM 3139 C C . LEU B 1 160 ? 9.422 -15.602 -13.602 1 98.06 160 LEU B C 1
ATOM 3141 O O . LEU B 1 160 ? 10.438 -15.57 -14.297 1 98.06 160 LEU B O 1
ATOM 3145 N N . LEU B 1 161 ? 8.625 -14.609 -13.461 1 97 161 LEU B N 1
ATOM 3146 C CA . LEU B 1 161 ? 8.898 -13.281 -14.008 1 97 161 LEU B CA 1
ATOM 3147 C C . LEU B 1 161 ? 9.766 -12.469 -13.062 1 97 161 LEU B C 1
ATOM 3149 O O . LEU B 1 161 ? 9.266 -11.883 -12.102 1 97 161 LEU B O 1
ATOM 3153 N N . THR B 1 162 ? 11.094 -12.438 -13.281 1 93.94 162 THR B N 1
ATOM 3154 C CA . THR B 1 162 ? 12.016 -11.742 -12.391 1 93.94 162 THR B CA 1
ATOM 3155 C C . THR B 1 162 ? 13.359 -11.516 -13.078 1 93.94 162 THR B C 1
ATOM 3157 O O . THR B 1 162 ? 13.711 -12.234 -14.008 1 93.94 162 THR B O 1
ATOM 3160 N N . ASN B 1 163 ? 14.008 -10.477 -12.609 1 86.44 163 ASN B N 1
ATOM 3161 C CA . ASN B 1 163 ? 15.406 -10.297 -13.008 1 86.44 163 ASN B CA 1
ATOM 3162 C C . ASN B 1 163 ? 16.359 -10.711 -11.891 1 86.44 163 ASN B C 1
ATOM 3164 O O . ASN B 1 163 ? 17.578 -10.578 -12.031 1 86.44 163 ASN B O 1
ATOM 3168 N N . ASN B 1 164 ? 15.75 -11.211 -10.797 1 85.38 164 ASN B N 1
ATOM 3169 C CA . ASN B 1 164 ? 16.531 -11.578 -9.617 1 85.38 164 ASN B CA 1
ATOM 3170 C C . ASN B 1 164 ? 16.719 -13.094 -9.523 1 85.38 164 ASN B C 1
ATOM 3172 O O . ASN B 1 164 ? 15.812 -13.812 -9.125 1 85.38 164 ASN B O 1
ATOM 3176 N N . PRO B 1 165 ? 17.953 -13.57 -9.812 1 86.94 165 PRO B N 1
ATOM 3177 C CA . PRO B 1 165 ? 18.172 -15.016 -9.75 1 86.94 165 PRO B CA 1
ATOM 3178 C C . PRO B 1 165 ? 18 -15.578 -8.344 1 86.94 165 PRO B C 1
ATOM 3180 O O . PRO B 1 165 ? 17.656 -16.75 -8.188 1 86.94 165 PRO B O 1
ATOM 3183 N N . LEU B 1 166 ? 18.172 -14.727 -7.363 1 87.5 166 LEU B N 1
ATOM 3184 C CA . LEU B 1 166 ? 18.031 -15.188 -5.984 1 87.5 166 LEU B CA 1
ATOM 3185 C C . LEU B 1 166 ? 16.594 -15.578 -5.684 1 87.5 166 LEU B C 1
ATOM 3187 O O . LEU B 1 166 ? 16.344 -16.453 -4.844 1 87.5 166 LEU B O 1
ATOM 3191 N N . LYS B 1 167 ? 15.734 -14.984 -6.379 1 91.81 167 LYS B N 1
ATOM 3192 C CA . LYS B 1 167 ? 14.328 -15.344 -6.188 1 91.81 167 LYS B CA 1
ATOM 3193 C C . LYS B 1 167 ? 14.047 -16.75 -6.711 1 91.81 167 LYS B C 1
ATOM 3195 O O . LYS B 1 167 ? 13.211 -17.469 -6.16 1 91.81 167 LYS B O 1
ATOM 3200 N N . VAL B 1 168 ? 14.695 -17.109 -7.754 1 93.19 168 VAL B N 1
ATOM 3201 C CA . VAL B 1 168 ? 14.547 -18.453 -8.297 1 93.19 168 VAL B CA 1
ATOM 3202 C C . VAL B 1 168 ? 15.008 -19.469 -7.258 1 93.19 168 VAL B C 1
ATOM 3204 O O . VAL B 1 168 ? 14.281 -20.422 -6.949 1 93.19 168 VAL B O 1
ATOM 3207 N N . GLN B 1 169 ? 16.125 -19.156 -6.699 1 93.69 169 GLN B N 1
ATOM 3208 C CA . GLN B 1 169 ? 16.688 -20.047 -5.699 1 93.69 169 GLN B CA 1
ATOM 3209 C C . GLN B 1 169 ? 15.805 -20.125 -4.457 1 93.69 169 GLN B C 1
ATOM 3211 O O . GLN B 1 169 ? 15.609 -21.203 -3.887 1 93.69 169 GLN B O 1
ATOM 3216 N N . ALA B 1 170 ? 15.305 -19.016 -4.086 1 94.12 170 ALA B N 1
ATOM 3217 C CA . ALA B 1 170 ? 14.477 -18.938 -2.885 1 94.12 170 ALA B CA 1
ATOM 3218 C C . ALA B 1 170 ? 13.203 -19.766 -3.045 1 94.12 170 ALA B C 1
ATOM 3220 O O . ALA B 1 170 ? 12.805 -20.484 -2.131 1 94.12 170 ALA B O 1
ATOM 3221 N N . LEU B 1 171 ? 12.609 -19.703 -4.18 1 96.25 171 LEU B N 1
ATOM 3222 C CA . LEU B 1 171 ? 11.391 -20.453 -4.418 1 96.25 171 LEU B CA 1
ATOM 3223 C C . LEU B 1 171 ? 11.688 -21.953 -4.48 1 96.25 171 LEU B C 1
ATOM 3225 O O . LEU B 1 171 ? 10.945 -22.766 -3.914 1 96.25 171 LEU B O 1
ATOM 3229 N N . ARG B 1 172 ? 12.742 -22.297 -5.121 1 96.5 172 ARG B N 1
ATOM 3230 C CA . ARG B 1 172 ? 13.125 -23.703 -5.191 1 96.5 172 ARG B CA 1
ATOM 3231 C C . ARG B 1 172 ? 13.398 -24.266 -3.801 1 96.5 172 ARG B C 1
ATOM 3233 O O . ARG B 1 172 ? 13.031 -25.406 -3.504 1 96.5 172 ARG B O 1
ATOM 3240 N N . ALA B 1 173 ? 14.031 -23.422 -3.037 1 95.94 173 ALA B N 1
ATOM 3241 C CA . ALA B 1 173 ? 14.359 -23.844 -1.677 1 95.94 173 ALA B CA 1
ATOM 3242 C C . ALA B 1 173 ? 13.094 -24.125 -0.873 1 95.94 173 ALA B C 1
ATOM 3244 O O . ALA B 1 173 ? 13.109 -24.922 0.067 1 95.94 173 ALA B O 1
ATOM 3245 N N . GLU B 1 174 ? 12.016 -23.5 -1.268 1 96.12 174 GLU B N 1
ATOM 3246 C CA . GLU B 1 174 ? 10.742 -23.719 -0.589 1 96.12 174 GLU B CA 1
ATOM 3247 C C . GLU B 1 174 ? 9.969 -24.859 -1.225 1 96.12 174 GLU B C 1
ATOM 3249 O O . GLU B 1 174 ? 8.812 -25.125 -0.862 1 96.12 174 GLU B O 1
ATOM 3254 N N . GLY B 1 175 ? 10.523 -25.469 -2.238 1 96.44 175 GLY B N 1
ATOM 3255 C CA . GLY B 1 175 ? 9.914 -26.641 -2.85 1 96.44 175 GLY B CA 1
ATOM 3256 C C . GLY B 1 175 ? 9.086 -26.312 -4.078 1 96.44 175 GLY B C 1
ATOM 3257 O O . GLY B 1 175 ? 8.352 -27.156 -4.582 1 96.44 175 GLY B O 1
ATOM 3258 N N . VAL B 1 176 ? 9.18 -25.125 -4.57 1 97.5 176 VAL B N 1
ATOM 3259 C CA . VAL B 1 176 ? 8.43 -24.734 -5.758 1 97.5 176 VAL B CA 1
ATOM 3260 C C . VAL B 1 176 ? 9.289 -24.938 -7.004 1 97.5 176 VAL B C 1
ATOM 3262 O O . VAL B 1 176 ? 10.305 -24.281 -7.188 1 97.5 176 VAL B O 1
ATOM 3265 N N . PRO B 1 177 ? 8.867 -25.859 -7.859 1 97.94 177 PRO B N 1
ATOM 3266 C CA . PRO B 1 177 ? 9.617 -26.016 -9.109 1 97.94 177 PRO B CA 1
ATOM 3267 C C . PRO B 1 177 ? 9.523 -24.781 -10.008 1 97.94 177 PRO B C 1
ATOM 3269 O O . PRO B 1 177 ? 8.43 -24.281 -10.289 1 97.94 177 PRO B O 1
ATOM 3272 N N . VAL B 1 178 ? 10.633 -24.297 -10.367 1 97.94 178 VAL B N 1
ATOM 3273 C CA . VAL B 1 178 ? 10.719 -23.203 -11.32 1 97.94 178 VAL B CA 1
ATOM 3274 C C . VAL B 1 178 ? 11.188 -23.719 -12.672 1 97.94 178 VAL B C 1
ATOM 3276 O O . VAL B 1 178 ? 12.344 -24.125 -12.82 1 97.94 178 VAL B O 1
ATOM 3279 N N . ALA B 1 179 ? 10.312 -23.703 -13.633 1 97.81 179 ALA B N 1
ATOM 3280 C CA . ALA B 1 179 ? 10.609 -24.234 -14.961 1 97.81 179 ALA B CA 1
ATOM 3281 C C . ALA B 1 179 ? 11.586 -23.344 -15.711 1 97.81 179 ALA B C 1
ATOM 3283 O O . ALA B 1 179 ? 12.516 -23.812 -16.359 1 97.81 179 ALA B O 1
ATOM 3284 N N . ARG B 1 180 ? 11.305 -22.047 -15.68 1 95.19 180 ARG B N 1
ATOM 3285 C CA . ARG B 1 180 ? 12.195 -21.062 -16.281 1 95.19 180 ARG B CA 1
ATOM 3286 C C . ARG B 1 180 ? 11.922 -19.672 -15.734 1 95.19 180 ARG B C 1
ATOM 3288 O O . ARG B 1 180 ? 10.914 -19.438 -15.062 1 95.19 180 ARG B O 1
ATOM 3295 N N . ARG B 1 181 ? 12.891 -18.828 -16.016 1 94.44 181 ARG B N 1
ATOM 3296 C CA . ARG B 1 181 ? 12.789 -17.406 -15.68 1 94.44 181 ARG B CA 1
ATOM 3297 C C . ARG B 1 181 ? 12.539 -16.562 -16.922 1 94.44 181 ARG B C 1
ATOM 3299 O O . ARG B 1 181 ? 13.117 -16.828 -17.984 1 94.44 181 ARG B O 1
ATOM 3306 N N . VAL B 1 182 ? 11.688 -15.617 -16.844 1 93.88 182 VAL B N 1
ATOM 3307 C CA . VAL B 1 182 ? 11.484 -14.633 -17.891 1 93.88 182 VAL B CA 1
ATOM 3308 C C . VAL B 1 182 ? 11.828 -13.234 -17.359 1 93.88 182 VAL B C 1
ATOM 3310 O O . VAL B 1 182 ? 11.531 -12.914 -16.219 1 93.88 182 VAL B O 1
ATOM 3313 N N . SER B 1 183 ? 12.367 -12.43 -18.188 1 88.62 183 SER B N 1
ATOM 3314 C CA . SER B 1 183 ? 12.852 -11.117 -17.781 1 88.62 183 SER B CA 1
ATOM 3315 C C . SER B 1 183 ? 11.703 -10.164 -17.484 1 88.62 183 SER B C 1
ATOM 3317 O O . SER B 1 183 ? 10.672 -10.195 -18.156 1 88.62 183 SER B O 1
ATOM 3319 N N . ALA B 1 184 ? 11.93 -9.328 -16.5 1 85.12 184 ALA B N 1
ATOM 3320 C CA . ALA B 1 184 ? 11.016 -8.242 -16.141 1 85.12 184 ALA B CA 1
ATOM 3321 C C . ALA B 1 184 ? 11.703 -6.887 -16.266 1 85.12 184 ALA B C 1
ATOM 3323 O O . ALA B 1 184 ? 11.82 -6.145 -15.297 1 85.12 184 ALA B O 1
ATOM 3324 N N . PHE B 1 185 ? 12.086 -6.516 -17.375 1 77.62 185 PHE B N 1
ATOM 3325 C CA . PHE B 1 185 ? 12.891 -5.316 -17.562 1 77.62 185 PHE B CA 1
ATOM 3326 C C . PHE B 1 185 ? 12.008 -4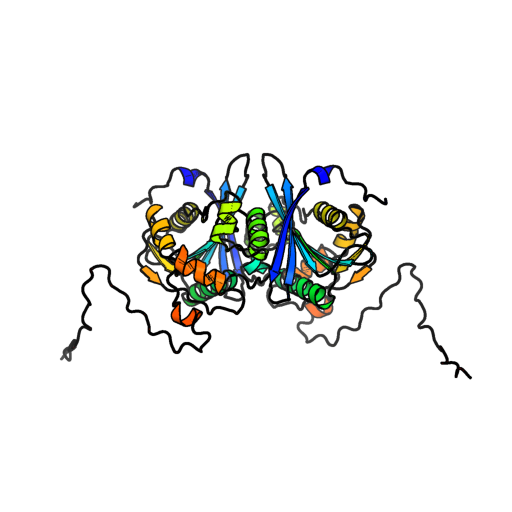.07 -17.547 1 77.62 185 PHE B C 1
ATOM 3328 O O . PHE B 1 185 ? 10.953 -4.043 -18.172 1 77.62 185 PHE B O 1
ATOM 3335 N N . VAL B 1 186 ? 12.406 -3.115 -16.766 1 81.75 186 VAL B N 1
ATOM 3336 C CA . VAL B 1 186 ? 11.805 -1.787 -16.734 1 81.75 186 VAL B CA 1
ATOM 3337 C C . VAL B 1 186 ? 12.883 -0.723 -16.922 1 81.75 186 VAL B C 1
ATOM 3339 O O . VAL B 1 186 ? 13.984 -0.84 -16.391 1 81.75 186 VAL B O 1
ATOM 3342 N N . GLU B 1 187 ? 12.586 0.333 -17.703 1 78.31 187 GLU B N 1
ATOM 3343 C CA . GLU B 1 187 ? 13.539 1.406 -17.969 1 78.31 187 GLU B CA 1
ATOM 3344 C C . GLU B 1 187 ? 13.797 2.23 -16.719 1 78.31 187 GLU B C 1
ATOM 3346 O O . GLU B 1 187 ? 12.867 2.596 -16 1 78.31 187 GLU B O 1
ATOM 3351 N N . PRO B 1 188 ? 15.094 2.502 -16.469 1 78.44 188 PRO B N 1
ATOM 3352 C CA . PRO B 1 188 ? 15.43 3.326 -15.305 1 78.44 188 PRO B CA 1
ATOM 3353 C C . PRO B 1 188 ? 15 4.781 -15.469 1 78.44 188 PRO B C 1
ATOM 3355 O O . PRO B 1 188 ? 14.711 5.223 -16.594 1 78.44 188 PRO B O 1
ATOM 3358 N N . ASN B 1 189 ? 14.82 5.5 -14.336 1 77.31 189 ASN B N 1
ATOM 3359 C CA . ASN B 1 189 ? 14.617 6.945 -14.336 1 77.31 189 ASN B CA 1
ATOM 3360 C C . ASN B 1 189 ? 15.789 7.676 -13.695 1 77.31 189 ASN B C 1
ATOM 3362 O O . ASN B 1 189 ? 16.797 7.055 -13.336 1 77.31 189 ASN B O 1
ATOM 3366 N N . GLU B 1 190 ? 15.719 8.961 -13.555 1 75.69 190 GLU B N 1
ATOM 3367 C CA . GLU B 1 190 ? 16.844 9.789 -13.117 1 75.69 190 GLU B CA 1
ATOM 3368 C C . GLU B 1 190 ? 17.156 9.562 -11.641 1 75.69 190 GLU B C 1
ATOM 3370 O O . GLU B 1 190 ? 18.281 9.82 -11.195 1 75.69 190 GLU B O 1
ATOM 3375 N N . HIS B 1 191 ? 16.219 9.062 -10.898 1 77.5 191 HIS B N 1
ATOM 3376 C CA . HIS B 1 191 ? 16.391 9 -9.445 1 77.5 191 HIS B CA 1
ATOM 3377 C C . HIS B 1 191 ? 16.75 7.59 -9 1 77.5 191 HIS B C 1
ATOM 3379 O O . HIS B 1 191 ? 17.203 7.391 -7.871 1 77.5 191 HIS B O 1
ATOM 3385 N N . ASN B 1 192 ? 16.578 6.617 -9.859 1 76.25 192 ASN B N 1
ATOM 3386 C CA . ASN B 1 192 ? 16.688 5.266 -9.32 1 76.25 192 ASN B CA 1
ATOM 3387 C C . ASN B 1 192 ? 17.906 4.531 -9.867 1 76.25 192 ASN B C 1
ATOM 3389 O O . ASN B 1 192 ? 18 3.307 -9.766 1 76.25 192 ASN B O 1
ATOM 3393 N N . ARG B 1 193 ? 18.797 5.234 -10.398 1 72.62 193 ARG B N 1
ATOM 3394 C CA . ARG B 1 193 ? 20 4.617 -10.961 1 72.62 193 ARG B CA 1
ATOM 3395 C C . ARG B 1 193 ? 20.828 3.945 -9.875 1 72.62 193 ARG B C 1
ATOM 3397 O O . ARG B 1 193 ? 21.281 2.809 -10.039 1 72.62 193 ARG B O 1
ATOM 3404 N N . GLY B 1 194 ? 21.078 4.77 -8.805 1 69.62 194 GLY B N 1
ATOM 3405 C CA . GLY B 1 194 ? 21.844 4.195 -7.707 1 69.62 194 GLY B CA 1
ATOM 3406 C C . GLY B 1 194 ? 21.203 2.938 -7.137 1 69.62 194 GLY B C 1
ATOM 3407 O O . GLY B 1 194 ? 21.906 1.961 -6.852 1 69.62 194 GLY B O 1
ATOM 3408 N N . TYR B 1 195 ? 20 3.045 -7.039 1 73.31 195 TYR B N 1
ATOM 3409 C CA . TYR B 1 195 ? 19.25 1.893 -6.555 1 73.31 195 TYR B CA 1
ATOM 3410 C C . TYR B 1 195 ? 19.406 0.704 -7.496 1 73.31 195 TYR B C 1
ATOM 3412 O O . TYR B 1 195 ? 19.656 -0.419 -7.051 1 73.31 195 TYR B O 1
ATOM 3420 N N . LEU B 1 196 ? 19.328 0.886 -8.719 1 74.25 196 LEU B N 1
ATOM 3421 C CA . LEU B 1 196 ? 19.406 -0.17 -9.719 1 74.25 196 LEU B CA 1
ATOM 3422 C C . LEU B 1 196 ? 20.812 -0.73 -9.812 1 74.25 196 LEU B C 1
ATOM 3424 O O . LEU B 1 196 ? 21 -1.931 -10.023 1 74.25 196 LEU B O 1
ATOM 3428 N N . ILE B 1 197 ? 21.719 0.113 -9.602 1 71.19 197 ILE B N 1
ATOM 3429 C CA . ILE B 1 197 ? 23.109 -0.327 -9.586 1 71.19 197 ILE B CA 1
ATOM 3430 C C . ILE B 1 197 ? 23.344 -1.239 -8.391 1 71.19 197 ILE B C 1
ATOM 3432 O O . ILE B 1 197 ? 23.969 -2.299 -8.516 1 71.19 197 ILE B O 1
ATOM 3436 N N . ALA B 1 198 ? 22.766 -0.82 -7.27 1 73.31 198 ALA B N 1
ATOM 3437 C CA . ALA B 1 198 ? 22.906 -1.646 -6.074 1 73.31 198 ALA B CA 1
ATOM 3438 C C . ALA B 1 198 ? 22.234 -3.004 -6.262 1 73.31 198 ALA B C 1
ATOM 3440 O O . ALA B 1 198 ? 22.781 -4.031 -5.844 1 73.31 198 ALA B O 1
ATOM 3441 N N . LYS B 1 199 ? 21.141 -2.998 -6.855 1 72.69 199 LYS B N 1
ATOM 3442 C CA . LYS B 1 199 ? 20.438 -4.238 -7.145 1 72.69 199 LYS B CA 1
ATOM 3443 C C . LYS B 1 199 ? 21.281 -5.172 -8.008 1 72.69 199 LYS B C 1
ATOM 3445 O O . LYS B 1 199 ? 21.297 -6.383 -7.777 1 72.69 199 LYS B O 1
ATOM 3450 N N . THR B 1 200 ? 21.922 -4.605 -8.938 1 69 200 THR B N 1
ATOM 3451 C CA . THR B 1 200 ? 22.703 -5.395 -9.891 1 69 200 THR B CA 1
ATOM 3452 C C . THR B 1 200 ? 24.031 -5.836 -9.266 1 69 200 THR B C 1
ATOM 3454 O O . THR B 1 200 ? 24.344 -7.023 -9.258 1 69 200 THR B O 1
ATOM 3457 N N . ARG B 1 201 ? 24.672 -4.961 -8.602 1 67.56 201 ARG B N 1
ATOM 3458 C CA . ARG B 1 201 ? 26.047 -5.215 -8.164 1 67.56 201 ARG B CA 1
ATOM 3459 C C . ARG B 1 201 ? 26.078 -5.949 -6.832 1 67.56 201 ARG B C 1
ATOM 3461 O O . ARG B 1 201 ? 26.938 -6.801 -6.602 1 67.56 201 ARG B O 1
ATOM 3468 N N . ARG B 1 202 ? 25.031 -5.609 -6.133 1 68 202 ARG B N 1
ATOM 3469 C CA . ARG B 1 202 ? 25.156 -6.078 -4.758 1 68 202 ARG B CA 1
ATOM 3470 C C . ARG B 1 202 ? 24.156 -7.203 -4.473 1 68 202 ARG B C 1
ATOM 3472 O O . ARG B 1 202 ? 24.359 -7.98 -3.533 1 68 202 ARG B O 1
ATOM 3479 N N . MET B 1 203 ? 23.234 -7.266 -5.445 1 67.56 203 MET B N 1
ATOM 3480 C CA . MET B 1 203 ? 22.203 -8.258 -5.145 1 67.56 203 MET B CA 1
ATOM 3481 C C . MET B 1 203 ? 22.047 -9.242 -6.293 1 67.56 203 MET B C 1
ATOM 3483 O O . MET B 1 203 ? 21.125 -10.07 -6.281 1 67.56 203 MET B O 1
ATOM 3487 N N . GLY B 1 204 ? 22.875 -9.109 -7.258 1 68.12 204 GLY B N 1
ATOM 3488 C CA . GLY B 1 204 ? 22.984 -10.125 -8.297 1 68.12 204 GLY B CA 1
ATOM 3489 C C . GLY B 1 204 ? 21.875 -10.039 -9.328 1 68.12 204 GLY B C 1
ATOM 3490 O O . GLY B 1 204 ? 21.625 -11.008 -10.055 1 68.12 204 GLY B O 1
ATOM 3491 N N . HIS B 1 205 ? 21.188 -8.844 -9.336 1 74.5 205 HIS B N 1
ATOM 3492 C CA . HIS B 1 205 ? 20.125 -8.711 -10.32 1 74.5 205 HIS B CA 1
ATOM 3493 C C . HIS B 1 205 ? 20.672 -8.609 -11.734 1 74.5 205 HIS B C 1
ATOM 3495 O O . HIS B 1 205 ? 21.719 -7.977 -11.953 1 74.5 205 HIS B O 1
ATOM 3501 N N . HIS B 1 206 ? 20.078 -9.352 -12.648 1 66.25 206 HIS B N 1
ATOM 3502 C CA . HIS B 1 206 ? 20.484 -9.32 -14.047 1 66.25 206 HIS B CA 1
ATOM 3503 C C . HIS B 1 206 ? 19.859 -8.133 -14.773 1 66.25 206 HIS B C 1
ATOM 3505 O O . HIS B 1 206 ? 18.734 -8.242 -15.289 1 66.25 206 HIS B O 1
ATOM 3511 N N . LEU B 1 207 ? 20.422 -6.957 -14.641 1 69.12 207 LEU B N 1
ATOM 3512 C CA . LEU B 1 207 ? 20.016 -5.762 -15.367 1 69.12 207 LEU B CA 1
ATOM 3513 C C . LEU B 1 207 ? 21.094 -5.32 -16.344 1 69.12 207 LEU B C 1
ATOM 3515 O O . LEU B 1 207 ? 22.297 -5.492 -16.078 1 69.12 207 LEU B O 1
ATOM 3519 N N . ASP B 1 208 ? 20.766 -5.098 -17.594 1 52.53 208 ASP B N 1
ATOM 3520 C CA . ASP B 1 208 ? 21.734 -4.582 -18.547 1 52.53 208 ASP B CA 1
ATOM 3521 C C . ASP B 1 208 ? 22.312 -3.246 -18.078 1 52.53 208 ASP B C 1
ATOM 3523 O O . ASP B 1 208 ? 21.656 -2.207 -18.203 1 52.53 208 ASP B O 1
ATOM 3527 N N . ILE B 1 209 ? 23.375 -3.322 -17.359 1 53.44 209 ILE B N 1
ATOM 3528 C CA . ILE B 1 209 ? 24.031 -2.18 -16.75 1 53.44 209 ILE B CA 1
ATOM 3529 C C . ILE B 1 209 ? 24.484 -1.194 -17.828 1 53.44 209 ILE B C 1
ATOM 3531 O O . ILE B 1 209 ? 24.578 0.009 -17.578 1 53.44 209 ILE B O 1
ATOM 3535 N N . ALA B 1 210 ? 24.969 -1.793 -18.922 1 46.19 210 ALA B N 1
ATOM 3536 C CA . ALA B 1 210 ? 25.422 -0.88 -19.969 1 46.19 210 ALA B CA 1
ATOM 3537 C C . ALA B 1 210 ? 24.344 0.147 -20.312 1 46.19 210 ALA B C 1
ATOM 3539 O O . ALA B 1 210 ? 24.641 1.315 -20.562 1 46.19 210 ALA B O 1
ATOM 3540 N N . ALA B 1 211 ? 23.156 -0.251 -20.266 1 45.44 211 ALA B N 1
ATOM 3541 C CA . ALA B 1 211 ? 22.031 0.657 -20.531 1 45.44 211 ALA B CA 1
ATOM 3542 C C . ALA B 1 211 ? 21.828 1.631 -19.375 1 45.44 211 ALA B C 1
ATOM 3544 O O . ALA B 1 211 ? 21.328 2.74 -19.578 1 45.44 211 ALA B O 1
ATOM 3545 N N . LEU B 1 212 ? 22.266 1.231 -18.203 1 52.81 212 LEU B N 1
ATOM 3546 C CA . LEU B 1 212 ? 22.062 2.045 -17 1 52.81 212 LEU B CA 1
ATOM 3547 C C . LEU B 1 212 ? 23.094 3.168 -16.938 1 52.81 212 LEU B C 1
ATOM 3549 O O . LEU B 1 212 ? 22.797 4.258 -16.438 1 52.81 212 LEU B O 1
ATOM 3553 N N . VAL B 1 213 ? 24.344 2.859 -17.312 1 44.88 213 VAL B N 1
ATOM 3554 C CA . VAL B 1 213 ? 25.422 3.838 -17.203 1 44.88 213 VAL B CA 1
ATOM 3555 C C . VAL B 1 213 ? 25.375 4.797 -18.391 1 44.88 213 VAL B C 1
ATOM 3557 O O . VAL B 1 213 ? 25.922 5.902 -18.328 1 44.88 213 VAL B O 1
ATOM 3560 N N . ALA B 1 214 ? 25.266 4.188 -19.641 1 38.12 214 ALA B N 1
ATOM 3561 C CA . ALA B 1 214 ? 25.531 5.012 -20.812 1 38.12 214 ALA B CA 1
ATOM 3562 C C . ALA B 1 214 ? 24.453 6.082 -21 1 38.12 214 ALA B C 1
ATOM 3564 O O . ALA B 1 214 ? 24.625 7.02 -21.781 1 38.12 214 ALA B O 1
ATOM 3565 N N . GLY B 1 215 ? 23.906 6.699 -19.953 1 36.59 215 GLY B N 1
ATOM 3566 C CA . GLY B 1 215 ? 22.938 7.762 -20.203 1 36.59 215 GLY B CA 1
ATOM 3567 C C . GLY B 1 215 ? 22.391 7.734 -21.625 1 36.59 215 GLY B C 1
ATOM 3568 O O . GLY B 1 215 ? 21.641 8.633 -22.016 1 36.59 215 GLY B O 1
ATOM 3569 N N . ASP B 1 216 ? 23.062 7.164 -22.672 1 32.5 216 ASP B N 1
ATOM 3570 C CA . ASP B 1 216 ? 22.734 7.152 -24.109 1 32.5 216 ASP B CA 1
ATOM 3571 C C . ASP B 1 216 ? 21.641 6.141 -24.406 1 32.5 216 ASP B C 1
ATOM 3573 O O . ASP B 1 216 ? 21.484 5.152 -23.688 1 32.5 216 ASP B O 1
ATOM 3577 N N . HIS B 1 217 ? 20.688 6.387 -25.406 1 34 217 HIS B N 1
ATOM 3578 C CA . HIS B 1 217 ? 19.547 5.648 -25.938 1 34 217 HIS B CA 1
ATOM 3579 C C . HIS B 1 217 ? 19.922 4.199 -26.234 1 34 217 HIS B C 1
ATOM 3581 O O . HIS B 1 217 ? 20.812 3.938 -27.047 1 34 217 HIS B O 1
ATOM 3587 N N . VAL B 1 218 ? 19.984 3.369 -25.453 1 34.44 218 VAL B N 1
ATOM 3588 C CA . VAL B 1 218 ? 20.25 1.961 -25.719 1 34.44 218 VAL B CA 1
ATOM 3589 C C . VAL B 1 218 ? 19.391 1.476 -26.875 1 34.44 218 VAL B C 1
ATOM 3591 O O . VAL B 1 218 ? 18.188 1.78 -26.938 1 34.44 218 VAL B O 1
ATOM 3594 N N . GLY B 1 219 ? 19.969 1.088 -28 1 28.94 219 GLY B N 1
ATOM 3595 C CA . GLY B 1 219 ? 19.328 0.389 -29.109 1 28.94 219 GLY B CA 1
ATOM 3596 C C . GLY B 1 219 ? 18.562 -0.84 -28.672 1 28.94 219 GLY B C 1
ATOM 3597 O O . GLY B 1 219 ? 18.625 -1.236 -27.5 1 28.94 219 GLY B O 1
ATOM 3598 N N . PRO B 1 220 ? 17.828 -1.544 -29.531 1 28.39 220 PRO B N 1
ATOM 3599 C CA . PRO B 1 220 ? 16.938 -2.684 -29.297 1 28.39 220 PRO B CA 1
ATOM 3600 C C . PRO B 1 220 ? 17.625 -3.83 -28.562 1 28.39 220 PRO B C 1
ATOM 3602 O O . PRO B 1 220 ? 18.797 -4.117 -28.797 1 28.39 220 PRO B O 1
ATOM 3605 N N . ILE B 1 221 ? 17.312 -4.016 -27.359 1 34.19 221 ILE B N 1
ATOM 3606 C CA . ILE B 1 221 ? 17.797 -5.152 -26.594 1 34.19 221 ILE B CA 1
ATOM 3607 C C . ILE B 1 221 ? 17.703 -6.426 -27.422 1 34.19 221 ILE B C 1
ATOM 3609 O O . ILE B 1 221 ? 16.625 -6.75 -27.953 1 34.19 221 ILE B O 1
ATOM 3613 N N . GLU B 1 222 ? 18.797 -6.934 -27.969 1 29.67 222 GLU B N 1
ATOM 3614 C CA . GLU B 1 222 ? 18.781 -8.25 -28.594 1 29.67 222 GLU B CA 1
ATOM 3615 C C . GLU B 1 222 ? 18.234 -9.312 -27.641 1 29.67 222 GLU B C 1
ATOM 3617 O O . GLU B 1 222 ? 18.484 -9.25 -26.438 1 29.67 222 GLU B O 1
ATOM 3622 N N . PRO B 1 223 ? 17.266 -10.07 -28.031 1 29.22 223 PRO B N 1
ATOM 3623 C CA . PRO B 1 223 ? 16.703 -11.18 -27.266 1 29.22 223 PRO B CA 1
ATOM 3624 C C . PRO B 1 223 ? 17.766 -12.07 -26.625 1 29.22 223 PRO B C 1
ATOM 3626 O O . PRO B 1 223 ? 18.688 -12.523 -27.312 1 29.22 223 PRO B O 1
ATOM 3629 N N . MET B 1 224 ? 18.172 -11.781 -25.453 1 33.03 224 MET B N 1
ATOM 3630 C CA . MET B 1 224 ? 19.141 -12.703 -24.875 1 33.03 224 MET B CA 1
ATOM 3631 C C . MET B 1 224 ? 18.734 -14.148 -25.109 1 33.03 224 MET B C 1
ATOM 3633 O O . MET B 1 224 ? 17.578 -14.523 -24.859 1 33.03 224 MET B O 1
ATOM 3637 N N . MET B 1 225 ? 19.5 -14.945 -25.781 1 29.14 225 MET B N 1
ATOM 3638 C CA . MET B 1 225 ? 19.406 -16.375 -26.078 1 29.14 225 MET B CA 1
ATOM 3639 C C . MET B 1 225 ? 19.109 -17.172 -24.812 1 29.14 225 MET B C 1
ATOM 3641 O O . MET B 1 225 ? 19.625 -16.844 -23.734 1 29.14 225 MET B O 1
ATOM 3645 N N . THR B 1 226 ? 17.953 -17.844 -24.812 1 31.25 226 THR B N 1
ATOM 3646 C CA . THR B 1 226 ? 17.438 -18.812 -23.844 1 31.25 226 THR B CA 1
ATOM 3647 C C . THR B 1 226 ? 18.469 -19.891 -23.562 1 31.25 226 THR B C 1
ATOM 3649 O O . THR B 1 226 ? 18.969 -20.562 -24.469 1 31.25 226 THR B O 1
ATOM 3652 N N . GLU B 1 227 ? 19.438 -19.734 -22.75 1 31.19 227 GLU B N 1
ATOM 3653 C CA . GLU B 1 227 ? 20.359 -20.828 -22.438 1 31.19 227 GLU B CA 1
ATOM 3654 C C . GLU B 1 227 ? 19.609 -22.031 -21.859 1 31.19 227 GLU B C 1
ATOM 3656 O O . GLU B 1 227 ? 18.781 -21.875 -20.969 1 31.19 227 GLU B O 1
ATOM 3661 N N . THR B 1 228 ? 19.469 -23.188 -22.656 1 31.78 228 THR B N 1
ATOM 3662 C CA . THR B 1 228 ? 18.953 -24.469 -22.188 1 31.78 228 THR B CA 1
ATOM 3663 C C . THR B 1 228 ? 19.672 -24.922 -20.922 1 31.78 228 THR B C 1
ATOM 3665 O O . THR B 1 228 ? 20.781 -24.453 -20.625 1 31.78 228 THR B O 1
ATOM 3668 N N . ALA B 1 229 ? 19.047 -25.719 -20.125 1 34.47 229 ALA B N 1
ATOM 3669 C CA . ALA B 1 229 ? 19.641 -26.234 -18.891 1 34.47 229 ALA B CA 1
ATOM 3670 C C . ALA B 1 229 ? 21.031 -26.812 -19.172 1 34.47 229 ALA B C 1
ATOM 3672 O O . ALA B 1 229 ? 21.938 -26.688 -18.344 1 34.47 229 ALA B O 1
ATOM 3673 N N . ASP B 1 230 ? 21.156 -27.828 -20.078 1 29.28 230 ASP B N 1
ATOM 3674 C CA . ASP B 1 230 ? 22.312 -28.703 -20.219 1 29.28 230 ASP B CA 1
ATOM 3675 C C . ASP B 1 230 ? 23.344 -28.094 -21.172 1 29.28 230 ASP B C 1
ATOM 3677 O O . ASP B 1 230 ? 23.141 -28.062 -22.391 1 29.28 230 ASP B O 1
ATOM 3681 N N . GLY B 1 231 ? 24.109 -26.984 -20.781 1 30.77 231 GLY B N 1
ATOM 3682 C CA . GLY B 1 231 ? 25.234 -26.219 -21.266 1 30.77 231 GLY B CA 1
ATOM 3683 C C . GLY B 1 231 ? 25.375 -26.25 -22.781 1 30.77 231 GLY B C 1
ATOM 3684 O O . GLY B 1 231 ? 26.359 -25.75 -23.328 1 30.77 231 GLY B O 1
ATOM 3685 N N . GLU B 1 232 ? 24.906 -27.312 -23.5 1 28.67 232 GLU B N 1
ATOM 3686 C CA . GLU B 1 232 ? 25.328 -27.469 -24.891 1 28.67 232 GLU B CA 1
ATOM 3687 C C . GLU B 1 232 ? 24.594 -26.484 -25.797 1 28.67 232 GLU B C 1
ATOM 3689 O O . GLU B 1 232 ? 23.391 -26.266 -25.656 1 28.67 232 GLU B O 1
ATOM 3694 N N . PRO B 1 233 ? 25.297 -25.594 -26.516 1 32.19 233 PRO B N 1
ATOM 3695 C CA . PRO B 1 233 ? 24.766 -24.641 -27.484 1 32.19 233 PRO B CA 1
ATOM 3696 C C . PRO B 1 233 ? 23.844 -25.297 -28.516 1 32.19 233 PRO B C 1
ATOM 3698 O O . PRO B 1 233 ? 24.188 -26.312 -29.109 1 32.19 233 PRO B O 1
ATOM 3701 N N . ILE B 1 234 ?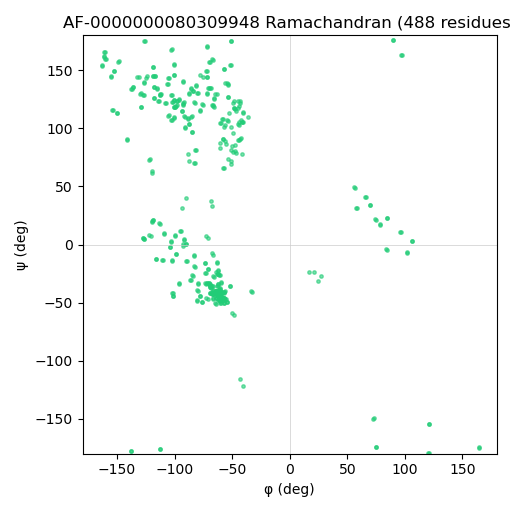 22.516 -25.5 -28.266 1 29.14 234 ILE B N 1
ATOM 3702 C CA . ILE B 1 234 ? 21.688 -26.203 -29.25 1 29.14 234 ILE B CA 1
ATOM 3703 C C . ILE B 1 234 ? 21.703 -25.453 -30.578 1 29.14 234 ILE B C 1
ATOM 3705 O O . ILE B 1 234 ? 21.406 -24.25 -30.609 1 29.14 234 ILE B O 1
ATOM 3709 N N . ALA B 1 235 ? 22.469 -26.016 -31.547 1 29.98 235 ALA B N 1
ATOM 3710 C CA . ALA B 1 235 ? 22.625 -25.594 -32.938 1 29.98 235 ALA B CA 1
ATOM 3711 C C . ALA B 1 235 ? 21.281 -25.359 -33.594 1 29.98 235 ALA B C 1
ATOM 3713 O O . ALA B 1 235 ? 20.312 -26.078 -33.344 1 29.98 235 ALA B O 1
ATOM 3714 N N . PRO B 1 236 ? 21.047 -24.172 -34.094 1 29.02 236 PRO B N 1
ATOM 3715 C CA . PRO B 1 236 ? 19.844 -23.828 -34.875 1 29.02 236 PRO B CA 1
ATOM 3716 C C . PRO B 1 236 ? 19.469 -24.906 -35.875 1 29.02 236 PRO B C 1
ATOM 3718 O O . PRO B 1 236 ? 20.344 -25.422 -36.594 1 29.02 236 PRO B O 1
ATOM 3721 N N . ASP B 1 237 ? 18.578 -25.875 -35.438 1 25.72 237 ASP B N 1
ATOM 3722 C CA . ASP B 1 237 ? 18.156 -26.953 -36.344 1 25.72 237 ASP B CA 1
ATOM 3723 C C . ASP B 1 237 ? 17.859 -26.406 -37.75 1 25.72 237 ASP B C 1
ATOM 3725 O O . ASP B 1 237 ? 17.141 -25.406 -37.875 1 25.72 237 ASP B O 1
ATOM 3729 N N . GLY B 1 238 ? 18.781 -26.719 -38.656 1 25.11 238 GLY B N 1
ATOM 3730 C CA . GLY B 1 238 ? 18.828 -26.422 -40.094 1 25.11 238 GLY B CA 1
ATOM 3731 C C . GLY B 1 238 ? 17.5 -26.641 -40.781 1 25.11 238 GLY B C 1
ATOM 3732 O O . GLY B 1 238 ? 16.5 -25.969 -40.469 1 25.11 238 GLY B O 1
ATOM 3733 N N . ASP B 1 239 ? 17.422 -27.562 -41.688 1 26.64 239 ASP B N 1
ATOM 3734 C CA . ASP B 1 239 ? 16.859 -27.703 -43.031 1 26.64 239 ASP B CA 1
ATOM 3735 C C . ASP B 1 239 ? 15.461 -28.297 -42.969 1 26.64 239 ASP B C 1
ATOM 3737 O O . ASP B 1 239 ? 15.289 -29.516 -43.094 1 26.64 239 ASP B O 1
ATOM 3741 N N . THR B 1 240 ? 14.602 -28.109 -41.969 1 23.11 240 THR B N 1
ATOM 3742 C CA . THR B 1 240 ? 13.422 -28.953 -42.156 1 23.11 240 THR B CA 1
ATOM 3743 C C . THR B 1 240 ? 12.711 -28.625 -43.438 1 23.11 240 THR B C 1
ATOM 3745 O O . THR B 1 240 ? 12.141 -27.531 -43.594 1 23.11 240 THR B O 1
ATOM 3748 N N . LYS B 1 241 ? 13.219 -29.219 -44.562 1 27.52 241 LYS B N 1
ATOM 3749 C CA . LYS B 1 241 ? 12.609 -29.312 -45.875 1 27.52 241 LYS B CA 1
ATOM 3750 C C . LYS B 1 241 ? 11.18 -29.844 -45.812 1 27.52 241 LYS B C 1
ATOM 3752 O O . LYS B 1 241 ? 10.938 -30.859 -45.156 1 27.52 241 LYS B O 1
ATOM 3757 N N . VAL B 1 242 ? 10.227 -28.922 -45.906 1 25.2 242 VAL B N 1
ATOM 3758 C CA . VAL B 1 242 ? 8.805 -29.125 -46.125 1 25.2 242 VAL B CA 1
ATOM 3759 C C . VAL B 1 242 ? 8.594 -30.219 -47.188 1 25.2 242 VAL B C 1
ATOM 3761 O O . VAL B 1 242 ? 9.047 -30.094 -48.312 1 25.2 242 VAL B O 1
ATOM 3764 N N . ARG B 1 243 ? 8.734 -31.484 -46.812 1 23.88 243 ARG B N 1
ATOM 3765 C CA . ARG B 1 243 ? 8.438 -32.531 -47.781 1 23.88 243 ARG B CA 1
ATOM 3766 C C . ARG B 1 243 ? 7.051 -32.344 -48.375 1 23.88 243 ARG B C 1
ATOM 3768 O O . ARG B 1 243 ? 6.07 -32.188 -47.656 1 23.88 243 ARG B O 1
ATOM 3775 N N . PRO B 1 244 ? 6.945 -32.031 -49.719 1 28.25 244 PRO B N 1
ATOM 3776 C CA . PRO B 1 244 ? 5.738 -31.891 -50.531 1 28.25 244 PRO B CA 1
ATOM 3777 C C . PRO B 1 244 ? 4.797 -33.094 -50.406 1 28.25 244 PRO B C 1
ATOM 3779 O O . PRO B 1 244 ? 5.211 -34.219 -50.625 1 28.25 244 PRO B O 1
ATOM 3782 N N . LEU B 1 245 ? 4.184 -33.156 -49.219 1 24.09 245 LEU B N 1
ATOM 3783 C CA . LEU B 1 245 ? 3.338 -34.344 -49.125 1 24.09 245 LEU B CA 1
ATOM 3784 C C . LEU B 1 245 ? 2.576 -34.594 -50.406 1 24.09 245 LEU B C 1
ATOM 3786 O O . LEU B 1 245 ? 1.909 -33.688 -50.938 1 24.09 245 LEU B O 1
ATOM 3790 N N . ARG B 1 246 ? 2.963 -35.594 -51.219 1 24.8 246 ARG B N 1
ATOM 3791 C CA . ARG B 1 246 ? 2.27 -36.219 -52.344 1 24.8 246 ARG B CA 1
ATOM 3792 C C . ARG B 1 246 ? 0.869 -36.656 -51.938 1 24.8 246 ARG B C 1
ATOM 3794 O O . ARG B 1 246 ? 0.667 -37.156 -50.812 1 24.8 246 ARG B O 1
#

Organism: NCBI:txid927083

Nearest PDB structures (foldseek):
  2bz1-assembly1_A-2  TM=9.519E-01  e=4.932E-23  Escherichia coli
  2bz0-assembly1_A  TM=9.463E-01  e=2.151E-20  Escherichia coli
  4rl4-assembly1_A  TM=8.972E-01  e=8.808E-18  Helicobacter pylori 26695
  4rl4-assembly1_B  TM=8.727E-01  e=3.084E-17  Helicobacter pylori 26695
  4i14-assembly1_A  TM=9.108E-01  e=7.772E-14  Mycobacterium tuberculosis H37Ra

Radius of gyration: 25.64 Å; Cα contacts (8 Å, |Δi|>4): 901; chains: 2; bounding box: 53×100×79 Å

Solvent-accessible surface area (backbone atoms only — not comparable to full-atom values): 27238 Å² total; per-residue (Å²): 128,88,66,62,74,73,56,79,80,53,77,34,54,41,86,69,29,47,25,78,44,51,25,84,65,44,70,27,42,38,34,29,32,37,31,55,63,46,57,63,52,9,72,45,69,29,37,38,42,29,25,64,80,46,58,36,68,62,28,39,31,27,80,41,64,37,44,60,55,29,39,64,60,37,29,39,54,56,60,60,35,61,47,49,52,49,47,50,44,51,29,46,73,66,48,39,14,31,38,37,39,36,73,34,27,54,47,40,65,28,61,50,52,40,32,42,29,46,37,39,31,75,73,70,37,52,72,68,58,22,27,50,76,70,73,40,74,90,65,59,66,81,49,58,65,57,36,48,49,32,58,74,57,41,35,63,23,24,28,35,47,42,44,42,59,62,55,56,52,49,35,43,74,50,61,36,47,68,76,45,75,39,80,58,85,72,84,81,56,94,60,18,49,66,48,52,47,44,40,31,74,73,59,57,27,70,61,74,50,68,52,67,68,54,80,49,87,64,72,84,78,71,80,75,77,80,76,63,89,72,84,62,82,79,71,81,80,72,80,79,75,76,71,78,81,125,130,88,66,64,75,73,55,80,79,52,76,35,54,42,85,68,29,49,26,78,44,51,26,84,66,43,70,27,42,38,34,29,34,36,30,56,64,46,57,63,52,10,73,44,69,29,36,38,42,30,23,65,80,44,56,37,68,62,27,39,32,29,82,40,65,36,44,61,55,30,38,66,61,37,29,38,54,56,61,59,34,63,48,49,52,47,48,50,44,52,28,47,72,65,48,38,13,31,39,38,41,37,74,34,27,54,46,39,65,29,62,52,52,39,32,42,28,48,36,41,32,75,72,71,37,52,72,67,56,23,27,48,75,69,73,40,73,90,66,58,66,80,49,58,66,57,38,48,50,31,57,75,57,41,35,62,23,25,29,34,49,42,42,41,60,62,55,56,53,49,36,43,74,49,62,38,46,67,76,44,75,38,79,57,86,74,85,80,56,94,59,17,48,67,49,51,48,44,38,30,74,72,59,57,25,67,62,74,51,70,54,67,68,53,82,51,86,66,69,84,79,71,79,76,78,80,77,63,90,74,82,61,82,80,68,80,81,73,80,83,71,79,70,78,79,127

Secondary structure (DSSP, 8-state):
-------GGGGGEEEEEEEEEEETTEEEEEEEEEEE--TTT-EEEEEEEEES---BSSEEEEEEE--HHHHTT-BSS-SHHHHHHHHHHHHHHHSSEEEEEE--TTTTT-HHHHHHHHHHHHTT--HHHHHHHTT--S-----HHHHHHHHHHTB--EEEE-S-HHHHHHHHHTT--EEEEE-------SSSHHHHHHHHHHH-----HHHHHS-S------------SSSS--------------/-------GGGGGEEEEEEEEEEETTEEEEEEEEEEE--TTT-EEEEEEEEES---BSSEEEEEEE--HHHHTT-BSS-SHHHHHHHHHHHHHHHSSEEEEEE--TTTTT-HHHHHHHHHHHTTT--HHHHHHHTT--S-----HHHHHHHHHHTB--EEEE-S-HHHHHHHHHTT--EEEEE-------SSSHHHHHHHHHHH-----HHHHHS-S------------SSSS--------------

InterPro domains:
  IPR000926 GTP cyclohydrolase II, RibA [MF_00179] (11-209)
  IPR000926 GTP cyclohydrolase II, RibA [TIGR00505] (17-207)
  IPR000926 GTP cyclohydrolase II, RibA [cd00641] (12-207)
  IPR032677 GTP cyclohydrolase II [PF00925] (17-182)
  IPR036144 GTP cyclohydrolase II superfamily [G3DSA:3.40.50.10990] (8-185)
  IPR036144 GTP cyclohydrolase II superfamily [SSF142695] (13-184)

Foldseek 3Di:
DPQQPQDPQVVFKDFDDWDWDQDPQGIWIKIWIWGQPDDVPGIDIKIKTWFDQAADEAFAEEEAEDECCCCPVVDQQACRNVLVVLSSNVRSVVRGHIYTYHHQYPLNPDDVVNVQLVVVVVVVAANCRSCVVVVHHNHDDACLVVLVVCSVSNYQAYAYEFQAVVVVVRNVVNVHHYPYYDYRDDDHDPNHLSVVVCCCPVRVGPDPCVNSPVVDDDPDPDDPDPCDPPNDPPPPDPDPPPPPPD/DPQQPQDPQVVFKDFDDWDWDQDPQGIWIKIWIWGQPDDVPGIDIKIKTWFDQAADEAFAEEEAEDECCCCPVVDQQACRNVLVVLSSNVRSVVRGHIYTYHHQYPLNPDDVVNVQLVVVVVVVAANCRSCVVVVHDNHDDACLVVLVVCSVSNYQAYAYEFQAVVVVVRNVVNVHHYPYYDYRDDDHDPNHLSVVCCCCVVRVGPDPCVNSPVVDDDPDDDDPDPCDPPNDPPPPDPDPPPPPPD

pLDDT: mean 80.06, std 24.45, range [22.64, 98.94]